Protein 4HHA (pdb70)

Solvent-accessible surface area: 19856 Å² total; per-residue (Å²): 140,4,68,0,76,6,56,49,70,58,35,43,22,32,78,54,62,158,0,78,0,23,0,147,11,74,97,68,4,33,29,62,0,0,0,0,15,5,77,92,50,89,45,8,140,17,2,0,32,41,6,65,64,109,10,118,75,25,52,78,48,5,46,13,61,37,72,15,55,83,0,34,0,27,0,32,38,4,74,95,103,1,30,8,25,0,13,0,0,0,1,28,71,13,52,39,3,11,4,0,65,7,0,61,4,8,73,94,73,102,93,19,46,9,47,14,8,0,0,33,6,10,102,68,3,34,166,61,36,43,0,2,0,0,0,0,0,9,48,0,12,34,108,125,22,118,27,43,8,60,0,54,138,52,120,109,102,62,76,18,24,21,128,34,40,126,191,46,15,4,4,2,4,7,4,24,6,57,35,52,77,66,59,9,65,152,55,118,48,0,5,0,28,0,56,7,123,26,38,133,72,70,49,73,41,32,17,65,76,76,137,163,193,34,100,10,70,9,59,39,29,30,71,19,103,65,54,142,55,30,112,0,32,0,50,7,47,49,34,76,3,50,83,1,8,0,0,0,0,21,23,25,71,91,135,69,1,85,8,0,0,0,3,0,64,59,23,180,65,77,52,48,15,130,128,0,134,83,21,5,71,2,33,31,47,48,107,139,49,17,0,38,0,39,0,60,55,2,112,67,128,1,41,1,31,0,0,0,0,12,6,4,38,23,154,88,74,35,2,1,1,0,0,0,11,103,20,2,105,9,16,71,0,12,7,24,90,28,90,81,79,20,13,44,13,23,18,4,18,1,26,98,76,0,43,58,83,51,55,0,0,0,0,0,5,0,14,41,1,4,10,65,92,20,86,27,44,3,32,100,51,92,57,130,32,52,25,58,3,63,31,25,81,27,132,80,20,29,5,9,16,5,0,0,0,39,5,79,38,100,19,38,73,128,84,70,9,53,0,29,1,32,0,155,54,32,135,26,157,47,98,56,81,4,102,61,96,133,131,47,76,14,57,26,29,31,132,94

B-factor: mean 17.38, std 6.06, range [7.09, 44.14]

CATH classification: 2.60.40.10 (+1 more: 2.60.40.10)

Radius of gyration: 24.74 Å; Cα contacts (8 Å, |Δi|>4): 1191; chains: 3; bounding box: 48×56×71 Å

Structure (mmCIF, N/CA/C/O backbone):
data_4HHA
#
_entry.id   4HHA
#
_cell.length_a   43.250
_cell.length_b   65.510
_cell.length_c   67.110
_cell.angle_alpha   90.00
_cell.angle_beta   96.58
_cell.angle_gamma   90.00
#
_symmetry.space_group_name_H-M   'P 1 21 1'
#
loop_
_entity.id
_entity.type
_entity.pdbx_description
1 polymer 'Fab KE5'
2 polymer 'Antibody KE5'
3 polymer 'Glycoprotein B'
4 non-polymer 'CHLORIDE ION'
5 water water
#
loop_
_atom_site.group_PDB
_atom_site.id
_atom_site.type_symbol
_atom_site.label_atom_id
_atom_site.label_alt_id
_atom_site.label_comp_id
_atom_site.label_asym_id
_atom_site.label_entity_id
_atom_site.label_seq_id
_atom_site.pdbx_PDB_ins_code
_atom_site.Cartn_x
_atom_site.Cartn_y
_atom_site.Cartn_z
_atom_site.occupancy
_atom_site.B_iso_or_equiv
_atom_site.auth_seq_id
_atom_site.auth_comp_id
_atom_site.auth_asym_id
_atom_site.auth_atom_id
_atom_site.pdbx_PDB_model_num
ATOM 1 N N . GLU A 1 1 ? -8.946 5.568 -8.716 1.00 15.89 1 GLU A N 1
ATOM 2 C CA . GLU A 1 1 ? -8.953 4.379 -7.816 1.00 16.41 1 GLU A CA 1
ATOM 3 C C . GLU A 1 1 ? -7.621 3.645 -7.879 1.00 16.11 1 GLU A C 1
ATOM 4 O O . GLU A 1 1 ? -6.769 3.946 -8.718 1.00 17.47 1 GLU A O 1
ATOM 10 N N . VAL A 1 2 ? -7.438 2.696 -6.968 1.00 13.97 2 VAL A N 1
ATOM 11 C CA . VAL A 1 2 ? -6.222 1.903 -6.944 1.00 12.60 2 VAL A CA 1
ATOM 12 C C . VAL A 1 2 ? -6.527 0.683 -7.796 1.00 12.60 2 VAL A C 1
ATOM 13 O O . VAL A 1 2 ? -7.349 -0.157 -7.423 1.00 13.52 2 VAL A O 1
ATOM 17 N N . VAL A 1 3 ? -5.887 0.598 -8.954 1.00 12.43 3 VAL A N 1
ATOM 18 C CA . VAL A 1 3 ? -6.113 -0.523 -9.845 1.00 11.92 3 VAL A CA 1
ATOM 19 C C . VAL A 1 3 ? -5.221 -1.703 -9.486 1.00 11.50 3 VAL A C 1
ATOM 20 O O . VAL A 1 3 ? -4.012 -1.555 -9.288 1.00 12.90 3 VAL A O 1
ATOM 24 N N . LEU A 1 4 ? -5.830 -2.878 -9.392 1.00 11.08 4 LEU A N 1
ATOM 25 C CA . LEU A 1 4 ? -5.093 -4.087 -9.058 1.00 11.07 4 LEU A CA 1
ATOM 26 C C . LEU A 1 4 ? -4.974 -4.946 -10.306 1.00 10.70 4 LEU A C 1
ATOM 27 O O . LEU A 1 4 ? -5.962 -5.201 -10.996 1.00 11.72 4 LEU A O 1
ATOM 32 N N . THR A 1 5 ? -3.759 -5.386 -10.595 1.00 10.49 5 THR A N 1
ATOM 33 C CA . THR A 1 5 ? -3.519 -6.208 -11.769 1.00 11.16 5 THR A CA 1
ATOM 34 C C . THR A 1 5 ? -2.809 -7.481 -11.356 1.00 10.36 5 THR A C 1
ATOM 35 O O . THR A 1 5 ? -1.744 -7.436 -10.740 1.00 12.00 5 THR A O 1
ATOM 39 N N . GLN A 1 6 ? -3.408 -8.618 -11.687 1.00 10.63 6 GLN A N 1
ATOM 40 C CA . GLN A 1 6 ? -2.827 -9.909 -11.338 1.00 10.41 6 GLN A CA 1
ATOM 41 C C . GLN A 1 6 ? -2.090 -10.525 -12.516 1.00 11.80 6 GLN A C 1
ATOM 42 O O . GLN A 1 6 ? -2.291 -10.142 -13.670 1.00 12.78 6 GLN A O 1
ATOM 48 N N . SER A 1 7 ? -1.232 -11.486 -12.196 1.00 12.71 7 SER A N 1
ATOM 49 C CA . SER A 1 7 ? -0.425 -12.208 -13.183 1.00 13.61 7 SER A CA 1
ATOM 50 C C . SER A 1 7 ? -0.071 -13.554 -12.556 1.00 13.05 7 SER A C 1
ATOM 51 O O . SER A 1 7 ? 0.333 -13.619 -11.397 1.00 13.66 7 SER A O 1
ATOM 54 N N . PRO A 1 8 ? -0.179 -14.645 -13.328 1.00 13.13 8 PRO A N 1
ATOM 55 C CA . PRO A 1 8 ? -0.681 -14.646 -14.703 1.00 13.23 8 PRO A CA 1
ATOM 56 C C . PRO A 1 8 ? -2.202 -14.714 -14.716 1.00 14.24 8 PRO A C 1
ATOM 57 O O . PRO A 1 8 ? -2.829 -14.755 -13.653 1.00 14.46 8 PRO A O 1
ATOM 61 N N . ALA A 1 9 ? -2.801 -14.733 -15.906 1.00 14.08 9 ALA A N 1
ATOM 62 C CA . ALA A 1 9 ? -4.262 -14.814 -16.036 1.00 14.61 9 ALA A CA 1
ATOM 63 C C . ALA A 1 9 ? -4.706 -16.247 -15.761 1.00 15.27 9 ALA A C 1
ATOM 64 O O . ALA A 1 9 ? -5.732 -16.491 -15.120 1.00 14.45 9 ALA A O 1
ATOM 66 N N . THR A 1 10 ? -3.916 -17.192 -16.257 1.00 14.74 10 THR A N 1
ATOM 67 C CA . THR A 1 10 ? -4.197 -18.611 -16.067 1.00 15.26 10 THR A CA 1
ATOM 68 C C . THR A 1 10 ? -2.925 -19.361 -15.713 1.00 15.13 10 THR A C 1
ATOM 69 O O . THR A 1 10 ? -1.864 -19.131 -16.295 1.00 15.60 10 THR A O 1
ATOM 73 N N . LEU A 1 11 ? -3.042 -20.261 -14.750 1.00 15.28 11 LEU A N 1
ATOM 74 C CA . LEU A 1 11 ? -1.914 -21.061 -14.311 1.00 16.30 11 LEU A CA 1
ATOM 75 C C . LEU A 1 11 ? -2.341 -22.525 -14.450 1.00 16.04 11 LEU A C 1
ATOM 76 O O . LEU A 1 11 ? -3.342 -22.948 -13.878 1.00 15.54 11 LEU A O 1
ATOM 81 N N . SER A 1 12 ? -1.596 -23.277 -15.251 1.00 15.08 12 SER A N 1
ATOM 82 C CA . SER A 1 12 ? -1.874 -24.686 -15.470 1.00 15.70 12 SER A CA 1
ATOM 83 C C . SER A 1 12 ? -0.960 -25.455 -14.526 1.00 15.55 12 SER A C 1
ATOM 84 O O . SER A 1 12 ? 0.261 -25.387 -14.642 1.00 14.48 12 SER A O 1
ATOM 87 N N . LEU A 1 13 ? -1.564 -26.152 -13.572 1.00 15.11 13 LEU A N 1
ATOM 88 C CA . LEU A 1 13 ? -0.828 -26.946 -12.605 1.00 15.58 13 LEU A CA 1
ATOM 89 C C . LEU A 1 13 ? -1.589 -28.211 -12.317 1.00 15.17 13 LEU A C 1
ATOM 90 O O . LEU A 1 13 ? -2.761 -28.323 -12.654 1.00 14.48 13 LEU A O 1
ATOM 95 N N . SER A 1 14 ? -0.921 -29.135 -11.643 1.00 15.97 14 SER A N 1
ATOM 96 C CA . SER A 1 14 ? -1.550 -30.381 -11.261 1.00 16.55 14 SER A CA 1
ATOM 97 C C . SER A 1 14 ? -1.365 -30.498 -9.764 1.00 16.01 14 SER A C 1
ATOM 98 O O . SER A 1 14 ? -0.510 -29.826 -9.180 1.00 14.76 14 SER A O 1
ATOM 101 N N . PRO A 1 15 ? -2.177 -31.338 -9.116 1.00 15.87 15 PRO A N 1
ATOM 102 C CA . PRO A 1 15 ? -2.140 -31.570 -7.672 1.00 15.52 15 PRO A CA 1
ATOM 103 C C . PRO A 1 15 ? -0.712 -31.795 -7.180 1.00 15.03 15 PRO A C 1
ATOM 104 O O . PRO A 1 15 ? 0.084 -32.446 -7.855 1.00 16.25 15 PRO A O 1
ATOM 108 N N . GLY A 1 16 ? -0.382 -31.241 -6.018 1.00 13.91 16 GLY A N 1
ATOM 109 C CA . GLY A 1 16 ? 0.952 -31.413 -5.473 1.00 13.99 16 GLY A CA 1
ATOM 110 C C . GLY A 1 16 ? 1.921 -30.314 -5.846 1.00 14.74 16 GLY A C 1
ATOM 111 O O . GLY A 1 16 ? 2.928 -30.113 -5.163 1.00 14.49 16 GLY A O 1
ATOM 112 N N . GLU A 1 17 ? 1.627 -29.585 -6.915 1.00 14.83 17 GLU A N 1
ATOM 113 C CA . GLU A 1 17 ? 2.525 -28.520 -7.333 1.00 15.30 17 GLU A CA 1
ATOM 114 C C . GLU A 1 17 ? 2.314 -27.229 -6.556 1.00 15.42 17 GLU A C 1
ATOM 115 O O . GLU A 1 17 ? 1.420 -27.129 -5.713 1.00 15.90 17 GLU A O 1
ATOM 121 N N . ARG A 1 18 ? 3.164 -26.249 -6.833 1.00 14.69 18 ARG A N 1
ATOM 122 C CA . ARG A 1 18 ? 3.101 -24.969 -6.148 1.00 16.52 18 ARG A CA 1
ATOM 123 C C . ARG A 1 18 ? 2.623 -23.864 -7.072 1.00 15.72 18 ARG A C 1
ATOM 124 O O . ARG A 1 18 ? 3.133 -23.705 -8.184 1.00 16.16 18 ARG A O 1
ATOM 132 N N . ALA A 1 19 ? 1.641 -23.103 -6.604 1.00 13.95 19 ALA A N 1
ATOM 133 C CA . ALA A 1 19 ? 1.097 -21.995 -7.375 1.00 11.94 19 ALA A CA 1
ATOM 134 C C . ALA A 1 19 ? 1.656 -20.691 -6.832 1.00 11.67 19 ALA A C 1
ATOM 135 O O . ALA A 1 19 ? 1.740 -20.485 -5.619 1.00 11.75 19 ALA A O 1
ATOM 137 N N . THR A 1 20 ? 2.058 -19.821 -7.747 1.00 11.60 20 THR A N 1
ATOM 138 C CA . THR A 1 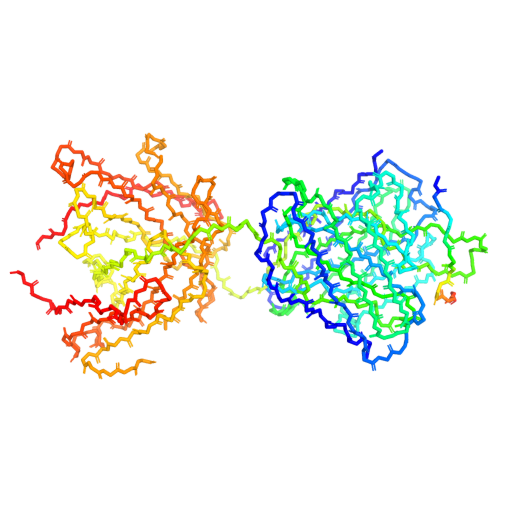20 ? 2.591 -18.519 -7.383 1.00 12.49 20 THR A CA 1
ATOM 139 C C . THR A 1 20 ? 1.823 -17.495 -8.203 1.00 11.86 20 THR A C 1
ATOM 140 O O . THR A 1 20 ? 1.917 -17.470 -9.430 1.00 13.04 20 THR A O 1
ATOM 144 N N . ILE A 1 21 ? 1.047 -16.667 -7.514 1.00 11.72 21 ILE A N 1
ATOM 145 C CA . ILE A 1 21 ? 0.240 -15.636 -8.158 1.00 12.20 21 ILE A CA 1
ATOM 146 C C . ILE A 1 21 ? 0.630 -14.255 -7.654 1.00 12.32 21 ILE A C 1
ATOM 147 O O . ILE A 1 21 ? 0.808 -14.053 -6.452 1.00 12.79 21 ILE A O 1
ATOM 152 N N . SER A 1 22 ? 0.757 -13.298 -8.568 1.00 11.55 22 SER A N 1
ATOM 153 C CA . SER A 1 22 ? 1.118 -11.939 -8.168 1.00 12.94 22 SER A CA 1
ATOM 154 C C . SER A 1 22 ? -0.034 -10.965 -8.348 1.00 12.00 22 SER A C 1
ATOM 155 O O . SER A 1 22 ? -0.911 -11.150 -9.194 1.00 10.56 22 SER A O 1
ATOM 158 N N . CYS A 1 23 ? -0.003 -9.918 -7.537 1.00 11.58 23 CYS A N 1
ATOM 159 C CA . CYS A 1 23 ? -1.006 -8.868 -7.564 1.00 11.84 23 CYS A CA 1
ATOM 160 C C . CYS A 1 23 ? -0.265 -7.559 -7.363 1.00 11.09 23 CYS A C 1
ATOM 161 O O . CYS A 1 23 ? 0.397 -7.363 -6.343 1.00 11.99 23 CYS A O 1
ATOM 164 N N . ARG A 1 24 ? -0.362 -6.673 -8.346 1.00 11.33 24 ARG A N 1
ATOM 165 C CA . ARG A 1 24 ? 0.303 -5.381 -8.266 1.00 12.59 24 ARG A CA 1
ATOM 166 C C . ARG A 1 24 ? -0.730 -4.273 -8.203 1.00 11.98 24 ARG A C 1
ATOM 167 O O . ARG A 1 24 ? -1.788 -4.359 -8.827 1.00 12.33 24 ARG A O 1
ATOM 175 N N . ALA A 1 25 ? -0.413 -3.228 -7.448 1.00 11.46 25 ALA A N 1
ATOM 176 C CA . ALA A 1 25 ? -1.318 -2.094 -7.297 1.00 11.17 25 ALA A CA 1
ATOM 177 C C . ALA A 1 25 ? -0.730 -0.825 -7.914 1.00 12.25 25 ALA A C 1
ATOM 178 O O . ALA A 1 25 ? 0.479 -0.602 -7.854 1.00 12.77 25 ALA A O 1
ATOM 180 N N . SER A 1 26 ? -1.595 -0.002 -8.504 1.00 11.93 26 SER A N 1
ATOM 181 C CA . SER A 1 26 ? -1.183 1.254 -9.138 1.00 11.48 26 SER A CA 1
ATOM 182 C C . SER A 1 26 ? -0.517 2.212 -8.150 1.00 11.81 26 SER A C 1
ATOM 183 O O . SER A 1 26 ? 0.276 3.068 -8.538 1.00 12.28 26 SER A O 1
ATOM 186 N N . GLN A 1 27 ? -0.869 2.086 -6.875 1.00 11.65 27 GLN A N 1
ATOM 187 C CA . GLN A 1 27 ? -0.263 2.902 -5.821 1.00 12.03 27 GLN A CA 1
ATOM 188 C C . GLN A 1 27 ? -0.415 2.170 -4.503 1.00 12.70 27 GLN A C 1
ATOM 189 O O . GLN A 1 27 ? -1.187 1.214 -4.405 1.00 11.93 27 GLN A O 1
ATOM 195 N N . SER A 1 28 ? 0.317 2.611 -3.489 1.00 11.02 28 SER A N 1
ATOM 196 C CA . SER A 1 28 ? 0.305 1.941 -2.191 1.00 13.27 28 SER A CA 1
ATOM 197 C C . SER A 1 28 ? -1.006 1.754 -1.431 1.00 12.80 28 SER A C 1
ATOM 198 O O . SER A 1 28 ? -1.860 2.641 -1.378 1.00 11.98 28 SER A O 1
ATOM 201 N N . VAL A 1 29 ? -1.134 0.568 -0.844 1.00 12.93 29 VAL A N 1
ATOM 202 C CA . VAL A 1 29 ? -2.277 0.193 -0.021 1.00 13.70 29 VAL A CA 1
ATOM 203 C C . VAL A 1 29 ? -1.645 -0.381 1.240 1.00 13.27 29 VAL A C 1
ATOM 204 O O . VAL A 1 29 ? -2.300 -1.059 2.031 1.00 13.87 29 VAL A O 1
ATOM 208 N N . GLY A 1 30 ? -0.356 -0.099 1.413 1.00 12.69 30 GLY A N 1
ATOM 209 C CA . GLY A 1 30 ? 0.363 -0.605 2.566 1.00 12.27 30 GLY A CA 1
ATOM 210 C C . GLY A 1 30 ? 0.298 -2.117 2.531 1.00 12.73 30 GLY A C 1
ATOM 211 O O . GLY A 1 30 ? 0.584 -2.738 1.506 1.00 12.25 30 GLY A O 1
ATOM 212 N N . GLY A 1 31 ? -0.097 -2.714 3.648 1.00 11.64 31 GLY A N 1
ATOM 213 C CA . GLY A 1 31 ? -0.201 -4.159 3.699 1.00 11.91 31 GLY A CA 1
ATOM 214 C C . GLY A 1 31 ? -1.647 -4.605 3.687 1.00 12.53 31 GLY A C 1
ATOM 215 O O . GLY A 1 31 ? -1.938 -5.781 3.892 1.00 13.03 31 GLY A O 1
ATOM 216 N N . TYR A 1 32 ? -2.550 -3.664 3.437 1.00 10.76 32 TYR A N 1
ATOM 217 C CA . TYR A 1 32 ? -3.978 -3.951 3.406 1.00 11.20 32 TYR A CA 1
ATOM 218 C C . TYR A 1 32 ? -4.416 -4.615 2.116 1.00 12.30 32 TYR A C 1
ATOM 219 O O . TYR A 1 32 ? -5.186 -4.053 1.335 1.00 11.50 32 TYR A O 1
ATOM 228 N N . LEU A 1 33 ? -3.926 -5.830 1.913 1.00 10.46 33 LEU A N 1
ATOM 229 C CA . LEU A 1 33 ? -4.235 -6.601 0.718 1.00 10.90 33 LEU A CA 1
ATOM 230 C C . LEU A 1 33 ? -4.846 -7.946 1.124 1.00 10.42 33 LEU A C 1
ATOM 231 O O . LEU A 1 33 ? -4.299 -8.665 1.963 1.00 10.33 33 LEU A O 1
ATOM 236 N N . THR A 1 34 ? -5.996 -8.263 0.533 1.00 9.59 34 THR A N 1
ATOM 237 C CA . THR A 1 34 ? -6.715 -9.504 0.827 1.00 10.48 34 THR A CA 1
ATOM 238 C C . THR A 1 34 ? -6.743 -10.451 -0.370 1.00 9.09 34 THR A C 1
ATOM 239 O O . THR A 1 34 ? -6.775 -10.014 -1.521 1.00 9.50 34 THR A O 1
ATOM 243 N N . TRP A 1 35 ? -6.729 -11.750 -0.089 1.00 9.86 35 TRP A N 1
ATOM 244 C CA . TRP A 1 35 ? -6.788 -12.760 -1.140 1.00 9.40 35 TRP A CA 1
ATOM 245 C C . TRP A 1 35 ? -8.059 -13.589 -1.002 1.00 11.14 35 TRP A C 1
ATOM 246 O O . TRP A 1 35 ? -8.389 -14.062 0.086 1.00 9.45 35 TRP A O 1
ATOM 257 N N . TYR A 1 36 ? -8.768 -13.758 -2.113 1.00 10.85 36 TYR A N 1
ATOM 258 C CA . TYR A 1 36 ? -10.010 -14.524 -2.125 1.00 11.31 36 TYR A CA 1
ATOM 259 C C . TYR A 1 36 ? -9.946 -15.676 -3.100 1.00 11.13 36 TYR A C 1
ATOM 260 O O . TYR A 1 36 ? -9.172 -15.660 -4.054 1.00 11.36 36 TYR A O 1
ATOM 269 N N . GLN A 1 37 ? -10.785 -16.671 -2.855 1.00 11.42 37 GLN A N 1
ATOM 270 C CA . GLN A 1 37 ? -10.866 -17.842 -3.709 1.00 10.74 37 GLN A CA 1
ATOM 271 C C . GLN A 1 37 ? -12.312 -17.895 -4.162 1.00 12.50 37 GLN A C 1
ATOM 272 O O . GLN A 1 37 ? -13.219 -17.695 -3.358 1.00 13.36 37 GLN A O 1
ATOM 278 N N . GLN A 1 38 ? -12.535 -18.144 -5.444 1.00 12.14 38 GLN A N 1
ATOM 279 C CA . GLN A 1 38 ? -13.899 -18.224 -5.943 1.00 15.02 38 GLN A CA 1
ATOM 280 C C . GLN A 1 38 ? -14.051 -19.137 -7.147 1.00 16.64 38 GLN A C 1
ATOM 281 O O . GLN A 1 38 ? -13.150 -19.271 -7.973 1.00 16.86 38 GLN A O 1
ATOM 287 N N . LYS A 1 39 ? -15.208 -19.775 -7.217 1.00 20.09 39 LYS A N 1
ATOM 288 C CA . LYS A 1 39 ? -15.541 -20.626 -8.330 1.00 22.15 39 LYS A CA 1
ATOM 289 C C . LYS A 1 39 ? -16.623 -19.820 -9.028 1.00 24.03 39 LYS A C 1
ATOM 290 O O . LYS A 1 39 ? -17.391 -19.123 -8.373 1.00 23.95 39 LYS A O 1
ATOM 296 N N . PRO A 1 40 ? -16.685 -19.892 -10.364 1.00 25.64 40 PRO A N 1
ATOM 297 C CA . PRO A 1 40 ? -17.670 -19.164 -11.171 1.00 26.15 40 PRO A CA 1
ATOM 298 C C . PRO A 1 40 ? -19.097 -19.298 -10.648 1.00 26.17 40 PRO A C 1
ATOM 299 O O . PRO A 1 40 ? -19.591 -20.409 -10.457 1.00 26.48 40 PRO A O 1
ATOM 303 N N . GLY A 1 41 ? -19.747 -18.159 -10.404 1.00 26.02 41 GLY A N 1
ATOM 304 C CA . GLY A 1 41 ? -21.121 -18.154 -9.918 1.00 25.42 41 GLY A CA 1
ATOM 305 C C . GLY A 1 41 ? -21.279 -18.526 -8.457 1.00 25.57 41 GLY A C 1
ATOM 306 O O . GLY A 1 41 ? -22.394 -18.714 -7.972 1.00 25.90 41 GLY A O 1
ATOM 307 N N . GLN A 1 42 ? -20.163 -18.614 -7.745 1.00 23.05 42 GLN A N 1
ATOM 308 C CA . GLN A 1 42 ? -20.204 -18.978 -6.339 1.00 21.93 42 GLN A CA 1
ATOM 309 C C . GLN A 1 42 ? -19.658 -17.919 -5.394 1.00 20.31 42 GLN A C 1
ATOM 310 O O . GLN A 1 42 ? -18.957 -16.993 -5.810 1.00 19.99 42 GLN A O 1
ATOM 316 N N . ALA A 1 43 ? -19.979 -18.082 -4.115 1.00 18.95 43 ALA A N 1
ATOM 317 C CA . ALA A 1 43 ? -19.553 -17.155 -3.075 1.00 18.53 43 ALA A CA 1
ATOM 318 C C . ALA A 1 43 ? -18.042 -17.199 -2.840 1.00 17.27 43 ALA A C 1
ATOM 319 O O . ALA A 1 43 ? -17.462 -18.266 -2.625 1.00 17.79 43 ALA A O 1
ATOM 321 N N . PRO A 1 44 ? -17.377 -16.035 -2.901 1.00 16.44 44 PRO A N 1
ATOM 322 C CA . PRO A 1 44 ? -15.930 -15.962 -2.684 1.00 14.82 44 PRO A CA 1
ATOM 323 C C . PRO A 1 44 ? -15.584 -16.366 -1.254 1.00 15.08 44 PRO A C 1
ATOM 324 O O . PRO A 1 44 ? -16.396 -16.212 -0.339 1.00 14.95 44 PRO A O 1
ATOM 328 N N . ARG A 1 45 ? -14.379 -16.885 -1.064 1.00 13.88 45 ARG A N 1
ATOM 329 C CA . ARG A 1 45 ? -13.926 -17.296 0.256 1.00 15.45 45 ARG A CA 1
ATOM 330 C C . ARG A 1 45 ? -12.680 -16.535 0.639 1.00 14.44 45 ARG A C 1
ATOM 331 O O . ARG A 1 45 ? -11.741 -16.422 -0.150 1.00 12.88 45 ARG A O 1
ATOM 339 N N . LEU A 1 46 ? -12.680 -16.021 1.862 1.00 11.88 46 LEU A N 1
ATOM 340 C CA . LEU A 1 46 ? -11.547 -15.272 2.389 1.00 11.91 46 LEU A CA 1
ATOM 341 C C . LEU A 1 46 ? -10.418 -16.240 2.720 1.00 11.37 46 LEU A C 1
ATOM 342 O O . LEU A 1 46 ? -10.628 -17.239 3.406 1.00 11.00 46 LEU A O 1
ATOM 347 N N . LEU A 1 47 ? -9.219 -15.931 2.244 1.00 9.71 47 LEU A N 1
ATOM 348 C CA . LEU A 1 47 ? -8.065 -16.794 2.475 1.00 10.56 47 LEU A CA 1
ATOM 349 C C . LEU A 1 47 ? -7.015 -16.139 3.348 1.00 10.77 47 LEU A C 1
ATOM 350 O O . LEU A 1 47 ? -6.581 -16.686 4.362 1.00 10.27 47 LEU A O 1
ATOM 355 N N . ILE A 1 48 ? -6.609 -14.952 2.922 1.00 9.62 48 ILE A N 1
ATOM 356 C CA . ILE A 1 48 ? -5.562 -14.212 3.595 1.00 11.45 48 ILE A CA 1
ATOM 357 C C . ILE A 1 48 ? -5.848 -12.716 3.641 1.00 11.34 48 ILE A C 1
ATOM 358 O O . ILE A 1 48 ? -6.390 -12.146 2.696 1.00 10.83 48 ILE A O 1
ATOM 363 N N . TYR A 1 49 ? -5.485 -12.079 4.747 1.00 10.31 49 TYR A N 1
ATOM 364 C CA . TYR A 1 49 ? -5.688 -10.642 4.862 1.00 10.96 49 TYR A CA 1
ATOM 365 C C . TYR A 1 49 ? -4.406 -10.003 5.364 1.00 10.63 49 TYR A C 1
ATOM 366 O O . TYR A 1 49 ? -3.534 -10.682 5.910 1.00 9.80 49 TYR A O 1
ATOM 375 N N . ASP A 1 50 ? -4.299 -8.693 5.179 1.00 10.39 50 ASP A N 1
ATOM 376 C CA . ASP A 1 50 ? -3.119 -7.954 5.585 1.00 10.02 50 ASP A CA 1
ATOM 377 C C . ASP A 1 50 ? -1.887 -8.599 4.971 1.00 11.00 50 ASP A C 1
ATOM 378 O O . ASP A 1 50 ? -0.852 -8.754 5.617 1.00 10.48 50 ASP A O 1
ATOM 383 N N . ALA A 1 51 ? -2.041 -8.989 3.708 1.00 10.96 51 ALA A N 1
ATOM 384 C CA . ALA A 1 51 ? -0.982 -9.590 2.910 1.00 11.37 51 ALA A CA 1
ATOM 385 C C . ALA A 1 51 ? -0.488 -10.981 3.296 1.00 10.66 51 ALA A C 1
ATOM 386 O O . ALA A 1 51 ? -0.246 -11.812 2.421 1.00 11.94 51 ALA A O 1
ATOM 388 N N . SER A 1 52 ? -0.338 -11.247 4.590 1.00 12.35 52 SER A N 1
ATOM 389 C CA . SER A 1 52 ? 0.183 -12.544 5.014 1.00 12.65 52 SER A CA 1
ATOM 390 C C . SER A 1 52 ? -0.560 -13.298 6.115 1.00 14.03 52 SER A C 1
ATOM 391 O O . SER A 1 52 ? -0.177 -14.417 6.455 1.00 15.49 52 SER A O 1
ATOM 394 N N . ASN A 1 53 ? -1.606 -12.706 6.679 1.00 13.54 53 ASN A N 1
ATOM 395 C CA . ASN A 1 53 ? -2.348 -13.384 7.734 1.00 15.80 53 ASN A CA 1
ATOM 396 C C . ASN A 1 53 ? -3.395 -14.337 7.185 1.00 15.53 53 ASN A C 1
ATOM 397 O O . ASN A 1 53 ? -4.250 -13.941 6.395 1.00 14.74 53 ASN A O 1
ATOM 402 N N . ARG A 1 54 ? -3.328 -15.596 7.600 1.00 16.04 54 ARG A N 1
ATOM 403 C CA . ARG A 1 54 ? -4.306 -16.572 7.147 1.00 16.86 54 ARG A CA 1
ATOM 404 C C . ARG A 1 54 ? -5.582 -16.415 7.961 1.00 16.24 54 ARG A C 1
ATOM 405 O O . ARG A 1 54 ? -5.539 -16.254 9.184 1.00 15.94 54 ARG A O 1
ATOM 413 N N . ALA A 1 55 ? -6.715 -16.463 7.268 1.00 16.14 55 ALA A N 1
ATOM 414 C CA . ALA A 1 55 ? -8.014 -16.317 7.909 1.00 17.14 55 ALA A CA 1
ATOM 415 C C . ALA A 1 55 ? -8.358 -17.580 8.677 1.00 18.21 55 ALA A C 1
ATOM 416 O O . ALA A 1 55 ? -7.750 -18.631 8.466 1.00 17.84 55 ALA A O 1
ATOM 418 N N . THR A 1 56 ? -9.338 -17.470 9.567 1.00 18.86 56 THR A N 1
ATOM 419 C CA . THR A 1 56 ? -9.770 -18.607 10.371 1.00 20.20 56 THR A CA 1
ATOM 420 C C . THR A 1 56 ? -10.085 -19.823 9.499 1.00 18.46 56 THR A C 1
ATOM 421 O O . THR A 1 56 ? -10.805 -19.714 8.504 1.00 20.70 56 THR A O 1
ATOM 425 N N . GLY A 1 57 ? -9.546 -20.978 9.883 1.00 18.78 57 GLY A N 1
ATOM 426 C CA . GLY A 1 57 ? -9.796 -22.206 9.146 1.00 17.48 57 GLY A CA 1
ATOM 427 C C . GLY A 1 57 ? -9.016 -22.393 7.860 1.00 16.80 57 GLY A C 1
ATOM 428 O O . GLY A 1 57 ? -9.126 -23.437 7.217 1.00 16.45 57 GLY A O 1
ATOM 429 N N . ILE A 1 58 ? -8.223 -21.402 7.471 1.00 13.92 58 ILE A N 1
ATOM 430 C CA . ILE A 1 58 ? -7.454 -21.538 6.242 1.00 13.95 58 ILE A CA 1
ATOM 431 C C . ILE A 1 58 ? -6.167 -22.312 6.500 1.00 14.16 58 ILE A C 1
ATOM 432 O O . ILE A 1 58 ? -5.365 -21.941 7.361 1.00 13.68 58 ILE A O 1
ATOM 437 N N . PRO A 1 59 ? -5.955 -23.406 5.750 1.00 14.48 59 PRO A N 1
ATOM 438 C CA . PRO A 1 59 ? -4.779 -24.274 5.867 1.00 14.77 59 PRO A CA 1
ATOM 439 C C . PRO A 1 59 ? -3.424 -23.644 5.516 1.00 13.40 59 PRO A C 1
ATOM 440 O O . PRO A 1 59 ? -3.337 -22.729 4.694 1.00 12.89 59 PRO A O 1
ATOM 444 N N . ALA A 1 60 ? -2.377 -24.153 6.163 1.00 12.99 60 ALA A N 1
ATOM 445 C CA . ALA A 1 60 ? -0.995 -23.695 6.006 1.00 13.58 60 ALA A CA 1
ATOM 446 C C . ALA A 1 60 ? -0.410 -23.650 4.592 1.00 13.05 60 ALA A C 1
ATOM 447 O O . ALA A 1 60 ? 0.524 -22.888 4.339 1.00 14.39 60 ALA A O 1
ATOM 449 N N . ARG A 1 61 ? -0.929 -24.447 3.664 1.00 12.31 61 ARG A N 1
ATOM 450 C CA . ARG A 1 61 ? -0.359 -24.423 2.316 1.00 10.58 61 ARG A CA 1
ATOM 451 C C . ARG A 1 61 ? -0.580 -23.080 1.628 1.00 10.94 61 ARG A C 1
ATOM 452 O O . ARG A 1 61 ? 0.053 -22.772 0.617 1.00 10.80 61 ARG A O 1
ATOM 460 N N . PHE A 1 62 ? -1.478 -22.280 2.193 1.00 10.04 62 PHE A N 1
ATOM 461 C CA . PHE A 1 62 ? -1.778 -20.952 1.663 1.00 10.62 62 PHE A CA 1
ATOM 462 C C . PHE A 1 62 ? -0.942 -19.916 2.406 1.00 11.59 62 PHE A C 1
ATOM 463 O O . PHE A 1 62 ? -1.034 -19.791 3.628 1.00 10.79 62 PHE A O 1
ATOM 471 N N . SER A 1 63 ? -0.126 -19.174 1.669 1.00 10.78 63 SER A N 1
ATOM 472 C CA . SER A 1 63 ? 0.703 -18.146 2.278 1.00 12.10 63 SER A CA 1
ATOM 473 C C . SER A 1 63 ? 0.762 -16.917 1.385 1.00 12.58 63 SER A C 1
ATOM 474 O O . SER A 1 63 ? 0.581 -17.008 0.171 1.00 12.39 63 SER A O 1
ATOM 477 N N . GLY A 1 64 ? 1.012 -15.764 1.996 1.00 12.66 64 GLY A N 1
ATOM 478 C CA . GLY A 1 64 ? 1.080 -14.528 1.237 1.00 12.18 64 GLY A CA 1
ATOM 479 C C . GLY A 1 64 ? 2.262 -13.679 1.646 1.00 13.86 64 GLY A C 1
ATOM 480 O O . GLY A 1 64 ? 2.755 -13.775 2.770 1.00 13.55 64 GLY A O 1
ATOM 481 N N . SER A 1 65 ? 2.714 -12.840 0.724 1.00 14.51 65 SER A N 1
ATOM 482 C CA . SER A 1 65 ? 3.849 -11.970 0.981 1.00 15.01 65 SER A CA 1
ATOM 483 C C . SER A 1 65 ? 3.673 -10.691 0.187 1.00 14.56 65 SER A C 1
ATOM 484 O O . SER A 1 65 ? 2.772 -10.588 -0.643 1.00 13.96 65 SER A O 1
ATOM 487 N N . GLY A 1 66 ? 4.533 -9.713 0.444 1.00 14.13 66 GLY A N 1
ATOM 488 C CA . GLY A 1 66 ? 4.453 -8.466 -0.291 1.00 14.28 66 GLY A CA 1
ATOM 489 C C . GLY A 1 66 ? 3.906 -7.307 0.510 1.00 15.57 66 GLY A C 1
ATOM 490 O O . GLY A 1 66 ? 3.406 -7.477 1.624 1.00 15.17 66 GLY A O 1
ATOM 491 N N . SER A 1 67 ? 4.011 -6.115 -0.065 1.00 15.17 67 SER A N 1
ATOM 492 C CA . SER A 1 67 ? 3.526 -4.918 0.597 1.00 15.79 67 SER A CA 1
ATOM 493 C C . SER A 1 67 ? 3.507 -3.739 -0.356 1.00 15.01 67 SER A C 1
ATOM 494 O O . SER A 1 67 ? 4.220 -3.718 -1.363 1.00 13.01 67 SER A O 1
ATOM 497 N N . GLY A 1 68 ? 2.672 -2.759 -0.029 1.00 14.00 68 GLY A N 1
ATOM 498 C CA . GLY A 1 68 ? 2.567 -1.563 -0.843 1.00 14.64 68 GLY A CA 1
ATOM 499 C C . GLY A 1 68 ? 1.902 -1.714 -2.199 1.00 13.40 68 GLY A C 1
ATOM 500 O O . GLY A 1 68 ? 0.718 -1.422 -2.347 1.00 12.11 68 GLY A O 1
ATOM 501 N N . THR A 1 69 ? 2.666 -2.180 -3.185 1.00 12.93 69 THR A N 1
ATOM 502 C CA . THR A 1 69 ? 2.173 -2.319 -4.556 1.00 12.91 69 THR A CA 1
ATOM 503 C C . THR A 1 69 ? 2.547 -3.635 -5.231 1.00 11.66 69 THR A C 1
ATOM 504 O O . THR A 1 69 ? 2.211 -3.862 -6.393 1.00 12.28 69 THR A O 1
ATOM 508 N N . ASP A 1 70 ? 3.250 -4.495 -4.507 1.00 11.97 70 ASP A N 1
ATOM 509 C CA . ASP A 1 70 ? 3.703 -5.764 -5.063 1.00 12.02 70 ASP A CA 1
ATOM 510 C C . ASP A 1 70 ? 3.431 -6.909 -4.092 1.00 11.74 70 ASP A C 1
ATOM 511 O O . ASP A 1 70 ? 4.091 -7.016 -3.058 1.00 11.88 70 ASP A O 1
ATOM 516 N N . PHE A 1 71 ? 2.472 -7.771 -4.432 1.00 11.07 71 PHE A N 1
ATOM 517 C CA . PHE A 1 71 ? 2.119 -8.901 -3.566 1.00 9.81 71 PHE A CA 1
ATOM 518 C C . PHE A 1 71 ? 2.165 -10.272 -4.243 1.00 9.98 71 PHE A C 1
ATOM 519 O O . PHE A 1 71 ? 2.066 -10.385 -5.466 1.00 11.17 71 PHE A O 1
ATOM 527 N N . THR A 1 72 ? 2.290 -11.316 -3.427 1.00 8.96 72 THR A N 1
ATOM 528 C CA . THR A 1 72 ? 2.350 -12.679 -3.937 1.00 10.48 72 THR A CA 1
ATOM 529 C C . THR A 1 72 ? 1.572 -13.694 -3.105 1.00 11.16 72 THR A C 1
ATOM 530 O O . THR A 1 72 ? 1.716 -13.757 -1.881 1.00 11.86 72 THR A O 1
ATOM 534 N N . LEU A 1 73 ? 0.739 -14.484 -3.772 1.00 9.32 73 LEU A N 1
ATOM 535 C CA . LEU A 1 73 ? -0.010 -15.539 -3.097 1.00 9.77 73 LEU A CA 1
ATOM 536 C C . LEU A 1 73 ? 0.652 -16.838 -3.518 1.00 9.12 73 LEU A C 1
ATOM 537 O O . LEU A 1 73 ? 0.888 -17.069 -4.706 1.00 10.12 73 LEU A O 1
ATOM 542 N N . THR A 1 74 ? 0.954 -17.684 -2.544 1.00 9.85 74 THR A N 1
ATOM 543 C CA . THR A 1 74 ? 1.597 -18.963 -2.819 1.00 11.25 74 THR A CA 1
ATOM 544 C C . THR A 1 74 ? 0.766 -20.100 -2.258 1.00 11.46 74 THR A C 1
ATOM 545 O O . THR A 1 74 ? 0.337 -20.059 -1.105 1.00 11.48 74 THR A O 1
ATOM 549 N N . ILE A 1 75 ? 0.526 -21.111 -3.077 1.00 10.99 75 ILE A N 1
ATOM 550 C CA . ILE A 1 75 ? -0.229 -22.268 -2.624 1.00 10.61 75 ILE A CA 1
ATOM 551 C C . ILE A 1 75 ? 0.640 -23.470 -2.943 1.00 11.01 75 ILE A C 1
ATOM 552 O O . ILE A 1 75 ? 0.849 -23.803 -4.110 1.00 12.91 75 ILE A O 1
ATOM 557 N N . SER A 1 76 ? 1.163 -24.106 -1.903 1.00 11.28 76 SER A N 1
ATOM 558 C CA . SER A 1 76 ? 2.018 -25.272 -2.078 1.00 11.70 76 SER A CA 1
ATOM 559 C C . SER A 1 76 ? 1.198 -26.541 -1.912 1.00 13.03 76 SER A C 1
ATOM 560 O O . SER A 1 76 ? 0.095 -26.514 -1.361 1.00 13.38 76 SER A O 1
ATOM 563 N N . GLY A 1 77 ? 1.744 -27.655 -2.393 1.00 12.85 77 GLY A N 1
ATOM 564 C CA . GLY A 1 77 ? 1.052 -28.932 -2.290 1.00 13.65 77 GLY A CA 1
ATOM 565 C C . GLY A 1 77 ? -0.403 -28.829 -2.703 1.00 13.74 77 GLY A C 1
ATOM 566 O O . GLY A 1 77 ? -1.290 -29.277 -1.980 1.00 13.26 77 GLY A O 1
ATOM 567 N N . LEU A 1 78 ? -0.640 -28.247 -3.874 1.00 12.20 78 LEU A N 1
ATOM 568 C CA . LEU A 1 78 ? -1.989 -28.063 -4.401 1.00 12.97 78 LEU A CA 1
ATOM 569 C C . LEU A 1 78 ? -2.888 -29.281 -4.258 1.00 12.22 78 LEU A C 1
ATOM 570 O O . LEU A 1 78 ? -2.490 -30.404 -4.555 1.00 13.31 78 LEU A O 1
ATOM 575 N N . GLU A 1 79 ? -4.110 -29.038 -3.808 1.00 12.51 79 GLU A N 1
ATOM 576 C CA . GLU A 1 79 ? -5.090 -30.093 -3.642 1.00 11.60 79 GLU A CA 1
ATOM 577 C C . GLU A 1 79 ? -6.252 -29.754 -4.576 1.00 12.40 79 GLU A C 1
ATOM 578 O O . GLU A 1 79 ? -6.426 -28.596 -4.942 1.00 12.14 79 GLU A O 1
ATOM 584 N N . PRO A 1 80 ? -7.047 -30.759 -4.982 1.00 11.10 80 PRO A N 1
ATOM 585 C CA . PRO A 1 80 ? -8.197 -30.626 -5.883 1.00 11.40 80 PRO A CA 1
ATOM 586 C C . PRO A 1 80 ? -9.082 -29.411 -5.637 1.00 10.33 80 PRO A C 1
ATOM 587 O O . PRO A 1 80 ? -9.435 -28.684 -6.570 1.00 10.00 80 PRO A O 1
ATOM 591 N N . GLU A 1 81 ? -9.433 -29.188 -4.377 1.00 10.51 81 GLU A N 1
ATOM 592 C CA . GLU A 1 81 ? -10.285 -28.064 -4.010 1.00 11.07 81 GLU A CA 1
ATOM 593 C C . GLU A 1 81 ? -9.674 -26.706 -4.320 1.00 11.49 81 GLU A C 1
ATOM 594 O O . GLU A 1 81 ? -10.382 -25.702 -4.388 1.00 11.52 81 GLU A O 1
ATOM 600 N N . ASP A 1 82 ? -8.363 -26.674 -4.520 1.00 11.27 82 ASP A N 1
ATOM 601 C CA . ASP A 1 82 ? -7.678 -25.421 -4.807 1.00 11.24 82 ASP A CA 1
ATOM 602 C C . ASP A 1 82 ? -7.834 -24.919 -6.232 1.00 10.09 82 ASP A C 1
ATOM 603 O O . ASP A 1 82 ? -7.604 -23.742 -6.507 1.00 10.96 82 ASP A O 1
ATOM 608 N N . PHE A 1 83 ? -8.213 -25.796 -7.149 1.00 12.08 83 PHE A N 1
ATOM 609 C CA . PHE A 1 83 ? -8.391 -25.342 -8.514 1.00 11.74 83 PHE A CA 1
ATOM 610 C C . PHE A 1 83 ? -9.646 -24.493 -8.566 1.00 12.21 83 PHE A C 1
ATOM 611 O O . PHE A 1 83 ? -10.769 -24.991 -8.480 1.00 12.77 83 PHE A O 1
ATOM 619 N N . ALA A 1 84 ? -9.417 -23.186 -8.651 1.00 11.79 84 ALA A N 1
ATOM 620 C CA . ALA A 1 84 ? -10.480 -22.188 -8.695 1.00 11.61 84 ALA A CA 1
ATOM 621 C C . ALA A 1 84 ? -9.893 -20.869 -9.183 1.00 13.40 84 ALA A C 1
ATOM 622 O O . ALA A 1 84 ? -8.790 -20.836 -9.730 1.00 13.05 84 ALA A O 1
ATOM 624 N N . ILE A 1 85 ? -10.637 -19.786 -8.988 1.00 13.37 85 ILE A N 1
ATOM 625 C CA . ILE A 1 85 ? -10.165 -18.470 -9.394 1.00 12.83 85 ILE A CA 1
ATOM 626 C C . ILE A 1 85 ? -9.732 -17.729 -8.144 1.00 10.95 85 ILE A C 1
ATOM 627 O O . ILE A 1 85 ? -10.378 -17.830 -7.100 1.00 12.03 85 ILE A O 1
ATOM 632 N N . TYR A 1 86 ? -8.640 -16.982 -8.247 1.00 10.11 86 TYR A N 1
ATOM 633 C CA . TYR A 1 86 ? -8.140 -16.223 -7.108 1.00 9.69 86 TYR A CA 1
ATOM 634 C C . TYR A 1 86 ? -8.111 -14.726 -7.383 1.00 10.43 86 TYR A C 1
ATOM 635 O O . TYR A 1 86 ? -7.609 -14.284 -8.415 1.00 10.86 86 TYR A O 1
ATOM 644 N N . TYR A 1 87 ? -8.654 -13.955 -6.446 1.00 9.24 87 TYR A N 1
ATOM 645 C CA . TYR A 1 87 ? -8.715 -12.501 -6.566 1.00 10.46 87 TYR A CA 1
ATOM 646 C C . TYR A 1 87 ? -8.034 -11.808 -5.413 1.00 10.57 87 TYR A C 1
ATOM 647 O O . TYR A 1 87 ? -8.112 -12.260 -4.271 1.00 11.97 87 TYR A O 1
ATOM 656 N N . CYS A 1 88 ? -7.371 -10.702 -5.707 1.00 10.46 88 CYS A N 1
ATOM 657 C CA . CYS A 1 88 ? -6.769 -9.931 -4.643 1.00 10.68 88 CYS A CA 1
ATOM 658 C C . CYS A 1 88 ? -7.695 -8.745 -4.467 1.00 9.56 88 CYS A C 1
ATOM 659 O O . CYS A 1 88 ? -8.390 -8.345 -5.401 1.00 11.15 88 CYS A O 1
ATOM 662 N N . GLN A 1 89 ? -7.720 -8.198 -3.262 1.00 9.41 89 GLN A N 1
ATOM 663 C CA . GLN A 1 89 ? -8.588 -7.072 -2.948 1.00 10.67 89 GLN A CA 1
ATOM 664 C C . GLN A 1 89 ? -7.812 -6.141 -2.042 1.00 10.74 89 GLN A C 1
ATOM 665 O O . GLN A 1 89 ? -6.989 -6.593 -1.247 1.00 11.30 89 GLN A O 1
ATOM 671 N N . GLN A 1 90 ? -8.048 -4.841 -2.169 1.00 9.69 90 GLN A N 1
ATOM 672 C CA . GLN A 1 90 ? -7.348 -3.897 -1.314 1.00 10.21 90 GLN A CA 1
ATOM 673 C C . GLN A 1 90 ? -8.334 -3.080 -0.505 1.00 10.27 90 GLN A C 1
ATOM 674 O O . GLN A 1 90 ? -9.417 -2.731 -0.972 1.00 9.37 90 GLN A O 1
ATOM 680 N N . ARG A 1 91 ? -7.945 -2.802 0.730 1.00 12.02 91 ARG A N 1
ATOM 681 C CA . ARG A 1 91 ? -8.765 -2.043 1.661 1.00 11.99 91 ARG A CA 1
ATOM 682 C C . ARG A 1 91 ? -7.868 -1.017 2.327 1.00 12.53 91 ARG A C 1
ATOM 683 O O . ARG A 1 91 ? -8.110 -0.602 3.460 1.00 12.99 91 ARG A O 1
ATOM 691 N N . GLY A 1 92 ? -6.827 -0.613 1.603 1.00 13.06 92 GLY A N 1
ATOM 692 C CA . GLY A 1 92 ? -5.876 0.353 2.127 1.00 13.83 92 GLY A CA 1
ATOM 693 C C . GLY A 1 92 ? -6.167 1.783 1.728 1.00 14.09 92 GLY A C 1
ATOM 694 O O . GLY A 1 92 ? -5.860 2.718 2.465 1.00 16.11 92 GLY A O 1
ATOM 695 N N . ASN A 1 93 ? -6.745 1.947 0.545 1.00 11.54 93 ASN A N 1
ATOM 696 C CA . ASN A 1 93 ? -7.105 3.265 0.043 1.00 12.62 93 ASN A CA 1
ATOM 697 C C . ASN A 1 93 ? -8.456 3.137 -0.626 1.00 12.04 93 ASN A C 1
ATOM 698 O O . ASN A 1 93 ? -8.550 2.818 -1.813 1.00 13.47 93 ASN A O 1
ATOM 703 N N . TRP A 1 94 ? -9.500 3.384 0.150 1.00 11.65 94 TRP A N 1
ATOM 704 C CA . TRP A 1 94 ? -10.860 3.294 -0.350 1.00 11.83 94 TRP A CA 1
ATOM 705 C C . TRP A 1 94 ? -11.738 4.292 0.404 1.00 12.16 94 TRP A C 1
ATOM 706 O O . TRP A 1 94 ? -11.327 4.828 1.428 1.00 13.38 94 TRP A O 1
ATOM 717 N N . PRO A 1 95 ? -12.952 4.568 -0.102 1.00 13.06 95 PRO A N 1
ATOM 718 C CA . PRO A 1 95 ? -13.545 4.012 -1.325 1.00 12.63 95 PRO A CA 1
ATOM 719 C C . PRO A 1 95 ? -12.909 4.556 -2.615 1.00 12.13 95 PRO A C 1
ATOM 720 O O . PRO A 1 95 ? -12.336 5.644 -2.619 1.00 11.90 95 PRO A O 1
ATOM 724 N N . PRO A 1 96 A -13.017 3.808 -3.729 1.00 11.14 95 PRO A N 1
ATOM 725 C CA . PRO A 1 96 A -13.681 2.507 -3.784 1.00 10.25 95 PRO A CA 1
ATOM 726 C C . PRO A 1 96 A -12.775 1.328 -3.443 1.00 8.57 95 PRO A C 1
ATOM 727 O O . PRO A 1 96 A -11.553 1.393 -3.609 1.00 10.03 95 PRO A O 1
ATOM 731 N N . ILE A 1 97 ? -13.375 0.252 -2.951 1.00 9.89 96 ILE A N 1
ATOM 732 C CA . ILE A 1 97 ? -12.617 -0.953 -2.652 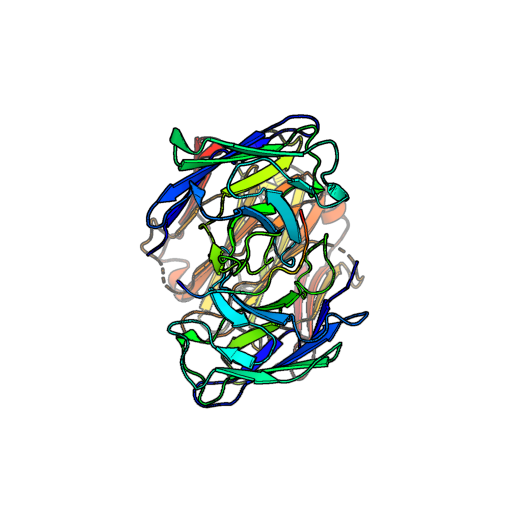1.00 9.39 96 ILE A CA 1
ATOM 733 C C . ILE A 1 97 ? -12.406 -1.510 -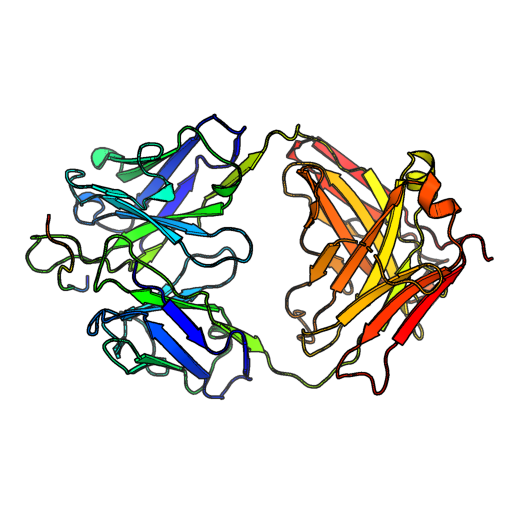4.047 1.00 10.75 96 ILE A C 1
ATOM 734 O O . ILE A 1 97 ? -13.301 -1.414 -4.886 1.00 10.85 96 ILE A O 1
ATOM 739 N N . THR A 1 98 ? -11.235 -2.072 -4.313 1.00 8.80 97 THR A N 1
ATOM 740 C CA . THR A 1 98 ? -10.976 -2.609 -5.640 1.00 9.18 97 THR A CA 1
ATOM 741 C C . THR A 1 98 ? -10.441 -4.032 -5.613 1.00 8.95 97 THR A C 1
ATOM 742 O O . THR A 1 98 ? -9.839 -4.469 -4.628 1.00 9.27 97 THR A O 1
ATOM 746 N N . PHE A 1 99 ? -10.686 -4.751 -6.704 1.00 7.80 98 PHE A N 1
ATOM 747 C CA . PHE A 1 99 ? -10.241 -6.134 -6.835 1.00 8.23 98 PHE A CA 1
ATOM 748 C C . PHE A 1 99 ? -9.390 -6.333 -8.087 1.00 10.03 98 PHE A C 1
ATOM 749 O O . PHE A 1 99 ? -9.433 -5.528 -9.020 1.00 11.18 98 PHE A O 1
ATOM 757 N N . GLY A 1 100 ? -8.627 -7.423 -8.102 1.00 10.44 99 GLY A N 1
ATOM 758 C CA . GLY A 1 100 ? -7.805 -7.748 -9.256 1.00 11.38 99 GLY A CA 1
ATOM 759 C C . GLY A 1 100 ? -8.722 -8.393 -10.280 1.00 12.81 99 GLY A C 1
ATOM 760 O O . GLY A 1 100 ? -9.886 -8.636 -9.972 1.00 12.34 99 GLY A O 1
ATOM 761 N N . GLN A 1 101 ? -8.226 -8.679 -11.482 1.00 12.56 100 GLN A N 1
ATOM 762 C CA . GLN A 1 101 ? -9.069 -9.296 -12.510 1.00 13.07 100 GLN A CA 1
ATOM 763 C C . GLN A 1 101 ? -9.159 -10.813 -12.355 1.00 13.96 100 GLN A C 1
ATOM 764 O O . GLN A 1 101 ? -9.826 -11.483 -13.142 1.00 13.60 100 GLN A O 1
ATOM 770 N N . GLY A 1 102 ? -8.474 -11.348 -11.348 1.00 11.52 101 GLY A N 1
ATOM 771 C CA . GLY A 1 102 ? -8.512 -12.781 -11.103 1.00 12.03 101 GLY A CA 1
ATOM 772 C C . GLY A 1 102 ? -7.503 -13.622 -11.863 1.00 11.69 101 GLY A C 1
ATOM 773 O O . GLY A 1 102 ? -7.096 -13.291 -12.976 1.00 10.85 101 GLY A O 1
ATOM 774 N N . THR A 1 103 ? -7.090 -14.718 -11.240 1.00 12.01 102 THR A N 1
ATOM 775 C CA . THR A 1 103 ? -6.151 -15.648 -11.847 1.00 11.07 102 THR A CA 1
ATOM 776 C C . THR A 1 103 ? -6.767 -17.021 -11.723 1.00 12.65 102 THR A C 1
ATOM 777 O O . THR A 1 103 ? -7.124 -17.448 -10.624 1.00 10.83 102 THR A O 1
ATOM 781 N N . ARG A 1 104 ? -6.903 -17.708 -12.848 1.00 13.09 103 ARG A N 1
ATOM 782 C CA . ARG A 1 104 ? -7.479 -19.035 -12.826 1.00 15.24 103 ARG A CA 1
ATOM 783 C C . ARG A 1 104 ? -6.417 -20.104 -12.744 1.00 15.26 103 ARG A C 1
ATOM 784 O O . ARG A 1 104 ? -5.392 -20.052 -13.429 1.00 15.82 103 ARG A O 1
ATOM 792 N N . LEU A 1 105 ? -6.693 -21.077 -11.889 1.00 14.96 104 LEU A N 1
ATOM 793 C CA . LEU A 1 105 ? -5.821 -22.211 -11.678 1.00 15.46 104 LEU A CA 1
ATOM 794 C C . LEU A 1 105 ? -6.539 -23.386 -12.338 1.00 14.61 104 LEU A C 1
ATOM 795 O O . LEU A 1 105 ? -7.520 -23.909 -11.797 1.00 15.30 104 LEU A O 1
ATOM 800 N N . GLU A 1 106 ? -6.075 -23.772 -13.526 1.00 15.46 105 GLU A N 1
ATOM 801 C CA . GLU A 1 106 ? -6.685 -24.891 -14.246 1.00 15.58 105 GLU A CA 1
ATOM 802 C C . GLU A 1 106 ? -5.907 -26.180 -14.086 1.00 15.01 105 GLU A C 1
ATOM 803 O O . GLU A 1 106 ? -4.729 -26.174 -13.731 1.00 13.46 105 GLU A O 1
ATOM 809 N N . ILE A 1 107 ? -6.583 -27.288 -14.363 1.00 13.46 106 ILE A N 1
ATOM 810 C CA . ILE A 1 107 ? -5.979 -28.607 -14.267 1.00 14.86 106 ILE A CA 1
ATOM 811 C C . ILE A 1 107 ? -5.088 -28.840 -15.476 1.00 14.43 106 ILE A C 1
ATOM 812 O O . ILE A 1 107 ? -5.524 -28.735 -16.624 1.00 14.96 106 ILE A O 1
ATOM 817 N N . LYS A 1 108 ? -3.833 -29.160 -15.200 1.00 15.15 107 LYS A N 1
ATOM 818 C CA . LYS A 1 108 ? -2.844 -29.395 -16.232 1.00 16.19 107 LYS A CA 1
ATOM 819 C C . LYS A 1 108 ? -3.003 -30.772 -16.860 1.00 16.04 107 LYS A C 1
ATOM 820 O O . LYS A 1 108 ? -3.390 -31.737 -16.203 1.00 15.84 107 LYS A O 1
ATOM 826 N N . ARG A 1 109 ? -2.718 -30.841 -18.152 1.00 15.46 108 ARG A N 1
ATOM 827 C CA . ARG A 1 109 ? -2.793 -32.087 -18.888 1.00 14.81 108 ARG A CA 1
ATOM 828 C C . ARG A 1 109 ? -1.975 -31.921 -20.150 1.00 15.15 108 ARG A C 1
ATOM 829 O O . ARG A 1 109 ? -1.451 -30.838 -20.417 1.00 14.70 108 ARG A O 1
ATOM 837 N N . THR A 1 110 ? -1.865 -32.994 -20.921 1.00 15.93 109 THR A N 1
ATOM 838 C CA . THR A 1 110 ? -1.091 -32.973 -22.150 1.00 17.97 109 THR A CA 1
ATOM 839 C C . THR A 1 110 ? -1.820 -32.317 -23.309 1.00 18.56 109 THR A C 1
ATOM 840 O O . THR A 1 110 ? -3.040 -32.135 -23.278 1.00 16.41 109 THR A O 1
ATOM 844 N N . VAL A 1 111 ? -1.050 -31.969 -24.334 1.00 18.86 110 VAL A N 1
ATOM 845 C CA . VAL A 1 111 ? -1.587 -31.336 -25.528 1.00 19.52 110 VAL A CA 1
ATOM 846 C C . VAL A 1 111 ? -2.599 -32.270 -26.166 1.00 19.30 110 VAL A C 1
ATOM 847 O O . VAL A 1 111 ? -2.402 -33.485 -26.217 1.00 20.21 110 VAL A O 1
ATOM 851 N N . ALA A 1 112 ? -3.681 -31.693 -26.658 1.00 17.75 111 ALA A N 1
ATOM 852 C CA . ALA A 1 112 ? -4.714 -32.464 -27.319 1.00 1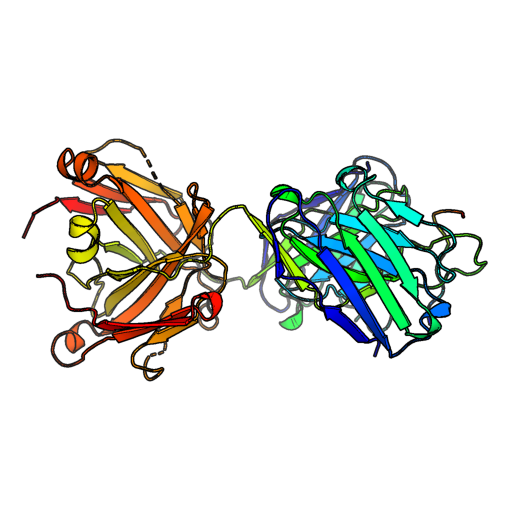7.92 111 ALA A CA 1
ATOM 853 C C . ALA A 1 112 ? -5.235 -31.604 -28.459 1.00 16.29 111 ALA A C 1
ATOM 854 O O . ALA A 1 112 ? -5.710 -30.488 -28.243 1.00 14.79 111 ALA A O 1
ATOM 856 N N . ALA A 1 113 ? -5.110 -32.118 -29.676 1.00 16.58 112 ALA A N 1
ATOM 857 C CA . ALA A 1 113 ? -5.567 -31.391 -30.844 1.00 16.23 112 ALA A CA 1
ATOM 858 C C . ALA A 1 113 ? -7.082 -31.480 -30.907 1.00 16.25 112 ALA A C 1
ATOM 859 O O . ALA A 1 113 ? -7.680 -32.478 -30.490 1.00 16.01 112 ALA A O 1
ATOM 861 N N . PRO A 1 114 ? -7.731 -30.422 -31.401 1.00 15.87 113 PRO A N 1
ATOM 862 C CA . PRO A 1 114 ? -9.186 -30.409 -31.505 1.00 15.99 113 PRO A CA 1
ATOM 863 C C . PRO A 1 114 ? -9.679 -31.191 -32.719 1.00 16.95 113 PRO A C 1
ATOM 864 O O . PRO A 1 114 ? -8.981 -31.306 -33.728 1.00 17.09 113 PRO A O 1
ATOM 868 N N . SER A 1 115 ? -10.870 -31.759 -32.594 1.00 17.13 114 SER A N 1
ATOM 869 C CA . SER A 1 115 ? -11.492 -32.478 -33.685 1.00 17.70 114 SER A CA 1
ATOM 870 C C . SER A 1 115 ? -12.382 -31.356 -34.194 1.00 17.34 114 SER A C 1
ATOM 871 O O . SER A 1 115 ? -13.230 -30.843 -33.459 1.00 16.86 114 SER A O 1
ATOM 874 N N . VAL A 1 116 ? -12.161 -30.940 -35.433 1.00 17.19 115 VAL A N 1
ATOM 875 C CA . VAL A 1 116 ? -12.919 -29.834 -35.994 1.00 16.21 115 VAL A CA 1
ATOM 876 C C . VAL A 1 116 ? -14.038 -30.322 -36.893 1.00 17.55 115 VAL A C 1
ATOM 877 O O . VAL A 1 116 ? -13.824 -31.173 -37.755 1.00 17.51 115 VAL A O 1
ATOM 881 N N . PHE A 1 117 ? -15.236 -29.789 -36.668 1.00 15.80 116 PHE A N 1
ATOM 882 C CA . PHE A 1 117 ? -16.412 -30.155 -37.455 1.00 15.72 116 PHE A CA 1
ATOM 883 C C . PHE A 1 117 ? -17.161 -28.908 -37.906 1.00 14.55 116 PHE A C 1
ATOM 884 O O . PHE A 1 117 ? -17.086 -27.859 -37.264 1.00 15.69 116 PHE A O 1
ATOM 892 N N . ILE A 1 118 ? -17.894 -29.023 -39.006 1.00 13.97 117 ILE A N 1
ATOM 893 C CA . ILE A 1 118 ? -18.646 -27.882 -39.504 1.00 13.22 117 ILE A CA 1
ATOM 894 C C . ILE A 1 118 ? -20.076 -28.280 -39.878 1.00 13.78 117 ILE A C 1
ATOM 895 O O . ILE A 1 118 ? -20.315 -29.374 -40.383 1.00 12.36 117 ILE A O 1
ATOM 900 N N . PHE A 1 119 ? -21.016 -27.380 -39.600 1.00 13.41 118 PHE A N 1
ATOM 901 C CA . PHE A 1 119 ? -22.434 -27.612 -39.864 1.00 12.82 118 PHE A CA 1
ATOM 902 C C . PHE A 1 119 ? -23.082 -26.530 -40.714 1.00 13.93 118 PHE A C 1
ATOM 903 O O . PHE A 1 119 ? -23.064 -25.351 -40.355 1.00 13.48 118 PHE A O 1
ATOM 911 N N . PRO A 1 120 ? -23.662 -26.909 -41.861 1.00 14.00 119 PRO A N 1
ATOM 912 C CA . PRO A 1 120 ? -24.302 -25.881 -42.682 1.00 13.87 119 PRO A CA 1
ATOM 913 C C . PRO A 1 120 ? -25.609 -25.496 -41.996 1.00 14.76 119 PRO A C 1
ATOM 914 O O . PRO A 1 120 ? -26.057 -26.184 -41.067 1.00 14.82 119 PRO A O 1
ATOM 918 N N . PRO A 1 121 ? -26.244 -24.405 -42.440 1.00 14.82 120 PRO A N 1
ATOM 919 C CA . PRO A 1 121 ? -27.510 -23.973 -41.839 1.00 14.66 120 PRO A CA 1
ATOM 920 C C . PRO A 1 121 ? -28.581 -25.016 -42.127 1.00 17.01 120 PRO A C 1
ATOM 921 O O . PRO A 1 121 ? -28.503 -25.733 -43.126 1.00 16.76 120 PRO A O 1
ATOM 925 N N . SER A 1 122 ? -29.577 -25.099 -41.254 1.00 16.18 121 SER A N 1
ATOM 926 C CA . SER A 1 122 ? -30.662 -26.049 -41.444 1.00 17.33 121 SER A CA 1
ATOM 927 C C . SER A 1 122 ? -31.633 -25.473 -42.456 1.00 18.36 121 SER A C 1
ATOM 928 O O . SER A 1 122 ? -31.630 -24.268 -42.718 1.00 17.64 121 SER A O 1
ATOM 931 N N . ASP A 1 123 ? -32.471 -26.340 -43.012 1.00 20.44 122 ASP A N 1
ATOM 932 C CA . ASP A 1 123 ? -33.467 -25.927 -43.995 1.00 22.23 122 ASP A CA 1
ATOM 933 C C . ASP A 1 123 ? -34.521 -25.073 -43.312 1.00 21.28 122 ASP A C 1
ATOM 934 O O . ASP A 1 123 ? -35.046 -24.126 -43.903 1.00 21.23 122 ASP A O 1
ATOM 939 N N . GLU A 1 124 ? -34.822 -25.414 -42.061 1.00 21.63 123 GLU A N 1
ATOM 940 C CA . GLU A 1 124 ? -35.805 -24.673 -41.276 1.00 21.29 123 GLU A CA 1
ATOM 941 C C . GLU A 1 124 ? -35.358 -23.233 -41.097 1.00 20.87 123 GLU A C 1
ATOM 942 O O . GLU A 1 124 ? -36.151 -22.308 -41.269 1.00 20.93 123 GLU A O 1
ATOM 948 N N . GLN A 1 125 ? -34.087 -23.037 -40.761 1.00 18.98 124 GLN A N 1
ATOM 949 C CA . GLN A 1 125 ? -33.579 -21.683 -40.574 1.00 18.56 124 GLN A CA 1
ATOM 950 C C . GLN A 1 125 ? -33.590 -20.869 -41.857 1.00 17.85 124 GLN A C 1
ATOM 951 O O . GLN A 1 125 ? -34.011 -19.717 -41.855 1.00 18.40 124 GLN A O 1
ATOM 957 N N . LEU A 1 126 ? -33.118 -21.463 -42.950 1.00 19.20 125 LEU A N 1
ATOM 958 C CA . LEU A 1 126 ? -33.082 -20.762 -44.235 1.00 21.71 125 LEU A CA 1
ATOM 959 C C . LEU A 1 126 ? -34.477 -20.289 -44.637 1.00 23.42 125 LEU A C 1
ATOM 960 O O . LEU A 1 126 ? -34.631 -19.210 -45.213 1.00 23.96 125 LEU A O 1
ATOM 965 N N . LYS A 1 127 ? -35.494 -21.090 -44.325 1.00 25.26 126 LYS A N 1
ATOM 966 C CA . LYS A 1 127 ? -36.878 -20.719 -44.627 1.00 27.28 126 LYS A CA 1
ATOM 967 C C . LYS A 1 127 ? -37.174 -19.372 -43.999 1.00 27.90 126 LYS A C 1
ATOM 968 O O . LYS A 1 127 ? -37.851 -18.534 -44.592 1.00 29.18 126 LYS A O 1
ATOM 974 N N . SER A 1 128 ? -36.672 -19.176 -42.784 1.00 27.67 127 SER A N 1
ATOM 975 C CA . SER A 1 128 ? -36.929 -17.945 -42.049 1.00 27.01 127 SER A CA 1
ATOM 976 C C . SER A 1 128 ? -36.147 -16.705 -42.487 1.00 26.37 127 SER A C 1
ATOM 977 O O . SER A 1 128 ? -36.401 -15.615 -41.978 1.00 27.42 127 SER A O 1
ATOM 980 N N . GLY A 1 129 ? -35.204 -16.865 -43.414 1.00 25.51 128 GLY A N 1
ATOM 981 C CA . GLY A 1 129 ? -34.433 -15.726 -43.896 1.00 23.88 128 GLY A CA 1
ATOM 982 C C . GLY A 1 129 ? -33.036 -15.536 -43.329 1.00 23.88 128 GLY A C 1
ATOM 983 O O . GLY A 1 129 ? -32.356 -14.562 -43.658 1.00 22.41 128 GLY A O 1
ATOM 984 N N . THR A 1 130 ? -32.599 -16.463 -42.481 1.00 22.98 129 THR A N 1
ATOM 985 C CA . THR A 1 130 ? -31.270 -16.370 -41.876 1.00 21.24 129 THR A CA 1
ATOM 986 C C . THR A 1 130 ? -30.479 -17.662 -42.071 1.00 20.05 129 THR A C 1
ATOM 987 O O . THR A 1 130 ? -31.054 -18.722 -42.318 1.00 20.32 129 THR A O 1
ATOM 991 N N . ALA A 1 131 ? -29.157 -17.567 -41.972 1.00 18.47 130 ALA A N 1
ATOM 992 C CA . ALA A 1 131 ? -28.293 -18.729 -42.145 1.00 17.49 130 ALA A CA 1
ATOM 993 C C . ALA A 1 131 ? -27.150 -18.709 -41.132 1.00 15.98 130 ALA A C 1
ATOM 994 O O . ALA A 1 131 ? -26.314 -17.807 -41.138 1.00 15.70 130 ALA A O 1
ATOM 996 N N . SER A 1 132 ? -27.134 -19.704 -40.254 1.00 15.07 131 SER A N 1
ATOM 997 C CA . SER A 1 132 ? -26.095 -19.805 -39.245 1.00 13.83 131 SER A CA 1
ATOM 998 C C . SER A 1 132 ? -25.234 -21.016 -39.551 1.00 13.79 131 SER A C 1
ATOM 999 O O . SER A 1 132 ? -25.742 -22.122 -39.749 1.00 13.89 131 SER A O 1
ATOM 1002 N N . VAL A 1 133 ? -23.928 -20.797 -39.617 1.00 13.08 132 VAL A N 1
ATOM 1003 C CA . VAL A 1 133 ? -22.990 -21.869 -39.896 1.00 13.41 132 VAL A CA 1
ATOM 1004 C C . VAL A 1 133 ? -22.236 -22.100 -38.601 1.00 13.99 132 VAL A C 1
ATOM 1005 O O . VAL A 1 133 ? -21.773 -21.149 -37.970 1.00 13.82 132 VAL A O 1
ATOM 1009 N N . VAL A 1 134 ? -22.120 -23.356 -38.195 1.00 13.18 133 VAL A N 1
ATOM 1010 C CA . VAL A 1 134 ? -21.436 -23.656 -36.952 1.00 13.28 133 VAL A CA 1
ATOM 1011 C C . VAL A 1 134 ? -20.162 -24.467 -37.085 1.00 13.88 133 VAL A C 1
ATOM 1012 O O . VAL A 1 134 ? -20.112 -25.491 -37.771 1.00 12.98 133 VAL A O 1
ATOM 1016 N N . CYS A 1 135 ? -19.126 -23.976 -36.418 1.00 13.16 134 CYS A N 1
ATOM 1017 C CA . CYS A 1 135 ? -17.836 -24.638 -36.399 1.00 14.78 134 CYS A CA 1
ATOM 1018 C C . CYS A 1 135 ? -17.623 -25.145 -34.990 1.00 14.93 134 CYS A C 1
ATOM 1019 O O . CYS A 1 135 ? -17.708 -24.381 -34.026 1.00 15.08 134 CYS A O 1
ATOM 1022 N N . LEU A 1 136 ? -17.323 -26.428 -34.874 1.00 15.37 135 LEU A N 1
ATOM 1023 C CA . LEU A 1 136 ? -17.116 -27.032 -33.571 1.00 15.72 135 LEU A CA 1
ATOM 1024 C C . LEU A 1 136 ? -15.702 -27.585 -33.389 1.00 15.77 135 LEU A C 1
ATOM 1025 O O . LEU A 1 136 ? -15.165 -28.268 -34.261 1.00 16.37 135 LEU A O 1
ATOM 1030 N N . LEU A 1 137 ? -15.098 -27.253 -32.252 1.00 14.77 136 LEU A N 1
ATOM 1031 C CA . LEU A 1 137 ? -13.764 -27.731 -31.909 1.00 14.20 136 LEU A CA 1
ATOM 1032 C C . LEU A 1 137 ? -13.954 -28.582 -30.668 1.00 13.91 136 LEU A C 1
ATOM 1033 O O . LEU A 1 137 ? -14.237 -28.064 -29.587 1.00 14.94 136 LEU A O 1
ATOM 1038 N N . ASN A 1 138 ? -13.806 -29.891 -30.830 1.00 14.18 137 ASN A N 1
ATOM 1039 C CA . ASN A 1 138 ? -14.003 -30.814 -29.721 1.00 14.57 137 ASN A CA 1
ATOM 1040 C C . ASN A 1 138 ? -12.750 -31.319 -29.008 1.00 14.53 137 ASN A C 1
ATOM 1041 O O . ASN A 1 138 ? -11.765 -31.719 -29.630 1.00 13.50 137 ASN A O 1
ATOM 1046 N N . ASN A 1 139 ? -12.825 -31.276 -27.681 1.00 13.51 138 ASN A N 1
ATOM 1047 C CA . ASN A 1 139 ? -11.786 -31.754 -26.777 1.00 14.22 138 ASN A CA 1
ATOM 1048 C C . ASN A 1 139 ? -10.334 -31.470 -27.125 1.00 14.42 138 ASN A C 1
ATOM 1049 O O . ASN A 1 139 ? -9.587 -32.362 -27.540 1.00 14.72 138 ASN A O 1
ATOM 1054 N N . PHE A 1 140 ? -9.925 -30.226 -26.914 1.00 13.18 139 PHE A N 1
ATOM 1055 C CA . PHE A 1 140 ? -8.558 -29.817 -27.191 1.00 13.18 139 PHE A CA 1
ATOM 1056 C C . PHE A 1 140 ? -7.948 -29.177 -25.963 1.00 14.18 139 PHE A C 1
ATOM 1057 O O . PHE A 1 140 ? -8.651 -28.785 -25.032 1.00 13.50 139 PHE A O 1
ATOM 1065 N N . TYR A 1 141 ? -6.625 -29.082 -25.981 1.00 14.77 140 TYR A N 1
ATOM 1066 C CA . TYR A 1 141 ? -5.863 -28.489 -24.892 1.00 15.41 140 TYR A CA 1
ATOM 1067 C C . TYR A 1 141 ? -4.479 -28.145 -25.431 1.00 16.51 140 TYR A C 1
ATOM 1068 O O . TYR A 1 141 ? -3.883 -28.931 -26.166 1.00 16.14 140 TYR A O 1
ATOM 1077 N N . PRO A 1 142 ? -3.947 -26.965 -25.073 1.00 17.12 141 PRO A N 1
ATOM 1078 C CA . PRO A 1 142 ? -4.552 -25.952 -24.198 1.00 17.52 141 PRO A CA 1
ATOM 1079 C C . PRO A 1 142 ? -5.785 -25.191 -24.743 1.00 17.49 141 PRO A C 1
ATOM 1080 O O . PRO A 1 142 ? -6.218 -25.413 -25.875 1.00 15.79 141 PRO A O 1
ATOM 1084 N N . ARG A 1 143 ? -6.346 -24.298 -23.924 1.00 18.45 142 ARG A N 1
ATOM 1085 C CA . ARG A 1 143 ? -7.542 -23.515 -24.274 1.00 19.54 142 ARG A CA 1
ATOM 1086 C C . ARG A 1 143 ? -7.395 -22.518 -25.420 1.00 20.07 142 ARG A C 1
ATOM 1087 O O . ARG A 1 143 ? -8.338 -22.325 -26.190 1.00 18.30 142 ARG A O 1
ATOM 1095 N N . GLU A 1 144 ? -6.239 -21.875 -25.549 1.00 20.51 143 GLU A N 1
ATOM 1096 C CA . GLU A 1 144 ? -6.082 -20.916 -26.637 1.00 21.86 143 GLU A CA 1
ATOM 1097 C C . GLU A 1 144 ? -6.255 -21.611 -27.973 1.00 21.78 143 GLU A C 1
ATOM 1098 O O . GLU A 1 144 ? -5.686 -22.674 -28.223 1.00 21.48 143 GLU A O 1
ATOM 1104 N N . ALA A 1 145 ? -7.052 -20.990 -28.827 1.00 20.83 144 ALA A N 1
ATOM 1105 C CA . ALA A 1 145 ? -7.313 -21.516 -30.147 1.00 21.95 144 ALA A CA 1
ATOM 1106 C C . ALA A 1 145 ? -7.756 -20.367 -31.021 1.00 22.53 144 ALA A C 1
ATOM 1107 O O . ALA A 1 145 ? -8.547 -19.509 -30.611 1.00 23.29 144 ALA A O 1
ATOM 1109 N N . LYS A 1 146 ? -7.202 -20.344 -32.221 1.00 22.64 145 LYS A N 1
ATOM 1110 C CA . LYS A 1 146 ? -7.530 -19.328 -33.195 1.00 23.65 145 LYS A CA 1
ATOM 1111 C C . LYS A 1 146 ? -8.520 -19.970 -34.134 1.00 23.24 145 LYS A C 1
ATOM 1112 O O . LYS A 1 146 ? -8.197 -20.921 -34.851 1.00 23.49 145 LYS A O 1
ATOM 1118 N N . VAL A 1 147 ? -9.735 -19.445 -34.115 1.00 23.12 146 VAL A N 1
ATOM 1119 C CA . VAL A 1 147 ? -10.808 -19.946 -34.952 1.00 23.41 146 VAL A CA 1
ATOM 1120 C C . VAL A 1 147 ? -11.226 -18.800 -35.869 1.00 24.13 146 VAL A C 1
ATOM 1121 O O . VAL A 1 147 ? -11.789 -17.804 -35.411 1.00 25.07 146 VAL A O 1
ATOM 1125 N N . GLN A 1 148 ? -10.933 -18.939 -37.159 1.00 23.91 147 GLN A N 1
ATOM 1126 C CA . GLN A 1 148 ? -11.269 -17.902 -38.132 1.00 24.07 147 GLN A CA 1
ATOM 1127 C C . GLN A 1 148 ? -12.175 -18.373 -39.257 1.00 22.77 147 GLN A C 1
ATOM 1128 O O . GLN A 1 148 ? -11.910 -19.389 -39.908 1.00 23.33 147 GLN A O 1
ATOM 1134 N N . TRP A 1 149 ? -13.234 -17.616 -39.502 1.00 21.11 148 TRP A N 1
ATOM 1135 C CA . TRP A 1 149 ? -14.136 -17.957 -40.581 1.00 20.44 148 TRP A CA 1
ATOM 1136 C C . TRP A 1 149 ? -13.569 -17.448 -41.878 1.00 20.88 148 TRP A C 1
ATOM 1137 O O . TRP A 1 149 ? -13.090 -16.315 -41.969 1.00 21.11 148 TRP A O 1
ATOM 1148 N N . LYS A 1 150 ? -13.617 -18.312 -42.880 1.00 20.52 149 LYS A N 1
ATOM 1149 C CA . LYS A 1 150 ? -13.131 -17.978 -44.199 1.00 21.76 149 LYS A CA 1
ATOM 1150 C C . LYS A 1 150 ? -14.265 -18.261 -45.170 1.00 21.56 149 LYS A C 1
ATOM 1151 O O . LYS A 1 150 ? -14.717 -19.401 -45.298 1.00 21.08 149 LYS A O 1
ATOM 1157 N N . VAL A 1 151 ? -14.750 -17.220 -45.832 1.00 19.72 150 VAL A N 1
ATOM 1158 C CA . VAL A 1 151 ? -15.827 -17.400 -46.795 1.00 18.98 150 VAL A CA 1
ATOM 1159 C C . VAL A 1 151 ? -15.294 -17.056 -48.174 1.00 19.00 150 VAL A C 1
ATOM 1160 O O . VAL A 1 151 ? -14.839 -15.937 -48.422 1.00 17.96 150 VAL A O 1
ATOM 1164 N N . ASP A 1 152 ? -15.351 -18.032 -49.069 1.00 16.98 151 ASP A N 1
ATOM 1165 C CA . ASP A 1 152 ? -14.837 -17.851 -50.413 1.00 19.08 151 ASP A CA 1
ATOM 1166 C C . ASP A 1 152 ? -13.424 -17.314 -50.350 1.00 20.64 151 ASP A C 1
ATOM 1167 O O . ASP A 1 152 ? -13.060 -16.436 -51.127 1.00 21.23 151 ASP A O 1
ATOM 1172 N N . ASN A 1 153 ? -12.645 -17.824 -49.399 1.00 22.11 152 ASN A N 1
ATOM 1173 C CA . ASN A 1 153 ? -11.251 -17.422 -49.255 1.00 25.97 152 ASN A CA 1
ATOM 1174 C C . ASN A 1 153 ? -11.040 -16.041 -48.635 1.00 26.72 152 ASN A C 1
ATOM 1175 O O . ASN A 1 153 ? -9.939 -15.491 -48.706 1.00 27.46 152 ASN A O 1
ATOM 1180 N N . ALA A 1 154 ? -12.077 -15.472 -48.034 1.00 26.16 153 ALA A N 1
ATOM 1181 C CA . ALA A 1 154 ? -11.940 -14.156 -47.426 1.00 27.14 153 ALA A CA 1
ATOM 1182 C C . ALA A 1 154 ? -12.281 -14.190 -45.944 1.00 27.69 153 ALA A C 1
ATOM 1183 O O . ALA A 1 154 ? -13.261 -14.805 -45.525 1.00 28.40 153 ALA A O 1
ATOM 1185 N N . LEU A 1 155 ? -11.448 -13.524 -45.158 1.00 28.45 154 LEU A N 1
ATOM 1186 C CA . LEU A 1 155 ? -11.604 -13.450 -43.713 1.00 28.36 154 LEU A CA 1
ATOM 1187 C C . LEU A 1 155 ? -12.786 -12.538 -43.376 1.00 27.89 154 LEU A C 1
ATOM 1188 O O . LEU A 1 155 ? -12.894 -11.430 -43.899 1.00 27.81 154 LEU A O 1
ATOM 1193 N N . GLN A 1 156 ? -13.658 -13.007 -42.490 1.00 27.43 155 GLN A N 1
ATOM 1194 C CA . GLN A 1 156 ? -14.852 -12.270 -42.088 1.00 27.42 155 GLN A CA 1
ATOM 1195 C C . GLN A 1 156 ? -14.617 -11.241 -40.989 1.00 28.09 155 GLN A C 1
ATOM 1196 O O . GLN A 1 156 ? -13.687 -11.365 -40.192 1.00 28.88 155 GLN A O 1
ATOM 1202 N N . SER A 1 160 ? -19.475 -13.061 -36.347 1.00 17.15 159 SER A N 1
ATOM 1203 C CA . SER A 1 160 ? -19.557 -14.352 -35.676 1.00 17.24 159 SER A CA 1
ATOM 1204 C C . SER A 1 160 ? -19.413 -14.195 -34.170 1.00 17.03 159 SER A C 1
ATOM 1205 O O . SER A 1 160 ? -19.065 -13.123 -33.675 1.00 15.96 159 SER A O 1
ATOM 1208 N N . GLN A 1 161 ? -19.674 -15.275 -33.444 1.00 16.69 160 GLN A N 1
ATOM 1209 C CA . GLN A 1 161 ? -19.581 -15.263 -31.990 1.00 16.53 160 GLN A CA 1
ATOM 1210 C C . GLN A 1 161 ? -19.292 -16.682 -31.529 1.00 16.24 160 GLN A C 1
ATOM 1211 O O . GLN A 1 161 ? -19.765 -17.646 -32.131 1.00 15.90 160 GLN A O 1
ATOM 1217 N N . GLU A 1 162 ? -18.517 -16.814 -30.462 1.00 14.52 161 GLU A N 1
ATOM 1218 C CA . GLU A 1 162 ? -18.164 -18.136 -29.974 1.00 13.95 161 GLU A CA 1
ATOM 1219 C C . GLU A 1 162 ? -18.209 -18.205 -28.462 1.00 12.73 161 GLU A C 1
ATOM 1220 O O . GLU A 1 162 ? -18.314 -17.188 -27.779 1.00 11.82 161 GLU A O 1
ATOM 1226 N N . SER A 1 163 ? -18.147 -19.424 -27.947 1.00 13.56 162 SER A N 1
ATOM 1227 C CA . SER A 1 163 ? -18.137 -19.641 -26.512 1.00 14.07 162 SER A CA 1
ATOM 1228 C C . SER A 1 163 ? -17.407 -20.946 -26.293 1.00 13.81 162 SER A C 1
ATOM 1229 O O . SER A 1 163 ? -17.394 -21.822 -27.162 1.00 12.55 162 SER A O 1
ATOM 1232 N N . VAL A 1 164 ? -16.792 -21.060 -25.126 1.00 13.45 163 VAL A N 1
ATOM 1233 C CA . VAL A 1 164 ? -16.002 -22.222 -24.773 1.00 13.52 163 VAL A CA 1
ATOM 1234 C C . VAL A 1 164 ? -16.526 -22.869 -23.501 1.00 13.49 163 VAL A C 1
ATOM 1235 O O . VAL A 1 164 ? -16.993 -22.175 -22.595 1.00 11.99 163 VAL A O 1
ATOM 1239 N N . THR A 1 165 ? -16.461 -24.195 -23.448 1.00 13.94 164 THR A N 1
ATOM 1240 C CA . THR A 1 165 ? -16.918 -24.935 -22.281 1.00 15.27 164 THR A CA 1
ATOM 1241 C C . THR A 1 165 ? -15.842 -24.902 -21.214 1.00 16.17 164 THR A C 1
ATOM 1242 O O . THR A 1 165 ? -14.711 -24.472 -21.462 1.00 16.16 164 THR A O 1
ATOM 1246 N N . GLU A 1 166 ? -16.214 -25.358 -20.026 1.00 17.90 165 GLU A N 1
ATOM 1247 C CA . GLU A 1 166 ? -15.303 -25.433 -18.896 1.00 18.79 165 GLU A CA 1
ATOM 1248 C C . GLU A 1 166 ? -14.463 -26.652 -19.190 1.00 17.39 165 GLU A C 1
ATOM 1249 O O . GLU A 1 166 ? -14.751 -27.402 -20.126 1.00 16.52 165 GLU A O 1
ATOM 1255 N N . GLN A 1 167 ? -13.431 -26.864 -18.390 1.00 16.62 166 GLN A N 1
ATOM 1256 C CA . GLN A 1 167 ? -12.597 -28.034 -18.577 1.00 14.78 166 GLN A CA 1
ATOM 1257 C C . GLN A 1 167 ? -13.470 -29.263 -18.385 1.00 15.15 166 GLN A C 1
ATOM 1258 O O . GLN A 1 167 ? -14.214 -29.363 -17.409 1.00 14.42 166 GLN A O 1
ATOM 1264 N N . ASP A 1 168 ? -13.385 -30.191 -19.328 1.00 12.87 167 ASP A N 1
ATOM 1265 C CA . ASP A 1 168 ? -14.177 -31.411 -19.269 1.00 13.96 167 ASP A CA 1
ATOM 1266 C C . ASP A 1 168 ? -13.969 -32.171 -17.969 1.00 14.01 167 ASP A C 1
ATOM 1267 O O . ASP A 1 168 ? -12.836 -32.358 -17.513 1.00 13.68 167 ASP A O 1
ATOM 1272 N N . SER A 1 169 ? -15.077 -32.619 -17.389 1.00 13.72 168 SER A N 1
ATOM 1273 C CA . SER A 1 169 ? -15.070 -33.364 -16.133 1.00 15.37 168 SER A CA 1
ATOM 1274 C C . SER A 1 169 ? -14.174 -34.590 -16.231 1.00 15.42 168 SER A C 1
ATOM 1275 O O . SER A 1 169 ? -13.489 -34.941 -15.271 1.00 15.35 168 SER A O 1
ATOM 1278 N N . LYS A 1 170 ? -14.158 -35.230 -17.395 1.00 16.43 169 LYS A N 1
ATOM 1279 C CA . LYS A 1 170 ? -13.336 -36.419 -17.561 1.00 17.38 169 LYS A CA 1
ATOM 1280 C C . LYS A 1 170 ? -11.900 -36.222 -18.053 1.00 18.07 169 LYS A C 1
ATOM 1281 O O . LYS A 1 170 ? -10.964 -36.674 -17.396 1.00 19.65 169 LYS A O 1
ATOM 1287 N N . ASP A 1 171 ? -11.711 -35.558 -19.191 1.00 17.09 170 ASP A N 1
ATOM 1288 C CA . ASP A 1 171 ? -10.355 -35.381 -19.717 1.00 16.25 170 ASP A CA 1
ATOM 1289 C C . ASP A 1 171 ? -9.720 -34.000 -19.566 1.00 14.97 170 ASP A C 1
ATOM 1290 O O . ASP A 1 171 ? -8.628 -33.762 -20.080 1.00 15.31 170 ASP A O 1
ATOM 1295 N N . SER A 1 172 ? -10.397 -33.091 -18.873 1.00 13.26 171 SER A N 1
ATOM 1296 C CA . SER A 1 172 ? -9.870 -31.743 -18.652 1.00 13.55 171 SER A CA 1
ATOM 1297 C C . SER A 1 172 ? -9.594 -30.939 -19.918 1.00 13.75 171 SER A C 1
ATOM 1298 O O . SER A 1 172 ? -8.818 -29.982 -19.880 1.00 13.25 171 SER A O 1
ATOM 1301 N N . THR A 1 173 ? -10.217 -31.323 -21.031 1.00 14.05 172 THR A N 1
ATOM 1302 C CA . THR A 1 173 ? -10.041 -30.598 -22.288 1.00 12.57 172 THR A CA 1
ATOM 1303 C C . THR A 1 173 ? -11.121 -29.536 -22.403 1.00 13.20 172 THR A C 1
ATOM 1304 O O . THR A 1 173 ? -11.990 -29.416 -21.538 1.00 13.57 172 THR A O 1
ATOM 1308 N N . TYR A 1 174 ? -11.059 -28.781 -23.494 1.00 11.41 173 TYR A N 1
ATOM 1309 C CA . TYR A 1 174 ? -12.016 -27.721 -23.781 1.00 12.55 173 TYR A CA 1
ATOM 1310 C C . TYR A 1 174 ? -12.659 -28.012 -25.125 1.00 12.14 173 TYR A C 1
ATOM 1311 O O . TYR A 1 174 ? -12.113 -28.743 -25.950 1.00 13.10 173 TYR A O 1
ATOM 1320 N N . SER A 1 175 ? -13.824 -27.425 -25.335 1.00 12.39 174 SER A N 1
ATOM 1321 C CA . SER A 1 175 ? -14.539 -27.572 -26.584 1.00 12.07 174 SER A CA 1
ATOM 1322 C C . SER A 1 175 ? -15.005 -26.170 -26.891 1.00 11.62 174 SER A C 1
ATOM 1323 O O . SER A 1 175 ? -15.272 -25.391 -25.977 1.00 12.47 174 SER A O 1
ATOM 1326 N N . LEU A 1 176 ? -15.094 -25.841 -28.170 1.00 10.39 175 LEU A N 1
ATOM 1327 C CA . LEU A 1 176 ? -15.494 -24.504 -28.559 1.00 12.37 175 LEU A CA 1
ATOM 1328 C C . LEU A 1 176 ? -16.499 -24.520 -29.698 1.00 13.09 175 LEU A C 1
ATOM 1329 O O . LEU A 1 176 ? -16.417 -25.348 -30.605 1.00 13.77 175 LEU A O 1
ATOM 1334 N N . SER A 1 177 ? -17.456 -23.603 -29.634 1.00 11.73 176 SER A N 1
ATOM 1335 C CA . SER A 1 177 ? -18.478 -23.489 -30.666 1.00 13.60 176 SER A CA 1
ATOM 1336 C C . SER A 1 177 ? -18.472 -22.075 -31.235 1.00 13.61 176 SER A C 1
ATOM 1337 O O . SER A 1 177 ? -18.535 -21.092 -30.496 1.00 13.59 176 SER A O 1
ATOM 1340 N N . SER A 1 178 ? -18.387 -21.974 -32.554 1.00 13.86 177 SER A N 1
ATOM 1341 C CA . SER A 1 178 ? -18.382 -20.672 -33.201 1.00 14.66 177 SER A CA 1
ATOM 1342 C C . SER A 1 178 ? -19.502 -20.631 -34.218 1.00 14.70 177 SER A C 1
ATOM 1343 O O . SER A 1 178 ? -19.647 -21.543 -35.034 1.00 14.41 177 SER A O 1
ATOM 1346 N N . THR A 1 179 ? -20.296 -19.571 -34.166 1.00 14.12 178 THR A N 1
ATOM 1347 C CA . THR A 1 179 ? -21.410 -19.427 -35.089 1.00 14.03 178 THR A CA 1
ATOM 1348 C C . THR A 1 179 ? -21.270 -18.208 -35.980 1.00 14.87 178 THR A C 1
ATOM 1349 O O . THR A 1 179 ? -21.119 -17.083 -35.500 1.00 15.27 178 THR A O 1
ATOM 1353 N N . LEU A 1 180 ? -21.315 -18.449 -37.284 1.00 14.03 179 LEU A N 1
ATOM 1354 C CA . LEU A 1 180 ? -21.244 -17.384 -38.277 1.00 14.79 179 LEU A CA 1
ATOM 1355 C C . LEU A 1 180 ? -22.675 -17.221 -38.766 1.00 14.37 179 LEU A C 1
ATOM 1356 O O . LEU A 1 180 ? -23.268 -18.165 -39.295 1.00 15.55 179 LEU A O 1
ATOM 1361 N N . THR A 1 181 ? -23.235 -16.031 -38.581 1.00 14.72 180 THR A N 1
ATOM 1362 C CA . THR A 1 181 ? -24.609 -15.773 -39.005 1.00 16.58 180 THR A CA 1
ATOM 1363 C C . THR A 1 181 ? -24.719 -14.726 -40.110 1.00 17.88 180 THR A C 1
ATOM 1364 O O . THR A 1 181 ? -24.182 -13.619 -40.006 1.00 17.89 180 THR A O 1
ATOM 1368 N N . LEU A 1 182 ? -25.426 -15.095 -41.172 1.00 18.46 181 LEU A N 1
ATOM 1369 C CA . LEU A 1 182 ? -25.643 -14.216 -42.315 1.00 18.41 181 LEU A CA 1
ATOM 1370 C C . LEU A 1 182 ? -27.112 -14.206 -42.694 1.00 18.04 181 LEU A C 1
ATOM 1371 O O . LEU A 1 182 ? -27.890 -15.054 -42.256 1.00 18.92 181 LEU A O 1
ATOM 1376 N N . SER A 1 183 ? -27.486 -13.232 -43.510 1.00 15.59 182 SER A N 1
ATOM 1377 C CA . SER A 1 183 ? -28.848 -13.147 -43.993 1.00 16.18 182 SER A CA 1
ATOM 1378 C C . SER A 1 183 ? -28.817 -14.230 -45.049 1.00 15.44 182 SER A C 1
ATOM 1379 O O . SER A 1 183 ? -27.739 -14.590 -45.534 1.00 15.68 182 SER A O 1
ATOM 1382 N N . LYS A 1 184 ? -29.972 -14.762 -45.412 1.00 15.60 183 LYS A N 1
ATOM 1383 C CA . LYS A 1 184 ? -29.985 -15.798 -46.424 1.00 18.27 183 LYS A CA 1
ATOM 1384 C C . LYS A 1 184 ? -29.485 -15.263 -47.753 1.00 18.19 183 LYS A C 1
ATOM 1385 O O . LYS A 1 184 ? -28.817 -15.976 -48.503 1.00 18.37 183 LYS A O 1
ATOM 1391 N N . ALA A 1 185 ? -29.817 -14.007 -48.036 1.00 18.85 184 ALA A N 1
ATOM 1392 C CA . ALA A 1 185 ? -29.411 -13.357 -49.273 1.00 18.73 184 ALA A CA 1
ATOM 1393 C C . ALA A 1 185 ? -27.894 -13.366 -49.411 1.00 18.41 184 ALA A C 1
ATOM 1394 O O . ALA A 1 185 ? -27.369 -13.686 -50.476 1.00 17.52 184 ALA A O 1
ATOM 1396 N N . ASP A 1 186 ? -27.191 -13.040 -48.329 1.00 17.50 185 ASP A N 1
ATOM 1397 C CA . ASP A 1 186 ? -25.729 -13.028 -48.338 1.00 16.14 185 ASP A CA 1
ATOM 1398 C C . ASP A 1 186 ? -25.170 -14.435 -48.398 1.00 16.09 185 ASP A C 1
ATOM 1399 O O . ASP A 1 186 ? -24.171 -14.692 -49.068 1.00 16.68 185 ASP A O 1
ATOM 1404 N N . TYR A 1 187 ? -25.823 -15.347 -47.690 1.00 14.97 186 TYR A N 1
ATOM 1405 C CA . TYR A 1 187 ? -25.397 -16.742 -47.671 1.00 15.94 186 TYR A CA 1
ATOM 1406 C C . TYR A 1 187 ? -25.330 -17.314 -49.087 1.00 16.64 186 TYR A C 1
ATOM 1407 O O . TYR A 1 187 ? -24.386 -18.022 -49.440 1.00 16.88 186 TYR A O 1
ATOM 1416 N N . GLU A 1 188 ? -26.338 -16.996 -49.893 1.00 17.68 187 GLU A N 1
ATOM 1417 C CA . GLU A 1 188 ? -26.426 -17.474 -51.275 1.00 19.10 187 GLU A CA 1
ATOM 1418 C C . GLU A 1 188 ? -25.466 -16.788 -52.261 1.00 19.33 187 GLU A C 1
ATOM 1419 O O . GLU A 1 188 ? -25.349 -17.211 -53.415 1.00 19.82 187 GLU A O 1
ATOM 1425 N N . LYS A 1 189 ? -24.794 -15.725 -51.830 1.00 18.60 188 LYS A N 1
ATOM 1426 C CA . LYS A 1 189 ? -23.852 -15.027 -52.711 1.00 18.30 188 LYS A CA 1
ATOM 1427 C C . LYS A 1 189 ? -22.508 -15.725 -52.708 1.00 18.26 188 LYS A C 1
ATOM 1428 O O . LYS A 1 189 ? -21.738 -15.622 -53.663 1.00 17.99 188 LYS A O 1
ATOM 1434 N N . HIS A 1 190 ? -22.235 -16.427 -51.614 1.00 17.63 189 HIS A N 1
ATOM 1435 C CA . HIS A 1 190 ? -20.978 -17.140 -51.462 1.00 17.23 189 HIS A CA 1
ATOM 1436 C C . HIS A 1 190 ? -21.101 -18.631 -51.738 1.00 17.92 189 HIS A C 1
ATOM 1437 O O . HIS A 1 190 ? -22.197 -19.196 -51.794 1.00 16.60 189 HIS A O 1
ATOM 1444 N N . LYS A 1 191 ? -19.956 -19.271 -51.906 1.00 17.75 190 LYS A N 1
ATOM 1445 C CA . LYS A 1 191 ? -19.949 -20.676 -52.228 1.00 18.17 190 LYS A CA 1
ATOM 1446 C C . LYS A 1 191 ? -19.147 -21.541 -51.256 1.00 16.89 190 LYS A C 1
ATOM 1447 O O . LYS A 1 191 ? -19.597 -22.625 -50.876 1.00 17.91 190 LYS A O 1
ATOM 1453 N N . VAL A 1 192 ? -17.988 -21.062 -50.817 1.00 15.75 191 VAL A N 1
ATOM 1454 C CA . VAL A 1 192 ? -17.176 -21.829 -49.878 1.00 15.04 191 VAL A CA 1
ATOM 1455 C C . VAL A 1 192 ? -17.244 -21.310 -48.444 1.00 15.08 191 VAL A C 1
ATOM 1456 O O . VAL A 1 192 ? -16.983 -20.134 -48.187 1.00 15.58 191 VAL A O 1
ATOM 1460 N N . TYR A 1 193 ? -17.615 -22.186 -47.517 1.00 13.87 192 TYR A N 1
ATOM 1461 C CA . TYR A 1 193 ? -17.676 -21.817 -46.107 1.00 14.70 192 TYR A CA 1
ATOM 1462 C C . TYR A 1 193 ? -16.667 -22.650 -45.358 1.00 15.01 192 TYR A C 1
ATOM 1463 O O . TYR A 1 193 ? -16.771 -23.876 -45.290 1.00 15.82 192 TYR A O 1
ATOM 1472 N N . ALA A 1 194 ? -15.672 -21.973 -44.803 1.00 16.80 193 ALA A N 1
ATOM 1473 C CA . ALA A 1 194 ? -14.628 -22.672 -44.088 1.00 17.87 193 ALA A CA 1
ATOM 1474 C C . ALA A 1 194 ? -14.309 -22.121 -42.712 1.00 17.71 193 ALA A C 1
ATOM 1475 O O . ALA A 1 194 ? -14.475 -20.932 -42.426 1.00 17.89 193 ALA A O 1
ATOM 1477 N N . CYS A 1 195 ? -13.853 -23.024 -41.859 1.00 17.52 194 CYS A N 1
ATOM 1478 C CA . CYS A 1 195 ? -13.467 -22.693 -40.503 1.00 17.42 194 CYS A CA 1
ATOM 1479 C C . CYS A 1 195 ? -12.014 -23.085 -40.396 1.00 18.13 194 CYS A C 1
ATOM 1480 O O . CYS A 1 195 ? -11.679 -24.270 -40.477 1.00 18.11 194 CYS A O 1
ATOM 1483 N N . GLU A 1 196 ? -11.144 -22.098 -40.236 1.00 18.06 195 GLU A N 1
ATOM 1484 C CA . GLU A 1 196 ? -9.728 -22.403 -40.122 1.00 18.30 195 GLU A CA 1
ATOM 1485 C C . GLU A 1 196 ? -9.265 -22.357 -38.676 1.00 17.75 195 GLU A C 1
ATOM 1486 O O . GLU A 1 196 ? -9.387 -21.336 -37.990 1.00 18.73 195 GLU A O 1
ATOM 1492 N N . VAL A 1 197 ? -8.725 -23.484 -38.230 1.00 17.05 196 VAL A N 1
ATOM 1493 C CA . VAL A 1 197 ? -8.253 -23.624 -36.866 1.00 17.45 196 VAL A CA 1
ATOM 1494 C C . VAL A 1 197 ? -6.741 -23.730 -36.692 1.00 18.49 196 VAL A C 1
ATOM 1495 O O . VAL A 1 197 ? -6.074 -24.583 -37.286 1.00 18.85 196 VAL A O 1
ATOM 1499 N N . THR A 1 198 ? -6.208 -22.833 -35.874 1.00 18.17 197 THR A N 1
ATOM 1500 C CA . THR A 1 198 ? -4.789 -22.830 -35.554 1.00 18.79 197 THR A CA 1
ATOM 1501 C C . THR A 1 198 ? -4.746 -23.181 -34.078 1.00 18.73 197 THR A C 1
ATOM 1502 O O . THR A 1 198 ? -5.368 -22.511 -33.254 1.00 18.27 197 THR A O 1
ATOM 1506 N N . HIS A 1 199 ? -4.030 -24.248 -33.754 1.00 18.57 198 HIS A N 1
ATOM 1507 C CA . HIS A 1 199 ? -3.912 -24.702 -32.376 1.00 18.79 198 HIS A CA 1
ATOM 1508 C C . HIS A 1 199 ? -2.573 -25.410 -32.180 1.00 20.08 198 HIS A C 1
ATOM 1509 O O . HIS A 1 199 ? -2.079 -26.081 -33.082 1.00 21.51 198 HIS A O 1
ATOM 1516 N N . GLN A 1 200 ? -1.993 -25.254 -30.996 1.00 21.03 199 GLN A N 1
ATOM 1517 C CA . GLN A 1 200 ? -0.714 -25.869 -30.671 1.00 21.16 199 GLN A CA 1
ATOM 1518 C C . GLN A 1 200 ? -0.674 -27.380 -30.869 1.00 21.35 199 GLN A C 1
ATOM 1519 O O . GLN A 1 200 ? 0.400 -27.959 -31.019 1.00 20.58 199 GLN A O 1
ATOM 1525 N N . GLY A 1 201 ? -1.835 -28.024 -30.875 1.00 20.96 200 GLY A N 1
ATOM 1526 C CA . GLY A 1 201 ? -1.865 -29.471 -31.033 1.00 21.84 200 GLY A CA 1
ATOM 1527 C C . GLY A 1 201 ? -1.776 -29.898 -32.485 1.00 22.96 200 GLY A C 1
ATOM 1528 O O . GLY A 1 201 ? -1.690 -31.084 -32.816 1.00 22.31 200 GLY A O 1
ATOM 1529 N N . LEU A 1 202 ? -1.785 -28.925 -33.376 1.00 25.29 201 LEU A N 1
ATOM 1530 C CA . LEU A 1 202 ? -1.716 -29.255 -34.781 1.00 26.71 201 LEU A CA 1
ATOM 1531 C C . LEU A 1 202 ? -0.469 -28.674 -35.388 1.00 28.13 201 LEU A C 1
ATOM 1532 O O . LEU A 1 202 ? -0.169 -27.500 -35.182 1.00 28.49 201 LEU A O 1
ATOM 1537 N N . SER A 1 203 ? 0.239 -29.518 -36.136 1.00 29.53 202 SER A N 1
ATOM 1538 C CA . SER A 1 203 ? 1.473 -29.123 -36.783 1.00 30.41 202 SER A CA 1
ATOM 1539 C C . SER A 1 203 ? 1.220 -28.021 -37.808 1.00 29.67 202 SER A C 1
ATOM 1540 O O . SER A 1 203 ? 2.096 -27.201 -38.088 1.00 30.61 202 SER A O 1
ATOM 1543 N N . SER A 1 204 ? -0.006 -27.970 -38.311 1.00 28.84 203 SER A N 1
ATOM 1544 C CA . SER A 1 204 ? -0.389 -26.968 -39.283 1.00 28.20 203 SER A CA 1
ATOM 1545 C C . SER A 1 204 ? -1.883 -26.742 -39.151 1.00 27.45 203 SER A C 1
ATOM 1546 O O . SER A 1 204 ? -2.626 -27.639 -38.745 1.00 27.53 203 SER A O 1
ATOM 1549 N N . PRO A 1 205 ? -2.337 -25.534 -39.496 1.00 26.12 204 PRO A N 1
ATOM 1550 C CA . PRO A 1 205 ? -3.743 -25.136 -39.428 1.00 26.18 204 PRO A CA 1
ATOM 1551 C C . PRO A 1 205 ? -4.672 -26.102 -40.142 1.00 26.21 204 PRO A C 1
ATOM 1552 O O . PRO A 1 205 ? -4.332 -26.670 -41.184 1.00 26.61 204 PRO A O 1
ATOM 1556 N N . VAL A 1 206 ? -5.844 -26.288 -39.552 1.00 24.64 205 VAL A N 1
ATOM 1557 C CA . VAL A 1 206 ? -6.859 -27.168 -40.094 1.00 24.81 205 VAL A CA 1
ATOM 1558 C C . VAL A 1 206 ? -8.018 -26.345 -40.636 1.00 23.69 205 VAL A C 1
ATOM 1559 O O . VAL A 1 206 ? -8.601 -25.522 -39.926 1.00 23.05 205 VAL A O 1
ATOM 1563 N N . THR A 1 207 ? -8.342 -26.556 -41.902 1.00 23.00 206 THR A N 1
ATOM 1564 C CA . THR A 1 207 ? -9.452 -25.846 -42.500 1.00 22.70 206 THR A CA 1
ATOM 1565 C C . THR A 1 207 ? -10.547 -26.847 -42.803 1.00 22.55 206 THR A C 1
ATOM 1566 O O . THR A 1 207 ? -10.358 -27.776 -43.593 1.00 23.67 206 THR A O 1
ATOM 1570 N N . LYS A 1 208 ? -11.680 -26.690 -42.135 1.00 21.56 207 LYS A N 1
ATOM 1571 C CA . LYS A 1 208 ? -12.805 -27.566 -42.393 1.00 19.99 207 LYS A CA 1
ATOM 1572 C C . LYS A 1 208 ? -13.712 -26.729 -43.267 1.00 19.24 207 LYS A C 1
ATOM 1573 O O . LYS A 1 208 ? -14.058 -25.596 -42.916 1.00 17.83 207 LYS A O 1
ATOM 1579 N N . SER A 1 209 ? -14.101 -27.295 -44.403 1.00 18.71 208 SER A N 1
ATOM 1580 C CA . SER A 1 209 ? -14.906 -26.565 -45.367 1.00 18.62 208 SER A CA 1
ATOM 1581 C C . SER A 1 209 ? -16.009 -27.348 -46.092 1.00 17.98 208 SER A C 1
ATOM 1582 O O . SER A 1 209 ? -16.007 -28.579 -46.149 1.00 19.94 208 SER A O 1
ATOM 1585 N N . PHE A 1 210 ? -16.975 -26.601 -46.609 1.00 17.19 209 PHE A N 1
ATOM 1586 C CA . PHE A 1 210 ? -18.071 -27.176 -47.368 1.00 16.48 209 PHE A CA 1
ATOM 1587 C C . PHE A 1 210 ? -18.490 -26.133 -48.374 1.00 15.73 209 PHE A C 1
ATOM 1588 O O . PHE A 1 210 ? -18.306 -24.933 -48.165 1.00 15.23 209 PHE A O 1
ATOM 1596 N N . ASN A 1 211 ? -19.020 -26.605 -49.488 1.00 15.90 210 ASN A N 1
ATOM 1597 C CA . ASN A 1 211 ? -19.479 -25.732 -50.545 1.00 15.31 210 ASN A CA 1
ATOM 1598 C C . ASN A 1 211 ? -20.993 -25.764 -50.491 1.00 15.53 210 ASN A C 1
ATOM 1599 O O . ASN A 1 211 ? -21.598 -26.833 -50.503 1.00 15.43 210 ASN A O 1
ATOM 1604 N N . ARG A 1 212 ? -21.602 -24.591 -50.410 1.00 15.90 211 ARG A N 1
ATOM 1605 C CA . ARG A 1 212 ? -23.052 -24.487 -50.354 1.00 16.68 211 ARG A CA 1
ATOM 1606 C C . ARG A 1 212 ? -23.696 -25.220 -51.522 1.00 18.11 211 ARG A C 1
ATOM 1607 O O . ARG A 1 212 ? -23.392 -24.936 -52.681 1.00 18.24 211 ARG A O 1
ATOM 1615 N N . GLY A 1 213 ? -24.582 -26.161 -51.209 1.00 19.10 212 GLY A N 1
ATOM 1616 C CA . GLY A 1 213 ? -25.276 -26.906 -52.245 1.00 21.84 212 GLY A CA 1
ATOM 1617 C C . GLY A 1 213 ? -24.621 -28.186 -52.717 1.00 23.26 212 GLY A C 1
ATOM 1618 O O . GLY A 1 213 ? -25.247 -28.969 -53.432 1.00 24.11 212 GLY A O 1
ATOM 1619 N N . GLU A 1 214 ? -23.370 -28.414 -52.335 1.00 23.63 213 GLU A N 1
ATOM 1620 C CA . GLU A 1 214 ? -22.691 -29.634 -52.754 1.00 24.27 213 GLU A CA 1
ATOM 1621 C C . GLU A 1 214 ? -23.363 -30.844 -52.128 1.00 24.47 213 GLU A C 1
ATOM 1622 O O . GLU A 1 214 ? -23.791 -30.803 -50.974 1.00 23.09 213 GLU A O 1
ATOM 1628 N N . CYS A 1 215 ? -23.449 -31.920 -52.902 1.00 24.43 214 CYS A N 1
ATOM 1629 C CA . CYS A 1 215 ? -24.048 -33.167 -52.440 1.00 24.11 214 CYS A CA 1
ATOM 1630 C C . CYS A 1 215 ? -23.062 -34.302 -52.690 1.00 24.66 214 CYS A C 1
ATOM 1631 O O . CYS A 1 215 ? -23.059 -34.820 -53.825 1.00 23.64 214 CYS A O 1
ATOM 1635 N N . GLN B 2 1 ? -21.741 -20.799 11.032 1.00 23.27 1 GLN B N 1
ATOM 1636 C CA . GLN B 2 1 ? -21.915 -20.525 9.588 1.00 19.96 1 GLN B CA 1
ATOM 1637 C C . GLN B 2 1 ? -22.918 -19.426 9.221 1.00 19.00 1 GLN B C 1
ATOM 1638 O O . GLN B 2 1 ? -24.149 -19.572 9.318 1.00 16.15 1 GLN B O 1
ATOM 1644 N N . VAL B 2 2 ? -22.321 -18.311 8.818 1.00 16.56 2 VAL B N 1
ATOM 1645 C CA . VAL B 2 2 ? -22.994 -17.110 8.367 1.00 16.38 2 VAL B CA 1
ATOM 1646 C C . VAL B 2 2 ? -23.847 -17.541 7.188 1.00 14.43 2 VAL B C 1
ATOM 1647 O O . VAL B 2 2 ? -23.445 -18.397 6.400 1.00 14.58 2 VAL B O 1
ATOM 1651 N N . GLN B 2 3 ? -25.030 -16.964 7.072 1.00 15.34 3 GLN B N 1
ATOM 1652 C CA . GLN B 2 3 ? -25.910 -17.306 5.975 1.00 15.31 3 GLN B CA 1
ATOM 1653 C C . GLN B 2 3 ? -26.436 -16.001 5.418 1.00 14.78 3 GLN B C 1
ATOM 1654 O O . GLN B 2 3 ? -26.984 -15.174 6.148 1.00 14.06 3 GLN B O 1
ATOM 1660 N N . LEU B 2 4 ? -26.228 -15.807 4.123 1.00 13.82 4 LEU B N 1
ATOM 1661 C CA . LEU B 2 4 ? -26.678 -14.607 3.441 1.00 14.41 4 LEU B CA 1
ATOM 1662 C C . LEU B 2 4 ? -27.478 -15.038 2.220 1.00 14.36 4 LEU B C 1
ATOM 1663 O O . LEU B 2 4 ? -26.927 -15.564 1.249 1.00 14.77 4 LEU B O 1
ATOM 1668 N N . VAL B 2 5 ? -28.786 -14.829 2.282 1.00 14.59 5 VAL B N 1
ATOM 1669 C CA . VAL B 2 5 ? -29.659 -15.212 1.185 1.00 15.89 5 VAL B CA 1
ATOM 1670 C C . VAL B 2 5 ? -30.218 -14.013 0.436 1.00 15.79 5 VAL B C 1
ATOM 1671 O O . VAL B 2 5 ? -30.947 -13.187 0.994 1.00 14.97 5 VAL B O 1
ATOM 1675 N N . GLU B 2 6 ? -29.876 -13.938 -0.843 1.00 16.62 6 GLU B N 1
ATOM 1676 C CA . GLU B 2 6 ? -30.304 -12.830 -1.682 1.00 17.42 6 GLU B CA 1
ATOM 1677 C C . GLU B 2 6 ? -31.514 -13.136 -2.550 1.00 15.99 6 GLU B C 1
ATOM 1678 O O . GLU B 2 6 ? -31.781 -14.288 -2.901 1.00 15.84 6 GLU B O 1
ATOM 1684 N N . SER B 2 7 ? -32.230 -12.075 -2.899 1.00 13.74 7 SER B N 1
ATOM 1685 C CA . SER B 2 7 ? -33.425 -12.173 -3.718 1.00 14.02 7 SER B CA 1
ATOM 1686 C C . SER B 2 7 ? -33.747 -10.797 -4.288 1.00 13.24 7 SER B C 1
ATOM 1687 O O . SER B 2 7 ? -33.112 -9.807 -3.929 1.00 13.41 7 SER B O 1
ATOM 1690 N N . GLY B 2 8 ? -34.738 -10.738 -5.173 1.00 12.73 8 GLY B N 1
ATOM 1691 C CA . GLY B 2 8 ? -35.122 -9.466 -5.762 1.00 11.96 8 GLY B CA 1
ATOM 1692 C C . GLY B 2 8 ? -34.523 -9.216 -7.132 1.00 12.74 8 GLY B C 1
ATOM 1693 O O . GLY B 2 8 ? -34.890 -8.255 -7.803 1.00 13.34 8 GLY B O 1
ATOM 1694 N N . GLY B 2 9 ? -33.607 -10.077 -7.561 1.00 13.71 9 GLY B N 1
ATOM 1695 C CA . GLY B 2 9 ? -33.005 -9.889 -8.867 1.00 12.98 9 GLY B CA 1
ATOM 1696 C C . GLY B 2 9 ? -33.982 -10.262 -9.961 1.00 14.15 9 GLY B C 1
ATOM 1697 O O . GLY B 2 9 ? -35.122 -10.637 -9.684 1.00 15.18 9 GLY B O 1
ATOM 1698 N N . GLY B 2 10 ? -33.539 -10.162 -11.209 1.00 13.68 10 GLY B N 1
ATOM 1699 C CA . GLY B 2 10 ? -34.404 -10.504 -12.321 1.00 14.41 10 GLY B CA 1
ATOM 1700 C C . GLY B 2 10 ? -34.078 -9.716 -13.569 1.00 14.28 10 GLY B C 1
ATOM 1701 O O . GLY B 2 10 ? -32.973 -9.189 -13.721 1.00 14.70 10 GLY B O 1
ATOM 1702 N N . VAL B 2 11 ? -35.057 -9.640 -14.465 1.00 14.66 11 VAL B N 1
ATOM 1703 C CA . VAL B 2 11 ? -34.899 -8.920 -15.720 1.00 16.50 11 VAL B CA 1
ATOM 1704 C C . VAL B 2 11 ? -35.679 -7.619 -15.652 1.00 18.63 11 VAL B C 1
ATOM 1705 O O . VAL B 2 11 ? -36.847 -7.594 -15.256 1.00 19.21 11 VAL B O 1
ATOM 1709 N N . VAL B 2 12 ? -35.021 -6.535 -16.035 1.00 18.57 12 VAL B N 1
ATOM 1710 C CA . VAL B 2 12 ? -35.657 -5.232 -16.007 1.00 19.10 12 VAL B CA 1
ATOM 1711 C C . VAL B 2 12 ? -35.278 -4.410 -17.227 1.00 19.76 12 VAL B C 1
ATOM 1712 O O . VAL B 2 12 ? -34.264 -4.663 -17.877 1.00 20.12 12 VAL B O 1
ATOM 1716 N N . GLN B 2 13 ? -36.118 -3.432 -17.538 1.00 19.83 13 GLN B N 1
ATOM 1717 C CA . GLN B 2 13 ? -35.891 -2.559 -18.675 1.00 19.96 13 GLN B CA 1
ATOM 1718 C C . GLN B 2 13 ? -34.988 -1.398 -18.316 1.00 18.68 13 GLN B C 1
ATOM 1719 O O . GLN B 2 13 ? -34.914 -0.980 -17.160 1.00 16.74 13 GLN B O 1
ATOM 1725 N N . PRO B 2 14 ? -34.278 -0.857 -19.310 1.00 18.23 14 PRO B N 1
ATOM 1726 C CA . PRO B 2 14 ? -33.395 0.278 -19.040 1.00 17.55 14 PRO B CA 1
ATOM 1727 C C . PRO B 2 14 ? -34.246 1.425 -18.485 1.00 18.08 14 PRO B C 1
ATOM 1728 O O . PRO B 2 14 ? -35.353 1.664 -18.967 1.00 17.24 14 PRO B O 1
ATOM 1732 N N . GLY B 2 15 ? -33.746 2.110 -17.461 1.00 16.91 15 GLY B N 1
ATOM 1733 C CA . GLY B 2 15 ? -34.491 3.213 -16.879 1.00 17.26 15 GLY B CA 1
ATOM 1734 C C . GLY B 2 15 ? -35.378 2.812 -15.719 1.00 17.41 15 GLY B C 1
ATOM 1735 O O . GLY B 2 15 ? -35.865 3.656 -14.967 1.00 18.08 15 GLY B O 1
ATOM 1736 N N . ARG B 2 16 ? -35.556 1.512 -15.548 1.00 16.40 16 ARG B N 1
ATOM 1737 C CA . ARG B 2 16 ? -36.407 0.992 -14.492 1.00 17.12 16 ARG B CA 1
ATOM 1738 C C . ARG B 2 16 ? -35.635 0.655 -13.231 1.00 15.38 16 ARG B C 1
ATOM 1739 O O . ARG B 2 16 ? -34.436 0.900 -13.152 1.00 15.93 16 ARG B O 1
ATOM 1747 N N . SER B 2 17 ? -36.315 0.086 -12.243 1.00 15.75 17 SER B N 1
ATOM 1748 C CA . SER B 2 17 ? -35.644 -0.229 -10.994 1.00 15.89 17 SER B CA 1
ATOM 1749 C C . SER B 2 17 ? -35.906 -1.611 -10.422 1.00 15.46 17 SER B C 1
ATOM 1750 O O . SER B 2 17 ? -36.819 -2.329 -10.830 1.00 14.63 17 SER B O 1
ATOM 1753 N N . LEU B 2 18 ? -35.078 -1.935 -9.439 1.00 12.85 18 LEU B N 1
ATOM 1754 C CA . LEU B 2 18 ? -35.118 -3.188 -8.715 1.00 13.35 18 LEU B CA 1
ATOM 1755 C C . LEU B 2 18 ? -34.671 -2.857 -7.302 1.00 10.89 18 LEU B C 1
ATOM 1756 O O . LEU B 2 18 ? -33.989 -1.860 -7.089 1.00 11.30 18 LEU B O 1
ATOM 1761 N N . ARG B 2 19 ? -35.029 -3.708 -6.352 1.00 11.23 19 ARG B N 1
ATOM 1762 C CA . ARG B 2 19 ? -34.611 -3.535 -4.970 1.00 10.14 19 ARG B CA 1
ATOM 1763 C C . ARG B 2 19 ? -34.243 -4.922 -4.496 1.00 11.10 19 ARG B C 1
ATOM 1764 O O . ARG B 2 19 ? -35.105 -5.787 -4.330 1.00 11.65 19 ARG B O 1
ATOM 1772 N N . LEU B 2 20 ? -32.949 -5.135 -4.302 1.00 9.51 20 LEU B N 1
ATOM 1773 C CA . LEU B 2 20 ? -32.461 -6.427 -3.859 1.00 10.91 20 LEU B CA 1
ATOM 1774 C C . LEU B 2 20 ? -32.560 -6.536 -2.348 1.00 10.06 20 LEU B C 1
ATOM 1775 O O . LEU B 2 20 ? -32.463 -5.540 -1.625 1.00 10.13 20 LEU B O 1
ATOM 1780 N N . SER B 2 21 ? -32.756 -7.761 -1.880 1.00 10.34 21 SER B N 1
ATOM 1781 C CA . SER B 2 21 ? -32.844 -8.041 -0.457 1.00 12.24 21 SER B CA 1
ATOM 1782 C C . SER B 2 21 ? -31.784 -9.086 -0.157 1.00 11.78 21 SER B C 1
ATOM 1783 O O . SER B 2 21 ? -31.440 -9.903 -1.010 1.00 11.77 21 SER B O 1
ATOM 1786 N N . CYS B 2 22 ? -31.266 -9.040 1.061 1.00 11.41 22 CYS B N 1
ATOM 1787 C CA . CYS B 2 22 ? -30.238 -9.963 1.513 1.00 10.81 22 CYS B CA 1
ATOM 1788 C C . CYS B 2 22 ? -30.548 -10.323 2.957 1.00 11.57 22 CYS B C 1
ATOM 1789 O O . CYS B 2 22 ? -30.321 -9.524 3.868 1.00 11.72 22 CYS B O 1
ATOM 1792 N N . ALA B 2 23 ? -31.082 -11.524 3.156 1.00 10.54 23 ALA B N 1
ATOM 1793 C CA . ALA B 2 23 ? -31.440 -11.995 4.489 1.00 12.10 23 ALA B CA 1
ATOM 1794 C C . ALA B 2 23 ? -30.228 -12.601 5.194 1.00 12.84 23 ALA B C 1
ATOM 1795 O O . ALA B 2 23 ? -29.599 -13.535 4.686 1.00 13.11 23 ALA B O 1
ATOM 1797 N N . ALA B 2 24 ? -29.903 -12.065 6.367 1.00 11.90 24 ALA B N 1
ATOM 1798 C CA . ALA B 2 24 ? -28.753 -12.540 7.129 1.00 12.16 24 ALA B CA 1
ATOM 1799 C C . ALA B 2 24 ? -29.127 -13.300 8.399 1.00 12.77 24 ALA B C 1
ATOM 1800 O O . ALA B 2 24 ? -30.123 -13.001 9.063 1.00 13.77 24 ALA B O 1
ATOM 1802 N N . SER B 2 25 ? -28.306 -14.295 8.715 1.00 12.09 25 SER B N 1
ATOM 1803 C CA . SER B 2 25 ? -28.476 -15.138 9.893 1.00 12.24 25 SER B CA 1
ATOM 1804 C C . SER B 2 25 ? -27.133 -15.824 10.115 1.00 13.03 25 SER B C 1
ATOM 1805 O O . SER B 2 25 ? -26.304 -15.878 9.207 1.00 12.91 25 SER B O 1
ATOM 1808 N N . GLY B 2 26 ? -26.907 -16.332 11.320 1.00 13.84 26 GLY B N 1
ATOM 1809 C CA . GLY B 2 26 ? -25.651 -17.009 11.592 1.00 12.99 26 GLY B CA 1
ATOM 1810 C C . GLY B 2 26 ? -24.583 -16.093 12.161 1.00 12.97 26 GLY B C 1
ATOM 1811 O O . GLY B 2 26 ? -23.418 -16.474 12.268 1.00 13.20 26 GLY B O 1
ATOM 1812 N N . PHE B 2 27 ? -24.980 -14.871 12.499 1.00 12.18 27 PHE B N 1
ATOM 1813 C CA . PHE B 2 27 ? -24.079 -13.889 13.095 1.00 11.91 27 PHE B CA 1
ATOM 1814 C C . PHE B 2 27 ? -24.914 -12.730 13.591 1.00 11.37 27 PHE B C 1
ATOM 1815 O O . PHE B 2 27 ? -26.108 -12.655 13.297 1.00 14.09 27 PHE B O 1
ATOM 1823 N N . THR B 2 28 ? -24.305 -11.841 14.366 1.00 12.05 28 THR B N 1
ATOM 1824 C CA . THR B 2 28 ? -25.034 -10.688 14.872 1.00 13.08 28 THR B CA 1
ATOM 1825 C C . THR B 2 28 ? -25.005 -9.616 13.793 1.00 13.12 28 THR B C 1
ATOM 1826 O O . THR B 2 28 ? -24.036 -8.872 13.657 1.00 13.23 28 THR B O 1
ATOM 1830 N N . PHE B 2 29 ? -26.081 -9.568 13.020 1.00 13.47 29 PHE B N 1
ATOM 1831 C CA . PHE B 2 29 ? -26.246 -8.623 11.922 1.00 12.51 29 PHE B CA 1
ATOM 1832 C C . PHE B 2 29 ? -25.994 -7.163 12.299 1.00 12.53 29 PHE B C 1
ATOM 1833 O O . PHE B 2 29 ? -25.217 -6.478 11.638 1.00 13.18 29 PHE B O 1
ATOM 1841 N N . SER B 2 30 ? -26.654 -6.698 13.358 1.00 12.85 30 SER B N 1
ATOM 1842 C CA . SER B 2 30 ? -26.535 -5.313 13.835 1.00 13.52 30 SER B CA 1
ATOM 1843 C C . SER B 2 30 ? -25.143 -4.845 14.275 1.00 13.20 30 SER B C 1
ATOM 1844 O O . SER B 2 30 ? -24.952 -3.667 14.588 1.00 13.96 30 SER B O 1
ATOM 1847 N N . ASN B 2 31 ? -24.175 -5.757 14.309 1.00 14.71 31 ASN B N 1
ATOM 1848 C CA . ASN B 2 31 ? -22.804 -5.427 14.729 1.00 15.10 31 ASN B CA 1
ATOM 1849 C C . ASN B 2 31 ? -21.858 -5.257 13.549 1.00 14.15 31 ASN B C 1
ATOM 1850 O O . ASN B 2 31 ? -20.774 -4.682 13.686 1.00 14.35 31 ASN B O 1
ATOM 1855 N N . HIS B 2 32 ? -22.273 -5.759 12.393 1.00 12.89 32 HIS B N 1
ATOM 1856 C CA . HIS B 2 32 ? -21.426 -5.715 11.215 1.00 12.42 32 HIS B CA 1
ATOM 1857 C C . HIS B 2 32 ? -21.791 -4.782 10.083 1.00 12.40 32 HIS B C 1
ATOM 1858 O O . HIS B 2 32 ? -22.963 -4.582 9.756 1.00 11.23 32 HIS B O 1
ATOM 1865 N N . GLY B 2 33 ? -20.750 -4.215 9.484 1.00 11.40 33 GLY B N 1
ATOM 1866 C CA . GLY B 2 33 ? -20.938 -3.342 8.346 1.00 10.78 33 GLY B CA 1
ATOM 1867 C C . GLY B 2 33 ? -21.263 -4.306 7.224 1.00 9.76 33 GLY B C 1
ATOM 1868 O O . GLY B 2 33 ? -20.857 -5.468 7.273 1.00 10.48 33 GLY B O 1
ATOM 1869 N N . MET B 2 34 ? -21.995 -3.846 6.216 1.00 8.76 34 MET B N 1
ATOM 1870 C CA . MET B 2 34 ? -22.368 -4.705 5.093 1.00 8.95 34 MET B CA 1
ATOM 1871 C C . MET B 2 34 ? -21.990 -4.081 3.752 1.00 9.34 34 MET B C 1
ATOM 1872 O O . MET B 2 34 ? -21.953 -2.858 3.616 1.00 8.20 34 MET B O 1
ATOM 1877 N N . HIS B 2 35 ? -21.728 -4.937 2.766 1.00 9.09 35 HIS B N 1
ATOM 1878 C CA . HIS B 2 35 ? -21.339 -4.506 1.419 1.00 9.24 35 HIS B CA 1
ATOM 1879 C C . HIS B 2 35 ? -22.157 -5.182 0.322 1.00 9.52 35 HIS B C 1
ATOM 1880 O O . HIS B 2 35 ? -22.804 -6.209 0.529 1.00 9.62 35 HIS B O 1
ATOM 1887 N N . TRP B 2 36 ? -22.093 -4.587 -0.861 1.00 9.86 36 TRP B N 1
ATOM 1888 C CA . TRP B 2 36 ? -22.723 -5.129 -2.052 1.00 9.92 36 TRP B CA 1
ATOM 1889 C C . TRP B 2 36 ? -21.574 -5.079 -3.029 1.00 10.14 36 TRP B C 1
ATOM 1890 O O . TRP B 2 36 ? -20.865 -4.077 -3.110 1.00 10.20 36 TRP B O 1
ATOM 1901 N N . VAL B 2 37 ? -21.381 -6.170 -3.752 1.00 10.48 37 VAL B N 1
ATOM 1902 C CA . VAL B 2 37 ? -20.315 -6.263 -4.732 1.00 9.99 37 VAL B CA 1
ATOM 1903 C C . VAL B 2 37 ? -20.930 -6.944 -5.937 1.00 10.23 37 VAL B C 1
ATOM 1904 O O . VAL B 2 37 ? -21.724 -7.872 -5.785 1.00 11.76 37 VAL B O 1
ATOM 1908 N N . ARG B 2 38 ? -20.584 -6.487 -7.133 1.00 10.80 38 ARG B N 1
ATOM 1909 C CA . ARG B 2 38 ? -21.150 -7.103 -8.322 1.00 12.06 38 ARG B CA 1
ATOM 1910 C C . ARG B 2 38 ? -20.098 -7.688 -9.245 1.00 13.15 38 ARG B C 1
ATOM 1911 O O . ARG B 2 38 ? -18.923 -7.333 -9.182 1.00 13.43 38 ARG B O 1
ATOM 1919 N N . GLN B 2 39 ? -20.541 -8.586 -10.112 1.00 13.22 39 GLN B N 1
ATOM 1920 C CA . GLN B 2 39 ? -19.642 -9.243 -11.037 1.00 14.72 39 GLN B CA 1
ATOM 1921 C C . GLN B 2 39 ? -20.340 -9.492 -12.361 1.00 14.65 39 GLN B C 1
ATOM 1922 O O . GLN B 2 39 ? -21.272 -10.295 -12.440 1.00 14.53 39 GLN B O 1
ATOM 1928 N N . ALA B 2 40 ? -19.903 -8.781 -13.392 1.00 16.13 40 ALA B N 1
ATOM 1929 C CA . ALA B 2 40 ? -20.478 -8.942 -14.717 1.00 18.68 40 ALA B CA 1
ATOM 1930 C C . ALA B 2 40 ? -19.937 -10.243 -15.307 1.00 20.54 40 ALA B C 1
ATOM 1931 O O . ALA B 2 40 ? -18.827 -10.666 -14.973 1.00 21.50 40 ALA B O 1
ATOM 1933 N N . PRO B 2 41 ? -20.715 -10.896 -16.190 1.00 22.18 41 PRO B N 1
ATOM 1934 C CA . PRO B 2 41 ? -20.339 -12.156 -16.843 1.00 23.01 41 PRO B CA 1
ATOM 1935 C C . PRO B 2 41 ? -18.910 -12.114 -17.383 1.00 22.73 41 PRO B C 1
ATOM 1936 O O . PRO B 2 41 ? -18.585 -11.243 -18.187 1.00 25.29 41 PRO B O 1
ATOM 1940 N N . GLY B 2 42 ? -18.058 -13.038 -16.938 1.00 23.37 42 GLY B N 1
ATOM 1941 C CA . GLY B 2 42 ? -16.676 -13.076 -17.408 1.00 24.47 42 GLY B CA 1
ATOM 1942 C C . GLY B 2 42 ? -15.795 -11.924 -16.966 1.00 24.99 42 GLY B C 1
ATOM 1943 O O . GLY B 2 42 ? -14.675 -11.775 -17.451 1.00 26.12 42 GLY B O 1
ATOM 1944 N N . LYS B 2 43 ? -16.282 -11.118 -16.030 1.00 24.16 43 LYS B N 1
ATOM 1945 C CA . LYS B 2 43 ? -15.510 -9.974 -15.560 1.00 22.78 43 LYS B CA 1
ATOM 1946 C C . LYS B 2 43 ? -15.127 -10.105 -14.089 1.00 21.01 43 LYS B C 1
ATOM 1947 O O . LYS B 2 43 ? -15.541 -11.050 -13.409 1.00 21.24 43 LYS B O 1
ATOM 1953 N N . ARG B 2 44 ? -14.341 -9.147 -13.607 1.00 18.81 44 ARG B N 1
ATOM 1954 C CA . ARG B 2 44 ? -13.869 -9.139 -12.221 1.00 18.79 44 ARG B CA 1
ATOM 1955 C C . ARG B 2 44 ? -14.881 -8.573 -11.225 1.00 17.50 44 ARG B C 1
ATOM 1956 O O . ARG B 2 44 ? -15.886 -7.971 -11.608 1.00 18.49 44 ARG B O 1
ATOM 1964 N N . LEU B 2 45 ? -14.590 -8.764 -9.941 1.00 16.20 45 LEU B N 1
ATOM 1965 C CA . LEU B 2 45 ? -15.443 -8.278 -8.860 1.00 13.80 45 LEU B CA 1
ATOM 1966 C C . LEU B 2 45 ? -15.342 -6.762 -8.765 1.00 13.03 45 LEU B C 1
ATOM 1967 O O . LEU B 2 45 ? -14.246 -6.199 -8.769 1.00 11.22 45 LEU B O 1
ATOM 1972 N N . GLU B 2 46 ? -16.499 -6.109 -8.697 1.00 12.36 46 GLU B N 1
ATOM 1973 C CA . GLU B 2 46 ? -16.582 -4.654 -8.608 1.00 12.15 46 GLU B CA 1
ATOM 1974 C C . GLU B 2 46 ? -17.377 -4.284 -7.369 1.00 11.18 46 GLU B C 1
ATOM 1975 O O . GLU B 2 46 ? -18.523 -4.702 -7.204 1.00 14.14 46 GLU B O 1
ATOM 1981 N N . TRP B 2 47 ? -16.759 -3.504 -6.494 1.00 12.25 47 TRP B N 1
ATOM 1982 C CA . TRP B 2 47 ? -17.407 -3.070 -5.265 1.00 11.38 47 TRP B CA 1
ATOM 1983 C C . TRP B 2 47 ? -18.513 -2.080 -5.623 1.00 12.14 47 TRP B C 1
ATOM 1984 O O . TRP B 2 47 ? -18.336 -1.228 -6.496 1.00 11.96 47 TRP B O 1
ATOM 1995 N N . VAL B 2 48 ? -19.646 -2.191 -4.939 1.00 10.19 48 VAL B N 1
ATOM 1996 C CA . VAL B 2 48 ? -20.793 -1.333 -5.206 1.00 9.83 48 VAL B CA 1
ATOM 1997 C C . VAL B 2 48 ? -21.071 -0.311 -4.111 1.00 9.10 48 VAL B C 1
ATOM 1998 O O . VAL B 2 48 ? -21.172 0.884 -4.380 1.00 11.28 48 VAL B O 1
ATOM 2002 N N . ALA B 2 49 ? -21.210 -0.787 -2.878 1.00 9.03 49 ALA B N 1
ATOM 2003 C CA . ALA B 2 49 ? -21.479 0.107 -1.759 1.00 7.77 49 ALA B CA 1
ATOM 2004 C C . ALA B 2 49 ? -21.250 -0.542 -0.401 1.00 7.84 49 ALA B C 1
ATOM 2005 O O . ALA B 2 49 ? -21.094 -1.759 -0.291 1.00 8.58 49 ALA B O 1
ATOM 2007 N N . VAL B 2 50 ? -21.227 0.292 0.631 1.00 8.14 50 VAL B N 1
ATOM 2008 C CA . VAL B 2 50 ? -21.032 -0.177 1.994 1.00 9.33 50 VAL B CA 1
ATOM 2009 C C . VAL B 2 50 ? -21.912 0.646 2.916 1.00 9.19 50 VAL B C 1
ATOM 2010 O O . VAL B 2 50 ? -22.218 1.802 2.632 1.00 8.39 50 VAL B O 1
ATOM 2014 N N . ILE B 2 51 ? -22.324 0.036 4.017 1.00 10.07 51 ILE B N 1
ATOM 2015 C CA . ILE B 2 51 ? -23.150 0.723 4.989 1.00 10.36 51 ILE B CA 1
ATOM 2016 C C . ILE B 2 51 ? -22.739 0.239 6.370 1.00 10.51 51 ILE B C 1
ATOM 2017 O O . ILE B 2 51 ? -22.452 -0.941 6.559 1.00 10.45 51 ILE B O 1
ATOM 2022 N N . SER B 2 52 ? -22.696 1.157 7.328 1.00 11.56 52 SER B N 1
ATOM 2023 C CA . SER B 2 52 ? -22.296 0.829 8.693 1.00 11.94 52 SER B CA 1
ATOM 2024 C C . SER B 2 52 ? -23.275 -0.098 9.396 1.00 12.18 52 SER B C 1
ATOM 2025 O O . SER B 2 52 ? -24.396 -0.309 8.936 1.00 9.50 52 SER B O 1
ATOM 2028 N N . TYR B 2 53 A -22.838 -0.635 10.529 1.00 12.98 52 TYR B N 1
ATOM 2029 C CA . TYR B 2 53 A -23.655 -1.541 11.322 1.00 12.12 52 TYR B CA 1
ATOM 2030 C C . TYR B 2 53 A -25.000 -0.927 11.696 1.00 13.87 52 TYR B C 1
ATOM 2031 O O . TYR B 2 53 A -26.029 -1.606 11.678 1.00 12.10 52 TYR B O 1
ATOM 2040 N N . ASP B 2 54 ? -24.988 0.359 12.031 1.00 13.80 53 ASP B N 1
ATOM 2041 C CA . ASP B 2 54 ? -26.205 1.057 12.416 1.00 16.02 53 ASP B CA 1
ATOM 2042 C C . ASP B 2 54 ? -26.869 1.806 11.259 1.00 16.38 53 ASP B C 1
ATOM 2043 O O . ASP B 2 54 ? -27.792 2.592 11.476 1.00 17.40 53 ASP B O 1
ATOM 2048 N N . GLY B 2 55 ? -26.404 1.559 10.034 1.00 16.70 54 GLY B N 1
ATOM 2049 C CA . GLY B 2 55 ? -26.962 2.216 8.856 1.00 18.12 54 GLY B CA 1
ATOM 2050 C C . GLY B 2 55 ? -26.786 3.725 8.804 1.00 19.54 54 GLY B C 1
ATOM 2051 O O . GLY B 2 55 ? -27.468 4.397 8.028 1.00 19.17 54 GLY B O 1
ATOM 2052 N N . ARG B 2 56 ? -25.852 4.256 9.588 1.00 22.06 55 ARG B N 1
ATOM 2053 C CA . ARG B 2 56 ? -25.636 5.699 9.644 1.00 23.73 55 ARG B CA 1
ATOM 2054 C C . ARG B 2 56 ? -24.560 6.293 8.750 1.00 24.66 55 ARG B C 1
ATOM 2055 O O . ARG B 2 56 ? -24.399 7.505 8.713 1.00 24.94 55 ARG B O 1
ATOM 2063 N N . HIS B 2 57 ? -23.815 5.453 8.045 1.00 23.73 56 HIS B N 1
ATOM 2064 C CA . HIS B 2 57 ? -22.786 5.951 7.139 1.00 22.01 56 HIS B CA 1
ATOM 2065 C C . HIS B 2 57 ? -22.795 5.074 5.891 1.00 22.31 56 HIS B C 1
ATOM 2066 O O . HIS B 2 57 ? -22.881 3.849 5.988 1.00 22.53 56 HIS B O 1
ATOM 2073 N N . GLU B 2 58 ? -22.735 5.701 4.719 1.00 18.94 57 GLU B N 1
ATOM 2074 C CA . GLU B 2 58 ? -22.742 4.955 3.463 1.00 17.30 57 GLU B CA 1
ATOM 2075 C C . GLU B 2 58 ? -21.743 5.486 2.440 1.00 15.33 57 GLU B C 1
ATOM 2076 O O . GLU B 2 58 ? -21.400 6.665 2.439 1.00 14.82 57 GLU B O 1
ATOM 2082 N N . HIS B 2 59 ? -21.284 4.599 1.565 1.00 13.65 58 HIS B N 1
ATOM 2083 C CA . HIS B 2 59 ? -20.349 4.972 0.511 1.00 12.30 58 HIS B CA 1
ATOM 2084 C C . HIS B 2 59 ? -20.698 4.191 -0.747 1.00 11.68 58 HIS B C 1
ATOM 2085 O O . HIS B 2 59 ? -21.114 3.033 -0.677 1.00 11.30 58 HIS B O 1
ATOM 2092 N N . TYR B 2 60 ? -20.532 4.831 -1.898 1.00 11.76 59 TYR B N 1
ATOM 2093 C CA . TYR B 2 60 ? -20.852 4.200 -3.168 1.00 12.08 59 TYR B CA 1
ATOM 2094 C C . TYR B 2 60 ? -19.750 4.287 -4.193 1.00 12.14 59 TYR B C 1
ATOM 2095 O O . TYR B 2 60 ? -18.873 5.147 -4.115 1.00 13.11 59 TYR B O 1
ATOM 2104 N N . ALA B 2 61 ? -19.813 3.385 -5.162 1.00 11.55 60 ALA B N 1
ATOM 2105 C CA . ALA B 2 61 ? -18.861 3.381 -6.255 1.00 11.66 60 ALA B CA 1
ATOM 2106 C C . ALA B 2 61 ? -19.409 4.467 -7.176 1.00 11.51 60 ALA B C 1
ATOM 2107 O O . ALA B 2 61 ? -20.624 4.572 -7.356 1.00 10.68 60 ALA B O 1
ATOM 2109 N N . ASP B 2 62 ? -18.530 5.286 -7.741 1.00 11.73 61 ASP B N 1
ATOM 2110 C CA . ASP B 2 62 ? -18.963 6.372 -8.623 1.00 11.58 61 ASP B CA 1
ATOM 2111 C C . ASP B 2 62 ? -20.015 5.981 -9.652 1.00 11.25 61 ASP B C 1
ATOM 2112 O O . ASP B 2 62 ? -20.974 6.719 -9.878 1.00 12.76 61 ASP B O 1
ATOM 2117 N N . LEU B 2 63 ? -19.833 4.821 -10.271 1.00 12.06 62 LEU B N 1
ATOM 2118 C CA . LEU B 2 63 ? -20.757 4.337 -11.296 1.00 12.17 62 LEU B CA 1
ATOM 2119 C C . LEU B 2 63 ? -22.230 4.188 -10.905 1.00 12.53 62 LEU B C 1
ATOM 2120 O O . LEU B 2 63 ? -23.109 4.277 -11.762 1.00 12.52 62 LEU B O 1
ATOM 2125 N N . VAL B 2 64 ? -22.515 3.970 -9.629 1.00 13.12 63 VAL B N 1
ATOM 2126 C CA . VAL B 2 64 ? -23.902 3.795 -9.204 1.00 13.36 63 VAL B CA 1
ATOM 2127 C C . VAL B 2 64 ? -24.426 4.974 -8.396 1.00 14.30 63 VAL B C 1
ATOM 2128 O O . VAL B 2 64 ? -25.589 5.008 -7.992 1.00 12.80 63 VAL B O 1
ATOM 2132 N N . LYS B 2 65 ? -23.552 5.947 -8.181 1.00 15.04 64 LYS B N 1
ATOM 2133 C CA . LYS B 2 65 ? -23.872 7.144 -7.416 1.00 16.86 64 LYS B CA 1
ATOM 2134 C C . LYS B 2 65 ? -25.126 7.889 -7.858 1.00 15.62 64 LYS B C 1
ATOM 2135 O O . LYS B 2 65 ? -25.304 8.203 -9.037 1.00 17.27 64 LYS B O 1
ATOM 2141 N N . GLY B 2 66 ? -25.995 8.179 -6.894 1.00 15.12 65 GLY B N 1
ATOM 2142 C CA . GLY B 2 66 ? -27.231 8.884 -7.200 1.00 16.38 65 GLY B CA 1
ATOM 2143 C C . GLY B 2 66 ? -28.306 7.976 -7.767 1.00 14.85 65 GLY B C 1
ATOM 2144 O O . GLY B 2 66 ? -29.460 8.378 -7.891 1.00 17.23 65 GLY B O 1
ATOM 2145 N N . ARG B 2 67 ? -27.933 6.744 -8.100 1.00 13.25 66 ARG B N 1
ATOM 2146 C CA . ARG B 2 67 ? -28.885 5.788 -8.656 1.00 12.18 66 ARG B CA 1
ATOM 2147 C C . ARG B 2 67 ? -29.198 4.654 -7.684 1.00 11.93 66 ARG B C 1
ATOM 2148 O O . ARG B 2 67 ? -30.348 4.238 -7.556 1.00 12.72 66 ARG B O 1
ATOM 2156 N N . PHE B 2 68 ? -28.171 4.159 -7.001 1.00 11.33 67 PHE B N 1
ATOM 2157 C CA . PHE B 2 68 ? -28.334 3.065 -6.045 1.00 12.31 67 PHE B CA 1
ATOM 2158 C C . PHE B 2 68 ? -28.321 3.581 -4.616 1.00 11.23 67 PHE B C 1
ATOM 2159 O O . PHE B 2 68 ? -27.683 4.588 -4.313 1.00 12.46 67 PHE B O 1
ATOM 2167 N N . THR B 2 69 ? -29.035 2.883 -3.743 1.00 10.29 68 THR B N 1
ATOM 2168 C CA . THR B 2 69 ? -29.079 3.242 -2.332 1.00 10.17 68 THR B CA 1
ATOM 2169 C C . THR B 2 69 ? -28.980 1.959 -1.529 1.00 10.51 68 THR B C 1
ATOM 2170 O O . THR B 2 69 ? -29.736 1.014 -1.757 1.00 11.97 68 THR B O 1
ATOM 2174 N N . ILE B 2 70 ? -28.030 1.923 -0.603 1.00 8.85 69 ILE B N 1
ATOM 2175 C CA . ILE B 2 70 ? -27.834 0.759 0.248 1.00 8.51 69 ILE B CA 1
ATOM 2176 C C . ILE B 2 70 ? -28.483 1.103 1.581 1.00 9.69 69 ILE B C 1
ATOM 2177 O O . ILE B 2 70 ? -28.351 2.225 2.069 1.00 10.88 69 ILE B O 1
ATOM 2182 N N . SER B 2 71 ? -29.204 0.149 2.156 1.00 10.48 70 SER B N 1
ATOM 2183 C CA . SER B 2 71 ? -29.866 0.376 3.435 1.00 10.68 70 SER B CA 1
ATOM 2184 C C . SER B 2 71 ? -30.011 -0.937 4.181 1.00 10.78 70 SER B C 1
ATOM 2185 O O . SER B 2 71 ? -29.683 -1.997 3.654 1.00 10.46 70 SER B O 1
ATOM 2188 N N . ARG B 2 72 ? -30.512 -0.862 5.406 1.00 10.93 71 ARG B N 1
ATOM 2189 C CA . ARG B 2 72 ? -30.690 -2.058 6.205 1.00 10.26 71 ARG B CA 1
ATOM 2190 C C . ARG B 2 72 ? -31.790 -1.895 7.235 1.00 10.06 71 ARG B C 1
ATOM 2191 O O . ARG B 2 72 ? -32.027 -0.803 7.749 1.00 10.61 71 ARG B O 1
ATOM 2199 N N . ASP B 2 73 ? -32.476 -2.995 7.508 1.00 10.98 72 ASP B N 1
ATOM 2200 C CA . ASP B 2 73 ? -33.523 -3.023 8.515 1.00 11.84 72 ASP B CA 1
ATOM 2201 C C . ASP B 2 73 ? -33.028 -4.077 9.484 1.00 12.79 72 ASP B C 1
ATOM 2202 O O . ASP B 2 73 ? -33.280 -5.266 9.290 1.00 13.31 72 ASP B O 1
ATOM 2207 N N . ASN B 2 74 ? -32.309 -3.649 10.514 1.00 12.94 73 ASN B N 1
ATOM 2208 C CA . ASN B 2 74 ? -31.765 -4.581 11.490 1.00 13.83 73 ASN B CA 1
ATOM 2209 C C . ASN B 2 74 ? -32.800 -5.430 12.217 1.00 15.03 73 ASN B C 1
ATOM 2210 O O . ASN B 2 74 ? -32.516 -6.569 12.578 1.00 14.95 73 ASN B O 1
ATOM 2215 N N . SER B 2 75 ? -34.001 -4.902 12.423 1.00 14.10 74 SER B N 1
ATOM 2216 C CA . SER B 2 75 ? -35.030 -5.687 13.101 1.00 15.47 74 SER B CA 1
ATOM 2217 C C . SER B 2 75 ? -35.338 -6.925 12.263 1.00 14.96 74 SER B C 1
ATOM 2218 O O . SER B 2 75 ? -35.631 -7.991 12.803 1.00 14.12 74 SER B O 1
ATOM 2221 N N . LYS B 2 76 ? -35.263 -6.774 10.942 1.00 14.90 75 LYS B N 1
ATOM 2222 C CA . LYS B 2 76 ? -35.535 -7.871 10.022 1.00 15.95 75 LYS B CA 1
ATOM 2223 C C . LYS B 2 76 ? -34.275 -8.577 9.521 1.00 14.32 75 LYS B C 1
ATOM 2224 O O . LYS B 2 76 ? -34.360 -9.496 8.706 1.00 15.01 75 LYS B O 1
ATOM 2230 N N . ASN B 2 77 ? -33.111 -8.155 10.007 1.00 13.97 76 ASN B N 1
ATOM 2231 C CA . ASN B 2 77 ? -31.849 -8.768 9.592 1.00 12.18 76 ASN B CA 1
ATOM 2232 C C . ASN B 2 77 ? -31.764 -8.787 8.077 1.00 12.56 76 ASN B C 1
ATOM 2233 O O . ASN B 2 77 ? -31.340 -9.777 7.478 1.00 11.23 76 ASN B O 1
ATOM 2238 N N . THR B 2 78 ? -32.163 -7.682 7.458 1.00 9.32 77 THR B N 1
ATOM 2239 C CA . THR B 2 78 ? -32.143 -7.590 6.006 1.00 10.06 77 THR B CA 1
ATOM 2240 C C . THR B 2 78 ? -31.386 -6.379 5.469 1.00 9.83 77 THR B C 1
ATOM 2241 O O . THR B 2 78 ? -31.524 -5.263 5.969 1.00 10.34 77 THR B O 1
ATOM 2245 N N . LEU B 2 79 ? -30.580 -6.622 4.442 1.00 10.09 78 LEU B N 1
ATOM 2246 C CA . LEU B 2 79 ? -29.801 -5.576 3.785 1.00 9.87 78 LEU B CA 1
ATOM 2247 C C . LEU B 2 79 ? -30.437 -5.386 2.414 1.00 10.50 78 LEU B C 1
ATOM 2248 O O . LEU B 2 79 ? -30.850 -6.359 1.785 1.00 11.35 78 LEU B O 1
ATOM 2253 N N . TYR B 2 80 ? -30.510 -4.145 1.948 1.00 8.86 79 TYR B N 1
ATOM 2254 C CA . TYR B 2 80 ? -31.123 -3.864 0.653 1.00 9.54 79 TYR B CA 1
ATOM 2255 C C . TYR B 2 80 ? -30.217 -3.075 -0.272 1.00 10.09 79 TYR B C 1
ATOM 2256 O O . TYR B 2 80 ? -29.256 -2.443 0.160 1.00 10.17 79 TYR B O 1
ATOM 2265 N N . LEU B 2 81 ? -30.550 -3.126 -1.554 1.00 8.64 80 LEU B N 1
ATOM 2266 C CA . LEU B 2 81 ? -29.844 -2.368 -2.560 1.00 9.66 80 LEU B CA 1
ATOM 2267 C C . LEU B 2 81 ? -30.915 -1.880 -3.515 1.00 10.44 80 LEU B C 1
ATOM 2268 O O . LEU B 2 81 ? -31.461 -2.657 -4.302 1.00 11.65 80 LEU B O 1
ATOM 2273 N N . GLN B 2 82 ? -31.251 -0.601 -3.404 1.00 9.77 81 GLN B N 1
ATOM 2274 C CA . GLN B 2 82 ? -32.246 -0.004 -4.281 1.00 10.59 81 GLN B CA 1
ATOM 2275 C C . GLN B 2 82 ? -31.458 0.328 -5.533 1.00 10.48 81 GLN B C 1
ATOM 2276 O O . GLN B 2 82 ? -30.405 0.960 -5.458 1.00 10.75 81 GLN B O 1
ATOM 2282 N N . MET B 2 83 ? -31.959 -0.104 -6.680 1.00 10.56 82 MET B N 1
ATOM 2283 C CA . MET B 2 83 ? -31.279 0.142 -7.943 1.00 11.40 82 MET B CA 1
ATOM 2284 C C . MET B 2 83 ? -32.203 0.867 -8.904 1.00 12.16 82 MET B C 1
ATOM 2285 O O . MET B 2 83 ? -33.075 0.252 -9.517 1.00 12.83 82 MET B O 1
ATOM 2290 N N . ASN B 2 84 A -32.017 2.175 -9.030 1.00 12.46 82 ASN B N 1
ATOM 2291 C CA . ASN B 2 84 A -32.856 2.957 -9.928 1.00 12.87 82 ASN B CA 1
ATOM 2292 C C . ASN B 2 84 A -32.140 3.286 -11.226 1.00 13.50 82 ASN B C 1
ATOM 2293 O O . ASN B 2 84 A -30.920 3.152 -11.333 1.00 10.98 82 ASN B O 1
ATOM 2298 N N . SER B 2 85 B -32.922 3.724 -12.207 1.00 13.37 82 SER B N 1
ATOM 2299 C CA . SER B 2 85 B -32.405 4.099 -13.514 1.00 14.45 82 SER B CA 1
ATOM 2300 C C . SER B 2 85 B -31.350 3.108 -14.006 1.00 13.03 82 SER B C 1
ATOM 2301 O O . SER B 2 85 B -30.231 3.488 -14.358 1.00 12.12 82 SER B O 1
ATOM 2304 N N . LEU B 2 86 C -31.721 1.833 -14.040 1.00 13.74 82 LEU B N 1
ATOM 2305 C CA . LEU B 2 86 C -30.816 0.781 -14.478 1.00 13.83 82 LEU B CA 1
ATOM 2306 C C . LEU B 2 86 C -30.338 0.934 -15.916 1.00 14.43 82 LEU B C 1
ATOM 2307 O O . LEU B 2 86 C -31.077 1.379 -16.797 1.00 15.02 82 LEU B O 1
ATOM 2312 N N . ARG B 2 87 ? -29.081 0.559 -16.127 1.00 14.22 83 ARG B N 1
ATOM 2313 C CA . ARG B 2 87 ? -28.422 0.634 -17.428 1.00 15.58 83 ARG B CA 1
ATOM 2314 C C . ARG B 2 87 ? -27.945 -0.760 -17.820 1.00 15.03 83 ARG B C 1
ATOM 2315 O O . ARG B 2 87 ? -27.753 -1.619 -16.954 1.00 15.13 83 ARG B O 1
ATOM 2323 N N . ALA B 2 88 ? -27.755 -0.983 -19.117 1.00 15.67 84 ALA B N 1
ATOM 2324 C CA . ALA B 2 88 ? -27.299 -2.277 -19.620 1.00 16.09 84 ALA B CA 1
ATOM 2325 C C . ALA B 2 88 ? -26.028 -2.741 -18.918 1.00 16.50 84 ALA B C 1
ATOM 2326 O O . ALA B 2 88 ? -25.874 -3.925 -18.613 1.00 15.80 84 ALA B O 1
ATOM 2328 N N . GLU B 2 89 ? -25.124 -1.802 -18.650 1.00 17.63 85 GLU B N 1
ATOM 2329 C CA . GLU B 2 89 ? -23.867 -2.127 -17.977 1.00 18.54 85 GLU B CA 1
ATOM 2330 C C . GLU B 2 89 ? -24.018 -2.472 -16.497 1.00 17.23 85 GLU B C 1
ATOM 2331 O O . GLU B 2 89 ? -23.030 -2.761 -15.829 1.00 17.55 85 GLU B O 1
ATOM 2337 N N . ASP B 2 90 ? -25.246 -2.434 -15.986 1.00 15.03 86 ASP B N 1
ATOM 2338 C CA . ASP B 2 90 ? -25.490 -2.776 -14.583 1.00 13.86 86 ASP B CA 1
ATOM 2339 C C . ASP B 2 90 ? -25.761 -4.268 -14.471 1.00 13.02 86 ASP B C 1
ATOM 2340 O O . ASP B 2 90 ? -25.925 -4.802 -13.375 1.00 13.19 86 ASP B O 1
ATOM 2345 N N . ARG B 2 91 ? -25.824 -4.933 -15.617 1.00 12.92 87 ARG B N 1
ATOM 2346 C CA . ARG B 2 91 ? -26.062 -6.367 -15.643 1.00 13.64 87 ARG B CA 1
ATOM 2347 C C . ARG B 2 91 ? -24.908 -7.045 -14.921 1.00 13.45 87 ARG B C 1
ATOM 2348 O O . ARG B 2 91 ? -23.744 -6.785 -15.222 1.00 14.44 87 ARG B O 1
ATOM 2356 N N . ALA B 2 92 ? -25.231 -7.912 -13.968 1.00 13.63 88 ALA B N 1
ATOM 2357 C CA . ALA B 2 92 ? -24.199 -8.616 -13.220 1.00 13.56 88 ALA B CA 1
ATOM 2358 C C . ALA B 2 92 ? -24.798 -9.469 -12.121 1.00 13.40 88 ALA B C 1
ATOM 2359 O O . ALA B 2 92 ? -26.005 -9.442 -11.875 1.00 12.63 88 ALA B O 1
ATOM 2361 N N . LEU B 2 93 ? -23.940 -10.248 -11.477 1.00 12.93 89 LEU B N 1
ATOM 2362 C CA . LEU B 2 93 ? -24.365 -11.085 -10.369 1.00 13.37 89 LEU B CA 1
ATOM 2363 C C . LEU B 2 93 ? -24.066 -10.212 -9.166 1.00 12.29 89 LEU B C 1
ATOM 2364 O O . LEU B 2 93 ? -22.926 -9.787 -8.974 1.00 12.54 89 LEU B O 1
ATOM 2369 N N . TYR B 2 94 ? -25.084 -9.932 -8.363 1.00 11.45 90 TYR B N 1
ATOM 2370 C CA . TYR B 2 94 ? -24.902 -9.086 -7.192 1.00 10.66 90 TYR B CA 1
ATOM 2371 C C . TYR B 2 94 ? -24.794 -9.874 -5.900 1.00 10.46 90 TYR B C 1
ATOM 2372 O O . TYR B 2 94 ? -25.670 -10.670 -5.570 1.00 11.91 90 TYR B O 1
ATOM 2381 N N . PHE B 2 95 ? -23.705 -9.636 -5.175 1.00 9.66 91 PHE B N 1
ATOM 2382 C CA . PHE B 2 95 ? -23.443 -10.306 -3.907 1.00 10.67 91 PHE B CA 1
ATOM 2383 C C . PHE B 2 95 ? -23.573 -9.348 -2.741 1.00 11.05 91 PHE B C 1
ATOM 2384 O O . PHE B 2 95 ? -23.172 -8.187 -2.833 1.00 11.29 91 PHE B O 1
ATOM 2392 N N . CYS B 2 96 ? -24.128 -9.831 -1.641 1.00 11.45 92 CYS B N 1
ATOM 2393 C CA . CYS B 2 96 ? -24.179 -9.006 -0.452 1.00 13.02 92 CYS B CA 1
ATOM 2394 C C . CYS B 2 96 ? -23.120 -9.677 0.389 1.00 11.69 92 CYS B C 1
ATOM 2395 O O . CYS B 2 96 ? -22.848 -10.861 0.208 1.00 12.32 92 CYS B O 1
ATOM 2398 N N . ALA B 2 97 ? -22.494 -8.931 1.282 1.00 12.17 93 ALA B N 1
ATOM 2399 C CA . ALA B 2 97 ? -21.451 -9.524 2.091 1.00 11.68 93 ALA B CA 1
ATOM 2400 C C . ALA B 2 97 ? -21.209 -8.714 3.343 1.00 12.37 93 ALA B C 1
ATOM 2401 O O . ALA B 2 97 ? -21.469 -7.512 3.380 1.00 11.71 93 ALA B O 1
ATOM 2403 N N . ARG B 2 98 ? -20.727 -9.378 4.381 1.00 12.35 94 ARG B N 1
ATOM 2404 C CA . ARG B 2 98 ? -20.459 -8.684 5.622 1.00 10.88 94 ARG B CA 1
ATOM 2405 C C . ARG B 2 98 ? -18.968 -8.444 5.710 1.00 11.11 94 ARG B C 1
ATOM 2406 O O . ARG B 2 98 ? -18.182 -9.084 5.011 1.00 9.79 94 ARG B O 1
ATOM 2414 N N . GLU B 2 99 ? -18.576 -7.498 6.547 1.00 11.07 95 GLU B N 1
ATOM 2415 C CA . GLU B 2 99 ? -17.165 -7.224 6.709 1.00 10.77 95 GLU B CA 1
ATOM 2416 C C . GLU B 2 99 ? -16.846 -7.504 8.168 1.00 10.66 95 GLU B C 1
ATOM 2417 O O . GLU B 2 99 ? -17.744 -7.495 9.009 1.00 11.03 95 GLU B O 1
ATOM 2423 N N . GLY B 2 100 ? -15.581 -7.782 8.467 1.00 11.61 96 GLY B N 1
ATOM 2424 C CA . GLY B 2 100 ? -15.198 -8.076 9.839 1.00 11.18 96 GLY B CA 1
ATOM 2425 C C . GLY B 2 100 ? -15.360 -6.903 10.786 1.00 11.48 96 GLY B C 1
ATOM 2426 O O . GLY B 2 100 ? -15.526 -5.760 10.356 1.00 10.62 96 GLY B O 1
ATOM 2427 N N . LEU B 2 101 ? -15.303 -7.192 12.083 1.00 11.37 97 LEU B N 1
ATOM 2428 C CA . LEU B 2 101 ? -15.430 -6.176 13.123 1.00 12.57 97 LEU B CA 1
ATOM 2429 C C . LEU B 2 101 ? -14.146 -5.370 13.255 1.00 14.51 97 LEU B C 1
ATOM 2430 O O . LEU B 2 101 ? -13.059 -5.854 12.947 1.00 13.60 97 LEU B O 1
ATOM 2435 N N . SER B 2 102 ? -14.279 -4.136 13.717 1.00 16.59 98 SER B N 1
ATOM 2436 C CA . SER B 2 102 ? -13.127 -3.274 13.912 1.00 17.89 98 SER B CA 1
ATOM 2437 C C . SER B 2 102 ? -12.852 -3.328 15.407 1.00 19.03 98 SER B C 1
ATOM 2438 O O . SER B 2 102 ? -13.717 -3.755 16.173 1.00 18.56 98 SER B O 1
ATOM 2441 N N . ARG B 2 103 ? -11.671 -2.898 15.836 1.00 20.55 99 ARG B N 1
ATOM 2442 C CA . ARG B 2 103 ? -11.364 -2.939 17.260 1.00 23.23 99 ARG B CA 1
ATOM 2443 C C . ARG B 2 103 ? -11.903 -1.745 18.060 1.00 23.71 99 ARG B C 1
ATOM 2444 O O . ARG B 2 103 ? -12.314 -1.915 19.210 1.00 22.66 99 ARG B O 1
ATOM 2452 N N . ASP B 2 104 ? -11.938 -0.553 17.462 1.00 24.26 100 ASP B N 1
ATOM 2453 C CA . ASP B 2 104 ? -12.442 0.628 18.175 1.00 25.69 100 ASP B CA 1
ATOM 2454 C C . ASP B 2 104 ? -13.741 1.226 17.617 1.00 25.69 100 ASP B C 1
ATOM 2455 O O . ASP B 2 104 ? -14.237 2.223 18.138 1.00 26.20 100 ASP B O 1
ATOM 2460 N N . ASN B 2 105 A -14.295 0.614 16.574 1.00 25.75 100 ASN B N 1
ATOM 2461 C CA . ASN B 2 105 A -15.539 1.090 15.967 1.00 24.33 100 ASN B CA 1
ATOM 2462 C C . ASN B 2 105 A -15.505 2.572 15.605 1.00 22.88 100 ASN B C 1
ATOM 2463 O O . ASN B 2 105 A -16.476 3.298 15.824 1.00 21.48 100 ASN B O 1
ATOM 2468 N N . SER B 2 106 B -14.381 3.021 15.054 1.00 20.76 100 SER B N 1
ATOM 2469 C CA . SER B 2 106 B -14.234 4.418 14.644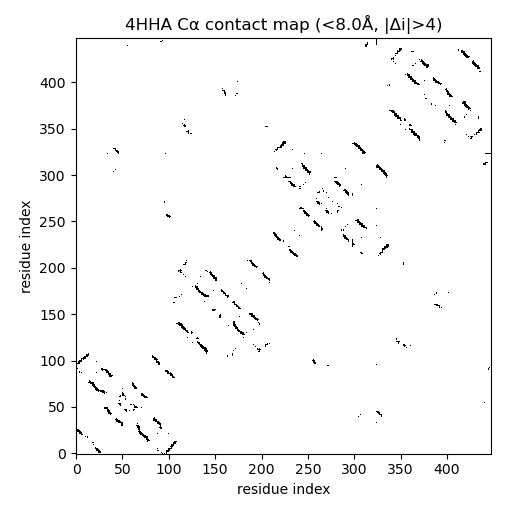 1.00 18.93 100 SER B CA 1
ATOM 2470 C C . SER B 2 106 B -14.489 4.486 13.147 1.00 17.28 100 SER B C 1
ATOM 2471 O O . SER B 2 106 B -14.526 5.565 12.553 1.00 15.34 100 SER B O 1
ATOM 2474 N N . GLY B 2 107 C -14.658 3.312 12.541 1.00 14.95 100 GLY B N 1
ATOM 2475 C CA . GLY B 2 107 C -14.906 3.240 11.108 1.00 14.46 100 GLY B CA 1
ATOM 2476 C C . GLY B 2 107 C -14.992 1.832 10.544 1.00 13.69 100 GLY B C 1
ATOM 2477 O O . GLY B 2 107 C -14.995 0.851 11.289 1.00 13.33 100 GLY B O 1
ATOM 2478 N N . PHE B 2 108 D -15.058 1.740 9.218 1.00 12.00 100 PHE B N 1
ATOM 2479 C CA . PHE B 2 108 D -15.150 0.456 8.515 1.00 11.35 100 PHE B CA 1
ATOM 2480 C C . PHE B 2 108 D -13.797 -0.250 8.450 1.00 11.89 100 PHE B C 1
ATOM 2481 O O . PHE B 2 108 D -12.750 0.390 8.550 1.00 11.59 100 PHE B O 1
ATOM 2489 N N . THR B 2 109 E -13.830 -1.567 8.259 1.00 11.93 100 THR B N 1
ATOM 2490 C CA . THR B 2 109 E -12.612 -2.362 8.145 1.00 10.61 100 THR B CA 1
ATOM 2491 C C . THR B 2 109 E -12.335 -2.642 6.673 1.00 11.63 100 THR B C 1
ATOM 2492 O O . THR B 2 109 E -11.182 -2.704 6.247 1.00 11.72 100 THR B O 1
ATOM 2496 N N . GLY B 2 110 F -13.402 -2.808 5.899 1.00 12.03 100 GLY B N 1
ATOM 2497 C CA . GLY B 2 110 F -13.245 -3.089 4.484 1.00 11.55 100 GLY B CA 1
ATOM 2498 C C . GLY B 2 110 F -12.815 -4.527 4.303 1.00 10.99 100 GLY B C 1
ATOM 2499 O O . GLY B 2 110 F -12.435 -4.948 3.208 1.00 11.18 100 GLY B O 1
ATOM 2500 N N . LEU B 2 111 G -12.872 -5.279 5.398 1.00 11.63 100 LEU B N 1
ATOM 2501 C CA . LEU B 2 111 G -12.506 -6.690 5.401 1.00 11.88 100 LEU B CA 1
ATOM 2502 C C . LEU B 2 111 G -13.764 -7.494 5.107 1.00 12.16 100 LEU B C 1
ATOM 2503 O O . LEU B 2 111 G -14.461 -7.932 6.022 1.00 12.95 100 LEU B O 1
ATOM 2508 N N . ILE B 2 112 H -14.058 -7.671 3.824 1.00 11.30 100 ILE B N 1
ATOM 2509 C CA . ILE B 2 112 H -15.231 -8.427 3.384 1.00 11.11 100 ILE B CA 1
ATOM 2510 C C . ILE B 2 112 H -14.946 -9.915 3.632 1.00 11.97 100 ILE B C 1
ATOM 2511 O O . ILE B 2 112 H -14.244 -10.552 2.849 1.00 13.21 100 ILE B O 1
ATOM 2516 N N . ASP B 2 113 ? -15.492 -10.466 4.718 1.00 13.34 101 ASP B N 1
ATOM 2517 C CA . ASP B 2 113 ? -15.243 -11.871 5.066 1.00 13.55 101 ASP B CA 1
ATOM 2518 C C . ASP B 2 113 ? -16.263 -12.942 4.664 1.00 14.56 101 ASP B C 1
ATOM 2519 O O . ASP B 2 113 ? -15.865 -14.055 4.332 1.00 16.32 101 ASP B O 1
ATOM 2524 N N . TYR B 2 114 ? -17.559 -12.646 4.703 1.00 14.88 102 TYR B N 1
ATOM 2525 C CA . TYR B 2 114 ? -18.540 -13.653 4.296 1.00 13.84 102 TYR B CA 1
ATOM 2526 C C . TYR B 2 114 ? -19.463 -13.111 3.234 1.00 14.89 102 TYR B C 1
ATOM 2527 O O . TYR B 2 114 ? -20.004 -12.012 3.363 1.00 14.34 102 TYR B O 1
ATOM 2536 N N . TRP B 2 115 ? -19.644 -13.901 2.184 1.00 14.04 103 TRP B N 1
ATOM 2537 C CA . TRP B 2 115 ? -20.468 -13.505 1.053 1.00 13.66 103 TRP B CA 1
ATOM 2538 C C . TRP B 2 115 ? -21.700 -14.375 0.838 1.00 14.24 103 TRP B C 1
ATOM 2539 O O . TRP B 2 115 ? -21.725 -15.546 1.216 1.00 14.19 103 TRP B O 1
ATOM 2550 N N . GLY B 2 116 ? -22.713 -13.790 0.201 1.00 14.29 104 GLY B N 1
ATOM 2551 C CA . GLY B 2 116 ? -23.933 -14.519 -0.106 1.00 15.60 104 GLY B CA 1
ATOM 2552 C C . GLY B 2 116 ? -23.727 -15.272 -1.407 1.00 17.11 104 GLY B C 1
ATOM 2553 O O . GLY B 2 116 ? -22.626 -15.243 -1.964 1.00 16.56 104 GLY B O 1
ATOM 2554 N N . GLN B 2 117 ? -24.773 -15.932 -1.902 1.00 18.33 105 GLN B N 1
ATOM 2555 C CA . GLN B 2 117 ? -24.698 -16.709 -3.146 1.00 20.36 105 GLN B CA 1
ATOM 2556 C C . GLN B 2 117 ? -24.934 -15.873 -4.405 1.00 20.13 105 GLN B C 1
ATOM 2557 O O . GLN B 2 117 ? -24.666 -16.326 -5.520 1.00 21.77 105 GLN B O 1
ATOM 2563 N N . GLY B 2 118 ? -25.440 -14.659 -4.206 1.00 18.22 106 GLY B N 1
ATOM 2564 C CA . GLY B 2 118 ? -25.691 -13.757 -5.313 1.00 17.06 106 GLY B CA 1
ATOM 2565 C C . GLY B 2 118 ? -27.044 -13.904 -5.984 1.00 17.33 106 GLY B C 1
ATOM 2566 O O . GLY B 2 118 ? -27.659 -14.974 -5.968 1.00 18.17 106 GLY B O 1
ATOM 2567 N N . THR B 2 119 ? -27.513 -12.802 -6.558 1.00 15.66 107 THR B N 1
ATOM 2568 C CA . THR B 2 119 ? -28.775 -12.769 -7.277 1.00 15.13 107 THR B CA 1
ATOM 2569 C C . THR B 2 119 ? -28.476 -12.045 -8.581 1.00 14.68 107 THR B C 1
ATOM 2570 O O . THR B 2 119 ? -27.799 -11.016 -8.590 1.00 13.78 107 THR B O 1
ATOM 2574 N N . MET B 2 120 ? -28.973 -12.590 -9.683 1.00 14.82 108 MET B N 1
ATOM 2575 C CA . MET B 2 120 ? -28.710 -12.019 -10.996 1.00 14.78 108 MET B CA 1
ATOM 2576 C C . MET B 2 120 ? -29.624 -10.876 -11.428 1.00 14.01 108 MET B C 1
ATOM 2577 O O . MET B 2 120 ? -30.836 -10.892 -11.198 1.00 13.57 108 MET B O 1
ATOM 2582 N N . VAL B 2 121 ? -29.013 -9.880 -12.059 1.00 11.89 109 VAL B N 1
ATOM 2583 C CA . VAL B 2 121 ? -29.732 -8.725 -12.571 1.00 11.51 109 VAL B CA 1
ATOM 2584 C C . VAL B 2 121 ? -29.391 -8.583 -14.046 1.00 12.28 109 VAL B C 1
ATOM 2585 O O . VAL B 2 121 ? -28.219 -8.553 -14.428 1.00 12.21 109 VAL B O 1
ATOM 2589 N N . THR B 2 122 ? -30.425 -8.516 -14.872 1.00 12.04 110 THR B N 1
ATOM 2590 C CA . THR B 2 122 ? -30.248 -8.364 -16.306 1.00 12.26 110 THR B CA 1
ATOM 2591 C C . THR B 2 122 ? -31.058 -7.162 -16.749 1.00 13.54 110 THR B C 1
ATOM 2592 O O . THR B 2 122 ? -32.267 -7.099 -16.527 1.00 13.29 110 THR B O 1
ATOM 2596 N N . VAL B 2 123 ? -30.388 -6.191 -17.354 1.00 12.97 111 VAL B N 1
ATOM 2597 C CA . VAL B 2 123 ? -31.074 -5.003 -17.832 1.00 14.46 111 VAL B CA 1
ATOM 2598 C C . VAL B 2 123 ? -31.092 -5.043 -19.351 1.00 15.69 111 VAL B C 1
ATOM 2599 O O . VAL B 2 123 ? -30.042 -5.046 -19.995 1.00 16.55 111 VAL B O 1
ATOM 2603 N N . SER B 2 124 ? -32.291 -5.084 -19.918 1.00 15.64 112 SER B N 1
ATOM 2604 C CA . SER B 2 124 ? -32.436 -5.145 -21.364 1.00 17.00 112 SER B CA 1
ATOM 2605 C C . SER B 2 124 ? -33.824 -4.720 -21.822 1.00 18.73 112 SER B C 1
ATOM 2606 O O . SER B 2 124 ? -34.804 -4.858 -21.091 1.00 19.05 112 SER B O 1
ATOM 2609 N N . SER B 2 125 ? -33.893 -4.202 -23.042 1.00 20.95 113 SER B N 1
ATOM 2610 C CA . SER B 2 125 ? -35.154 -3.762 -23.622 1.00 23.36 113 SER B CA 1
ATOM 2611 C C . SER B 2 125 ? -35.735 -4.873 -24.491 1.00 23.63 113 SER B C 1
ATOM 2612 O O . SER B 2 125 ? -36.767 -4.696 -25.146 1.00 24.17 113 SER B O 1
ATOM 2615 N N . ALA B 2 126 ? -35.071 -6.024 -24.486 1.00 23.72 114 ALA B N 1
ATOM 2616 C CA . ALA B 2 126 ? -35.529 -7.164 -25.268 1.00 23.35 114 ALA B CA 1
ATOM 2617 C C . ALA B 2 126 ? -36.824 -7.694 -24.666 1.00 23.42 114 ALA B C 1
ATOM 2618 O O . ALA B 2 126 ? -37.052 -7.598 -23.456 1.00 24.24 114 ALA B O 1
ATOM 2620 N N . SER B 2 127 ? -37.685 -8.224 -25.524 1.00 22.46 115 SER B N 1
ATOM 2621 C CA . SER B 2 127 ? -38.951 -8.780 -25.072 1.00 21.73 115 SER B CA 1
ATOM 2622 C C . SER B 2 127 ? -38.748 -10.265 -24.845 1.00 20.82 115 SER B C 1
ATOM 2623 O O . SER B 2 127 ? -37.958 -10.907 -25.543 1.00 19.04 115 SER B O 1
ATOM 2626 N N . THR B 2 128 ? -39.446 -10.807 -23.856 1.00 20.23 116 THR B N 1
ATOM 2627 C CA . THR B 2 128 ? -39.353 -12.230 -23.562 1.00 19.74 116 THR B CA 1
ATOM 2628 C C . THR B 2 128 ? -39.652 -12.963 -24.866 1.00 19.55 116 THR B C 1
ATOM 2629 O O . THR B 2 128 ? -40.663 -12.695 -25.519 1.00 20.48 116 THR B O 1
ATOM 2633 N N . LYS B 2 129 ? -38.771 -13.875 -25.254 1.00 18.74 117 LYS B N 1
ATOM 2634 C CA . LYS B 2 129 ? -38.968 -14.627 -26.487 1.00 17.76 117 LYS B CA 1
ATOM 2635 C C . LYS B 2 129 ? -38.402 -16.036 -26.400 1.00 16.88 117 LYS B C 1
ATOM 2636 O O . LYS B 2 129 ? -37.290 -16.250 -25.910 1.00 16.53 117 LYS B O 1
ATOM 2642 N N . GLY B 2 130 ? -39.197 -16.990 -26.876 1.00 16.54 118 GLY B N 1
ATOM 2643 C CA . GLY B 2 130 ? -38.791 -18.382 -26.881 1.00 15.06 118 GLY B CA 1
ATOM 2644 C C . GLY B 2 130 ? -37.824 -18.603 -28.024 1.00 15.43 118 GLY B C 1
ATOM 2645 O O . GLY B 2 130 ? -37.844 -17.849 -29.000 1.00 14.55 118 GLY B O 1
ATOM 2646 N N . PRO B 2 131 ? -36.974 -19.632 -27.944 1.00 14.15 119 PRO B N 1
ATOM 2647 C CA . PRO B 2 131 ? -35.982 -19.956 -28.966 1.00 15.42 119 PRO B CA 1
ATOM 2648 C C . PRO B 2 131 ? -36.501 -20.743 -30.169 1.00 15.86 119 PRO B C 1
ATOM 2649 O O . PRO B 2 131 ? -37.530 -21.415 -30.095 1.00 14.78 119 PRO B O 1
ATOM 2653 N N . SER B 2 132 ? -35.788 -20.617 -31.283 1.00 16.18 120 SER B N 1
ATOM 2654 C CA . SER B 2 132 ? -36.092 -21.369 -32.487 1.00 16.23 120 SER B CA 1
ATOM 2655 C C . SER B 2 132 ? -35.058 -22.456 -32.285 1.00 15.45 120 SER B C 1
ATOM 2656 O O . SER B 2 132 ? -33.929 -22.167 -31.880 1.00 17.02 120 SER B O 1
ATOM 2659 N N . VAL B 2 133 ? -35.431 -23.705 -32.512 1.00 13.35 121 VAL B N 1
ATOM 2660 C CA . VAL B 2 133 ? -34.484 -24.789 -32.320 1.00 12.38 121 VAL B CA 1
ATOM 2661 C C . VAL B 2 133 ? -34.186 -25.403 -33.668 1.00 13.75 121 VAL B C 1
ATOM 2662 O O . VAL B 2 133 ? -35.044 -26.046 -34.271 1.00 15.44 121 VAL B O 1
ATOM 2666 N N . PHE B 2 134 ? -32.972 -25.173 -34.149 1.00 13.16 122 PHE B N 1
ATOM 2667 C CA . PHE B 2 134 ? -32.565 -25.704 -35.440 1.00 13.25 122 PHE B CA 1
ATOM 2668 C C . PHE B 2 134 ? -31.596 -26.861 -35.271 1.00 13.26 122 PHE B C 1
ATOM 2669 O O . PHE B 2 134 ? -30.754 -26.862 -34.371 1.00 14.72 122 PHE B O 1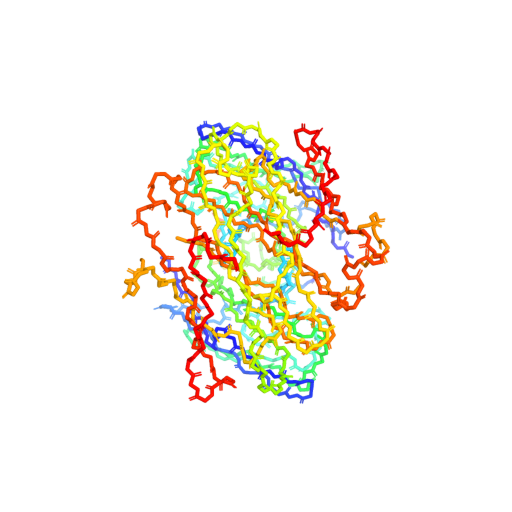
ATOM 2677 N N . PRO B 2 135 ? -31.699 -27.862 -36.148 1.00 12.95 123 PRO B N 1
ATOM 2678 C CA . PRO B 2 135 ? -30.831 -29.032 -36.104 1.00 12.39 123 PRO B CA 1
ATOM 2679 C C . PRO B 2 135 ? -29.446 -28.781 -36.694 1.00 13.37 123 PRO B C 1
ATOM 2680 O O . PRO B 2 135 ? -29.270 -27.975 -37.605 1.00 12.50 123 PRO B O 1
ATOM 2684 N N . LEU B 2 136 ? -28.464 -29.465 -36.128 1.00 12.43 124 LEU B N 1
ATOM 2685 C CA . LEU B 2 136 ? -27.088 -29.397 -36.586 1.00 13.11 124 LEU B CA 1
ATOM 2686 C C . LEU B 2 136 ? -26.914 -30.841 -37.012 1.00 13.27 124 LEU B C 1
ATOM 2687 O O . LEU B 2 136 ? -26.531 -31.702 -36.221 1.00 13.14 124 LEU B O 1
ATOM 2692 N N . ALA B 2 137 ? -27.246 -31.090 -38.274 1.00 14.85 125 ALA B N 1
ATOM 2693 C CA . ALA B 2 137 ? -27.217 -32.422 -38.853 1.00 15.28 125 ALA B CA 1
ATOM 2694 C C . ALA B 2 137 ? -25.865 -33.104 -38.942 1.00 15.54 125 ALA B C 1
ATOM 2695 O O . ALA B 2 137 ? -24.882 -32.520 -39.402 1.00 15.96 125 ALA B O 1
ATOM 2697 N N . PRO B 2 138 ? -25.795 -34.362 -38.486 1.00 15.65 126 PRO B N 1
ATOM 2698 C CA . PRO B 2 138 ? -24.529 -35.088 -38.549 1.00 14.89 126 PRO B CA 1
ATOM 2699 C C . PRO B 2 138 ? -24.262 -35.313 -40.034 1.00 16.42 126 PRO B C 1
ATOM 2700 O O . PRO B 2 138 ? -25.201 -35.450 -40.819 1.00 17.62 126 PRO B O 1
ATOM 2704 N N . SER B 2 139 ? -22.995 -35.325 -40.426 1.00 16.86 127 SER B N 1
ATOM 2705 C CA . SER B 2 139 ? -22.642 -35.518 -41.829 1.00 16.98 127 SER B CA 1
ATOM 2706 C C . SER B 2 139 ? -21.188 -35.922 -41.908 1.00 17.60 127 SER B C 1
ATOM 2707 O O . SER B 2 139 ? -20.519 -36.050 -40.887 1.00 16.70 127 SER B O 1
ATOM 2710 N N . SER B 2 140 ? -20.694 -36.100 -43.125 1.00 17.60 128 SER B N 1
ATOM 2711 C CA . SER B 2 140 ? -19.302 -36.480 -43.320 1.00 18.20 128 SER B CA 1
ATOM 2712 C C . SER B 2 140 ? -18.397 -35.376 -42.777 1.00 17.68 128 SER B C 1
ATOM 2713 O O . SER B 2 140 ? -17.221 -35.604 -42.492 1.00 18.88 128 SER B O 1
ATOM 2716 N N . LYS B 2 141 ? -18.959 -34.182 -42.622 1.00 17.03 129 LYS B N 1
ATOM 2717 C CA . LYS B 2 141 ? -18.199 -33.045 -42.117 1.00 16.24 129 LYS B CA 1
ATOM 2718 C C . LYS B 2 141 ? -18.268 -32.907 -40.600 1.00 15.87 129 LYS B C 1
ATOM 2719 O O . LYS B 2 141 ? -17.739 -31.957 -40.032 1.00 14.71 129 LYS B O 1
ATOM 2725 N N . SER B 2 142 ? -18.926 -33.853 -39.940 1.00 15.63 130 SER B N 1
ATOM 2726 C CA . SER B 2 142 ? -19.032 -33.802 -38.484 1.00 16.57 130 SER B CA 1
ATOM 2727 C C . SER B 2 142 ? -18.686 -35.167 -37.915 1.00 16.97 130 SER B C 1
ATOM 2728 O O . SER B 2 142 ? -19.043 -35.492 -36.782 1.00 17.15 130 SER B O 1
ATOM 2731 N N . THR B 2 143 ? -17.989 -35.970 -38.714 1.00 17.74 131 THR B N 1
ATOM 2732 C CA . THR B 2 143 ? -17.595 -37.297 -38.272 1.00 19.28 131 THR B CA 1
ATOM 2733 C C . THR B 2 143 ? -16.086 -37.492 -38.327 1.00 19.79 131 THR B C 1
ATOM 2734 O O . THR B 2 143 ? -15.411 -37.023 -39.245 1.00 20.39 131 THR B O 1
ATOM 2738 N N . SER B 2 144 ? -15.575 -38.187 -37.318 1.00 19.16 132 SER B N 1
ATOM 2739 C CA . SER B 2 144 ? -14.154 -38.493 -37.192 1.00 20.87 132 SER B CA 1
ATOM 2740 C C . SER B 2 144 ? -14.052 -39.919 -36.673 1.00 20.81 132 SER B C 1
ATOM 2741 O O . SER B 2 144 ? -14.571 -40.235 -35.600 1.00 21.14 132 SER B O 1
ATOM 2744 N N . GLY B 2 145 ? -13.383 -40.782 -37.431 1.00 21.54 133 GLY B N 1
ATOM 2745 C CA . GLY B 2 145 ? -13.265 -42.169 -37.015 1.00 21.51 133 GLY B CA 1
ATOM 2746 C C . GLY B 2 145 ? -14.663 -42.757 -37.036 1.00 21.78 133 GLY B C 1
ATOM 2747 O O . GLY B 2 145 ? -15.362 -42.644 -38.044 1.00 23.62 133 GLY B O 1
ATOM 2748 N N . GLY B 2 146 ? -15.078 -43.374 -35.935 1.00 20.69 134 GLY B N 1
ATOM 2749 C CA . GLY B 2 146 ? -16.414 -43.945 -35.868 1.00 20.52 134 GLY B CA 1
ATOM 2750 C C . GLY B 2 146 ? -17.336 -43.075 -35.032 1.00 19.64 134 GLY B C 1
ATOM 2751 O O . GLY B 2 146 ? -18.348 -43.546 -34.509 1.00 20.52 134 GLY B O 1
ATOM 2752 N N . THR B 2 147 ? -16.994 -41.795 -34.916 1.00 19.01 135 THR B N 1
ATOM 2753 C CA . THR B 2 147 ? -17.789 -40.865 -34.120 1.00 18.69 135 THR B CA 1
ATOM 2754 C C . THR B 2 147 ? -18.350 -39.696 -34.916 1.00 17.49 135 THR B C 1
ATOM 2755 O O . THR B 2 147 ? -17.640 -39.046 -35.687 1.00 18.25 135 THR B O 1
ATOM 2759 N N . ALA B 2 148 ? -19.636 -39.431 -34.718 1.00 16.59 136 ALA B N 1
ATOM 2760 C CA . ALA B 2 148 ? -20.296 -38.332 -35.406 1.00 15.41 136 ALA B CA 1
ATOM 2761 C C . ALA B 2 148 ? -20.854 -37.332 -34.401 1.00 14.91 136 ALA B C 1
ATOM 2762 O O . ALA B 2 148 ? -21.332 -37.704 -33.326 1.00 13.91 136 ALA B O 1
ATOM 2764 N N . ALA B 2 149 ? -20.769 -36.056 -34.749 1.00 14.12 137 ALA B N 1
ATOM 2765 C CA . ALA B 2 149 ? -21.274 -35.008 -33.882 1.00 13.24 137 ALA B CA 1
ATOM 2766 C C . ALA B 2 149 ? -22.544 -34.476 -34.518 1.00 12.72 137 ALA B C 1
ATOM 2767 O O . ALA B 2 149 ? -22.636 -34.345 -35.737 1.00 12.60 137 ALA B O 1
ATOM 2769 N N . LEU B 2 150 ? -23.536 -34.210 -33.686 1.00 12.34 138 LEU B N 1
ATOM 2770 C CA . LEU B 2 150 ? -24.806 -33.681 -34.150 1.00 12.97 138 LEU B CA 1
ATOM 2771 C C . LEU B 2 150 ? -25.252 -32.817 -32.995 1.00 12.52 138 LEU B C 1
ATOM 2772 O O . LEU B 2 150 ? -24.736 -32.959 -31.888 1.00 14.62 138 LEU B O 1
ATOM 2777 N N . GLY B 2 151 ? -26.184 -31.907 -33.236 1.00 12.32 139 GLY B N 1
ATOM 2778 C CA . GLY B 2 151 ? -26.620 -31.052 -32.150 1.00 11.66 139 GLY B CA 1
ATOM 2779 C C . GLY B 2 151 ? -27.842 -30.222 -32.464 1.00 12.66 139 GLY B C 1
ATOM 2780 O O . GLY B 2 151 ? -28.594 -30.510 -33.393 1.00 11.51 139 GLY B O 1
ATOM 2781 N N . CYS B 2 152 ? -28.035 -29.183 -31.664 1.00 12.50 140 CYS B N 1
ATOM 2782 C CA . CYS B 2 152 ? -29.158 -28.281 -31.824 1.00 13.30 140 CYS B CA 1
ATOM 2783 C C . CYS B 2 152 ? -28.713 -26.848 -31.560 1.00 13.85 140 CYS B C 1
ATOM 2784 O O . CYS B 2 152 ? -27.965 -26.563 -30.636 1.00 12.72 140 CYS B O 1
ATOM 2787 N N . LEU B 2 153 ? -29.179 -25.948 -32.405 1.00 13.39 141 LEU B N 1
ATOM 2788 C CA . LEU B 2 153 ? -28.872 -24.539 -32.277 1.00 13.69 141 LEU B CA 1
ATOM 2789 C C . LEU B 2 153 ? -30.120 -23.955 -31.624 1.00 13.72 141 LEU B C 1
ATOM 2790 O O . LEU B 2 153 ? -31.205 -23.936 -32.220 1.00 14.47 141 LEU B O 1
ATOM 2795 N N . VAL B 2 154 ? -29.968 -23.501 -30.388 1.00 13.14 142 VAL B N 1
ATOM 2796 C CA . VAL B 2 154 ? -31.076 -22.904 -29.667 1.00 13.60 142 VAL B CA 1
ATOM 2797 C C . VAL B 2 154 ? -30.851 -21.414 -29.832 1.00 14.50 142 VAL B C 1
ATOM 2798 O O . VAL B 2 154 ? -30.149 -20.786 -29.039 1.00 14.40 142 VAL B O 1
ATOM 2802 N N . LYS B 2 155 ? -31.463 -20.857 -30.874 1.00 15.13 143 LYS B N 1
ATOM 2803 C CA . LYS B 2 155 ? -31.279 -19.450 -31.218 1.00 15.27 143 LYS B CA 1
ATOM 2804 C C . LYS B 2 155 ? -32.404 -18.437 -30.959 1.00 15.19 143 LYS B C 1
ATOM 2805 O O . LYS B 2 155 ? -33.596 -18.760 -30.963 1.00 15.93 143 LYS B O 1
ATOM 2811 N N . ASP B 2 156 ? -31.968 -17.200 -30.728 1.00 14.85 144 ASP B N 1
ATOM 2812 C CA . ASP B 2 156 ? -32.824 -16.047 -30.482 1.00 16.26 144 ASP B CA 1
ATOM 2813 C C . ASP B 2 156 ? -33.851 -16.125 -29.362 1.00 16.59 144 ASP B C 1
ATOM 2814 O O . ASP B 2 156 ? -35.051 -16.016 -29.606 1.00 16.92 144 ASP B O 1
ATOM 2819 N N . TYR B 2 157 ? -33.388 -16.300 -28.132 1.00 15.66 145 TYR B N 1
ATOM 2820 C CA . TYR B 2 157 ? -34.312 -16.344 -27.009 1.00 15.24 145 TYR B CA 1
ATOM 2821 C C . TYR B 2 157 ? -33.887 -15.326 -25.970 1.00 15.48 145 TYR B C 1
ATOM 2822 O O . TYR B 2 157 ? -32.743 -14.879 -25.953 1.00 14.90 145 TYR B O 1
ATOM 2831 N N . PHE B 2 158 ? -34.825 -14.966 -25.107 1.00 15.74 146 PHE B N 1
ATOM 2832 C CA . PHE B 2 158 ? -34.575 -14.009 -24.039 1.00 15.04 146 PHE B CA 1
ATOM 2833 C C . PHE B 2 158 ? -35.668 -14.193 -23.001 1.00 15.84 146 PHE B C 1
ATOM 2834 O O . PHE B 2 158 ? -36.845 -14.313 -23.339 1.00 15.79 146 PHE B O 1
ATOM 2842 N N . PRO B 2 159 ? -35.299 -14.203 -21.715 1.00 15.77 147 PRO B N 1
ATOM 2843 C CA . PRO B 2 159 ? -33.937 -14.068 -21.194 1.00 16.08 147 PRO B CA 1
ATOM 2844 C C . PRO B 2 159 ? -33.344 -15.433 -20.882 1.00 16.08 147 PRO B C 1
ATOM 2845 O O . PRO B 2 159 ? -33.904 -16.461 -21.256 1.00 16.94 147 PRO B O 1
ATOM 2849 N N . GLU B 2 160 ? -32.201 -15.442 -20.208 1.00 17.64 148 GLU B N 1
ATOM 2850 C CA . GLU B 2 160 ? -31.583 -16.698 -19.807 1.00 18.05 148 GLU B CA 1
ATOM 2851 C C . GLU B 2 160 ? -32.518 -17.194 -18.706 1.00 18.10 148 GLU B C 1
ATOM 2852 O O . GLU B 2 160 ? -33.226 -16.401 -18.092 1.00 17.03 148 GLU B O 1
ATOM 2858 N N . PRO B 2 161 ? -32.538 -18.507 -18.438 1.00 16.75 149 PRO B N 1
ATOM 2859 C CA . PRO B 2 161 ? -31.770 -19.592 -19.061 1.00 16.71 149 PRO B CA 1
ATOM 2860 C C . PRO B 2 161 ? -32.636 -20.604 -19.840 1.00 17.08 149 PRO B C 1
ATOM 2861 O O . PRO B 2 161 ? -33.861 -20.482 -19.907 1.00 16.65 149 PRO B O 1
ATOM 2865 N N . VAL B 2 162 ? -31.969 -21.600 -20.422 1.00 17.45 150 VAL B N 1
ATOM 2866 C CA . VAL B 2 162 ? -32.623 -22.691 -21.149 1.00 17.78 150 VAL B CA 1
ATOM 2867 C C . VAL B 2 162 ? -31.962 -23.968 -20.664 1.00 18.27 150 VAL B C 1
ATOM 2868 O O . VAL B 2 162 ? -30.841 -23.940 -20.158 1.00 20.08 150 VAL B O 1
ATOM 2872 N N . THR B 2 163 ? -32.658 -25.085 -20.811 1.00 18.00 151 THR B N 1
ATOM 2873 C CA . THR B 2 163 ? -32.100 -26.367 -20.429 1.00 18.01 151 THR B CA 1
ATOM 2874 C C . THR B 2 163 ? -32.182 -27.224 -21.676 1.00 17.77 151 THR B C 1
ATOM 2875 O O . THR B 2 163 ? -33.089 -27.053 -22.493 1.00 16.86 151 THR B O 1
ATOM 2879 N N . VAL B 2 164 ? -31.220 -28.120 -21.840 1.00 16.70 152 VAL B N 1
ATOM 2880 C CA . VAL B 2 164 ? -31.211 -29.006 -22.989 1.00 16.44 152 VAL B CA 1
ATOM 2881 C C . VAL B 2 164 ? -30.815 -30.387 -22.534 1.00 17.04 152 VAL B C 1
ATOM 2882 O O . VAL B 2 164 ? -29.858 -30.559 -21.778 1.00 17.15 152 VAL B O 1
ATOM 2886 N N . SER B 2 165 ? -31.559 -31.375 -22.996 1.00 16.58 153 SER B N 1
ATOM 2887 C CA . SER B 2 165 ? -31.256 -32.751 -22.668 1.00 16.42 153 SER B CA 1
ATOM 2888 C C . SER B 2 165 ? -31.377 -33.484 -23.982 1.00 16.47 153 SER B C 1
ATOM 2889 O O . SER B 2 165 ? -31.954 -32.964 -24.937 1.00 17.05 153 SER B O 1
ATOM 2892 N N . TRP B 2 166 ? -30.816 -34.680 -24.040 1.00 15.48 154 TRP B N 1
ATOM 2893 C CA . TRP B 2 166 ? -30.865 -35.465 -25.258 1.00 16.24 154 TRP B CA 1
ATOM 2894 C C . TRP B 2 166 ? -31.583 -36.773 -25.015 1.00 16.33 154 TRP B C 1
ATOM 2895 O O . TRP B 2 166 ? -31.323 -37.458 -24.027 1.00 16.67 154 TRP B O 1
ATOM 2906 N N . ASN B 2 167 ? -32.499 -37.100 -25.922 1.00 16.07 155 ASN B N 1
ATOM 2907 C CA . ASN B 2 167 ? -33.291 -38.313 -25.816 1.00 17.85 155 ASN B CA 1
ATOM 2908 C C . ASN B 2 167 ? -33.844 -38.426 -24.405 1.00 19.33 155 ASN B C 1
ATOM 2909 O O . ASN B 2 167 ? -33.754 -39.468 -23.756 1.00 19.11 155 ASN B O 1
ATOM 2914 N N . SER B 2 168 ? -34.418 -37.317 -23.947 1.00 19.96 156 SER B N 1
ATOM 2915 C CA . SER B 2 168 ? -35.011 -37.211 -22.620 1.00 21.65 156 SER B CA 1
ATOM 2916 C C . SER B 2 168 ? -34.038 -37.596 -21.509 1.00 21.97 156 SER B C 1
ATOM 2917 O O . SER B 2 168 ? -34.449 -38.076 -20.454 1.00 23.84 156 SER B O 1
ATOM 2920 N N . GLY B 2 169 ? -32.749 -37.367 -21.751 1.00 22.82 157 GLY B N 1
ATOM 2921 C CA . GLY B 2 169 ? -31.736 -37.688 -20.760 1.00 21.90 157 GLY B CA 1
ATOM 2922 C C . GLY B 2 169 ? -31.039 -39.028 -20.925 1.00 22.83 157 GLY B C 1
ATOM 2923 O O . GLY B 2 169 ? -30.049 -39.293 -20.242 1.00 23.26 157 GLY B O 1
ATOM 2924 N N . ALA B 2 170 ? -31.544 -39.878 -21.817 1.00 23.06 158 ALA B N 1
ATOM 2925 C CA . ALA B 2 170 ? -30.934 -41.193 -22.046 1.00 22.75 158 ALA B CA 1
ATOM 2926 C C . ALA B 2 170 ? -29.510 -41.124 -22.591 1.00 23.33 158 ALA B C 1
ATOM 2927 O O . ALA B 2 170 ? -28.750 -42.064 -22.471 1.00 22.53 158 ALA B O 1
ATOM 2929 N N . LEU B 2 171 ? -29.156 -40.002 -23.196 1.00 23.15 159 LEU B N 1
ATOM 2930 C CA . LEU B 2 171 ? -27.815 -39.803 -23.755 1.00 23.43 159 LEU B CA 1
ATOM 2931 C C . LEU B 2 171 ? -26.848 -39.167 -22.759 1.00 23.54 159 LEU B C 1
ATOM 2932 O O . LEU B 2 171 ? -27.001 -37.989 -22.430 1.00 22.28 159 LEU B O 1
ATOM 2937 N N . SER B 2 173 ? -23.366 -39.226 -21.738 1.00 25.62 161 SER B N 1
ATOM 2938 C CA . SER B 2 173 ? -21.986 -38.904 -22.087 1.00 24.91 161 SER B CA 1
ATOM 2939 C C . SER B 2 173 ? -21.913 -38.276 -23.482 1.00 23.01 161 SER B C 1
ATOM 2940 O O . SER B 2 173 ? -22.815 -38.457 -24.305 1.00 23.55 161 SER B O 1
ATOM 2943 N N . GLY B 2 174 ? -20.835 -37.534 -23.730 1.00 23.15 162 GLY B N 1
ATOM 2944 C CA . GLY B 2 174 ? -20.623 -36.901 -25.022 1.00 21.81 162 GLY B CA 1
ATOM 2945 C C . GLY B 2 174 ? -21.378 -35.613 -25.287 1.00 20.32 162 GLY B C 1
ATOM 2946 O O . GLY B 2 174 ? -21.266 -35.062 -26.381 1.00 20.35 162 GLY B O 1
ATOM 2947 N N . VAL B 2 175 ? -22.142 -35.121 -24.316 1.00 19.84 163 VAL B N 1
ATOM 2948 C CA . VAL B 2 175 ? -22.877 -33.879 -24.525 1.00 17.52 163 VAL B CA 1
ATOM 2949 C C . VAL B 2 175 ? -22.061 -32.674 -24.087 1.00 17.76 163 VAL B C 1
ATOM 2950 O O . VAL B 2 175 ? -21.471 -32.659 -23.006 1.00 18.15 163 VAL B O 1
ATOM 2954 N N . HIS B 2 176 ? -22.023 -31.670 -24.950 1.00 18.32 164 HIS B N 1
ATOM 2955 C CA . HIS B 2 176 ? -21.311 -30.432 -24.683 1.00 17.08 164 HIS B CA 1
ATOM 2956 C C . HIS B 2 176 ? -22.321 -29.328 -24.931 1.00 16.78 164 HIS B C 1
ATOM 2957 O O . HIS B 2 176 ? -22.566 -28.963 -26.081 1.00 18.43 164 HIS B O 1
ATOM 2964 N N . THR B 2 177 ? -22.940 -28.819 -23.873 1.00 16.03 165 THR B N 1
ATOM 2965 C CA . THR B 2 177 ? -23.887 -27.728 -24.045 1.00 16.06 165 THR B CA 1
ATOM 2966 C C . THR B 2 177 ? -23.104 -26.473 -23.715 1.00 16.02 165 THR B C 1
ATOM 2967 O O . THR B 2 177 ? -22.700 -26.257 -22.572 1.00 14.78 165 THR B O 1
ATOM 2971 N N . PHE B 2 178 ? -22.880 -25.655 -24.734 1.00 14.77 166 PHE B N 1
ATOM 2972 C CA . PHE B 2 178 ? -22.102 -24.433 -24.593 1.00 14.12 166 PHE B CA 1
ATOM 2973 C C . PHE B 2 178 ? -22.767 -23.256 -23.905 1.00 14.44 166 PHE B C 1
ATOM 2974 O O . PHE B 2 178 ? -23.989 -23.107 -23.932 1.00 14.86 166 PHE B O 1
ATOM 2982 N N . PRO B 2 179 ? -21.950 -22.392 -23.283 1.00 15.64 167 PRO B N 1
ATOM 2983 C CA . PRO B 2 179 ? -22.469 -21.217 -22.592 1.00 14.74 167 PRO B CA 1
ATOM 2984 C C . PRO B 2 179 ? -23.223 -20.389 -23.603 1.00 14.55 167 PRO B C 1
ATOM 2985 O O . PRO B 2 179 ? -22.823 -20.289 -24.775 1.00 14.18 167 PRO B O 1
ATOM 2989 N N . ALA B 2 180 ? -24.329 -19.806 -23.165 1.00 15.01 168 ALA B N 1
ATOM 2990 C CA . ALA B 2 180 ? -25.115 -18.990 -24.074 1.00 15.74 168 ALA B CA 1
ATOM 2991 C C . ALA B 2 180 ? -24.262 -17.802 -24.458 1.00 17.70 168 ALA B C 1
ATOM 2992 O O . ALA B 2 180 ? -23.328 -17.438 -23.764 1.00 17.12 168 ALA B O 1
ATOM 2994 N N . VAL B 2 181 ? -24.634 -17.187 -25.559 1.00 17.97 169 VAL B N 1
ATOM 2995 C CA . VAL B 2 181 ? -23.919 -16.080 -26.114 1.00 19.14 169 VAL B CA 1
ATOM 2996 C C . VAL B 2 181 ? -24.945 -14.923 -26.314 1.00 18.94 169 VAL B C 1
ATOM 2997 O O . VAL B 2 181 ? -26.026 -15.114 -26.883 1.00 18.16 169 VAL B O 1
ATOM 3001 N N . LEU B 2 182 ? -24.604 -13.722 -25.850 1.00 18.47 170 LEU B N 1
ATOM 3002 C CA . LEU B 2 182 ? -25.481 -12.570 -26.026 1.00 18.97 170 LEU B CA 1
ATOM 3003 C C . LEU B 2 182 ? -25.185 -11.954 -27.402 1.00 19.19 170 LEU B C 1
ATOM 3004 O O . LEU B 2 182 ? -24.109 -11.393 -27.649 1.00 20.68 170 LEU B O 1
ATOM 3009 N N . GLN B 2 183 ? -26.173 -12.015 -28.285 1.00 18.19 171 GLN B N 1
ATOM 3010 C CA . GLN B 2 183 ? -26.003 -11.482 -29.630 1.00 18.51 171 GLN B CA 1
ATOM 3011 C C . GLN B 2 183 ? -26.228 -9.985 -29.725 1.00 18.90 171 GLN B C 1
ATOM 3012 O O . GLN B 2 183 ? -26.785 -9.375 -28.817 1.00 19.35 171 GLN B O 1
ATOM 3018 N N . SER B 2 184 ? -25.772 -9.403 -30.829 1.00 20.24 172 SER B N 1
ATOM 3019 C CA . SER B 2 184 ? -25.912 -7.970 -31.071 1.00 19.82 172 SER B CA 1
ATOM 3020 C C . SER B 2 184 ? -27.381 -7.549 -31.023 1.00 19.36 172 SER B C 1
ATOM 3021 O O . SER B 2 184 ? -27.702 -6.406 -30.695 1.00 19.45 172 SER B O 1
ATOM 3024 N N . SER B 2 185 ? -28.267 -8.487 -31.347 1.00 17.83 173 SER B N 1
ATOM 3025 C CA . SER B 2 185 ? -29.709 -8.246 -31.366 1.00 17.22 173 SER B CA 1
ATOM 3026 C C . SER B 2 185 ? -30.285 -8.103 -29.966 1.00 17.53 173 SER B C 1
ATOM 3027 O O . SER B 2 185 ? -31.396 -7.604 -29.781 1.00 19.68 173 SER B O 1
ATOM 3030 N N . GLY B 2 186 ? -29.522 -8.556 -28.979 1.00 16.93 174 GLY B N 1
ATOM 3031 C CA . GLY B 2 186 ? -29.975 -8.482 -27.602 1.00 15.83 174 GLY B CA 1
ATOM 3032 C C . GLY B 2 186 ? -30.582 -9.805 -27.196 1.00 15.32 174 GLY B C 1
ATOM 3033 O O . GLY B 2 186 ? -31.031 -9.983 -26.066 1.00 14.44 174 GLY B O 1
ATOM 3034 N N . LEU B 2 187 ? -30.590 -10.739 -28.138 1.00 14.90 175 LEU B N 1
ATOM 3035 C CA . LEU B 2 187 ? -31.131 -12.063 -27.889 1.00 14.00 175 LEU B CA 1
ATOM 3036 C C . LEU B 2 187 ? -29.988 -13.044 -27.672 1.00 13.30 175 LEU B C 1
ATOM 3037 O O . LEU B 2 187 ? -28.879 -12.834 -28.158 1.00 13.91 175 LEU B O 1
ATOM 3042 N N . TYR B 2 188 ? -30.263 -14.115 -26.938 1.00 12.85 176 TYR B N 1
ATOM 3043 C CA . TYR B 2 188 ? -29.259 -15.131 -26.658 1.00 13.18 176 TYR B CA 1
ATOM 3044 C C . TYR B 2 188 ? -29.337 -16.275 -27.654 1.00 12.97 176 TYR B C 1
ATOM 3045 O O . TYR B 2 188 ? -30.336 -16.448 -28.353 1.00 12.87 176 TYR B O 1
ATOM 3054 N N . SER B 2 189 ? -28.272 -17.063 -27.699 1.00 13.57 177 SER B N 1
ATOM 3055 C CA . SER B 2 189 ? -28.201 -18.213 -28.585 1.00 14.78 177 SER B CA 1
ATOM 3056 C C . SER B 2 189 ? -27.169 -19.170 -28.024 1.00 14.97 177 SER B C 1
ATOM 3057 O O . SER B 2 189 ? -26.104 -18.749 -27.570 1.00 16.45 177 SER B O 1
ATOM 3060 N N . LEU B 2 190 ? -27.491 -20.457 -28.030 1.00 14.07 178 LEU B N 1
ATOM 3061 C CA . LEU B 2 190 ? -26.542 -21.447 -27.550 1.00 16.02 178 LEU B CA 1
ATOM 3062 C C . LEU B 2 190 ? -26.651 -22.709 -28.370 1.00 16.52 178 LEU B C 1
ATOM 3063 O O . LEU B 2 190 ? -27.658 -22.958 -29.036 1.00 16.51 178 LEU B O 1
ATOM 3068 N N . SER B 2 191 ? -25.591 -23.497 -28.333 1.00 15.06 179 SER B N 1
ATOM 3069 C CA . SER B 2 191 ? -25.555 -24.734 -29.080 1.00 14.63 179 SER B CA 1
ATOM 3070 C C . SER B 2 191 ? -25.270 -25.855 -28.105 1.00 14.45 179 SER B C 1
ATOM 3071 O O . SER B 2 191 ? -24.558 -25.676 -27.118 1.00 14.10 179 SER B O 1
ATOM 3074 N N . SER B 2 192 ? -25.864 -27.003 -28.380 1.00 13.00 180 SER B N 1
ATOM 3075 C CA . SER B 2 192 ? -25.681 -28.188 -27.570 1.00 14.66 180 SER B CA 1
ATOM 3076 C C . SER B 2 192 ? -25.341 -29.226 -28.606 1.00 14.68 180 SER B C 1
ATOM 3077 O O . SER B 2 192 ? -26.122 -29.471 -29.526 1.00 15.30 180 SER B O 1
ATOM 3080 N N . VAL B 2 193 ? -24.159 -29.807 -28.474 1.00 14.80 181 VAL B N 1
ATOM 3081 C CA . VAL B 2 193 ? -23.718 -30.824 -29.405 1.00 14.76 181 VAL B CA 1
ATOM 3082 C C . VAL B 2 193 ? -23.446 -32.087 -28.618 1.00 14.57 181 VAL B C 1
ATOM 3083 O O . VAL B 2 193 ? -23.175 -32.040 -27.419 1.00 16.98 181 VAL B O 1
ATOM 3087 N N . VAL B 2 194 ? -23.536 -33.217 -29.300 1.00 15.09 182 VAL B N 1
ATOM 3088 C CA . VAL B 2 194 ? -23.304 -34.498 -28.667 1.00 15.04 182 VAL B CA 1
ATOM 3089 C C . VAL B 2 194 ? -22.652 -35.411 -29.681 1.00 15.51 182 VAL B C 1
ATOM 3090 O O . VAL B 2 194 ? -22.958 -35.347 -30.874 1.00 16.88 182 VAL B O 1
ATOM 3094 N N . THR B 2 195 ? -21.731 -36.243 -29.215 1.00 14.26 183 THR B N 1
ATOM 3095 C CA . THR B 2 195 ? -21.068 -37.172 -30.109 1.00 15.37 183 THR B CA 1
ATOM 3096 C C . THR B 2 195 ? -21.625 -38.566 -29.885 1.00 15.64 183 THR B C 1
ATOM 3097 O O . THR B 2 195 ? -21.849 -38.998 -28.752 1.00 15.93 183 THR B O 1
ATOM 3101 N N . VAL B 2 196 ? -21.866 -39.254 -30.992 1.00 15.62 184 VAL B N 1
ATOM 3102 C CA . VAL B 2 196 ? -22.427 -40.597 -30.963 1.00 15.81 184 VAL B CA 1
ATOM 3103 C C . VAL B 2 196 ? -21.692 -41.469 -31.972 1.00 16.01 184 VAL B C 1
ATOM 3104 O O . VAL B 2 196 ? -20.957 -40.961 -32.817 1.00 16.90 184 VAL B O 1
ATOM 3108 N N . PRO B 2 197 ? -21.868 -42.794 -31.889 1.00 17.58 185 PRO B N 1
ATOM 3109 C CA . PRO B 2 197 ? -21.198 -43.685 -32.840 1.00 17.68 185 PRO B CA 1
ATOM 3110 C C . PRO B 2 197 ? -21.831 -43.424 -34.205 1.00 17.58 185 PRO B C 1
ATOM 3111 O O . PRO B 2 197 ? -23.057 -43.421 -34.318 1.00 17.49 185 PRO B O 1
ATOM 3115 N N . SER B 2 198 ? -21.019 -43.180 -35.230 1.00 17.46 186 SER B N 1
ATOM 3116 C CA . SER B 2 198 ? -21.562 -42.924 -36.564 1.00 18.49 186 SER B CA 1
ATOM 3117 C C . SER B 2 198 ? -22.394 -44.103 -37.052 1.00 19.75 186 SER B C 1
ATOM 3118 O O . SER B 2 198 ? -23.295 -43.937 -37.870 1.00 19.48 186 SER B O 1
ATOM 31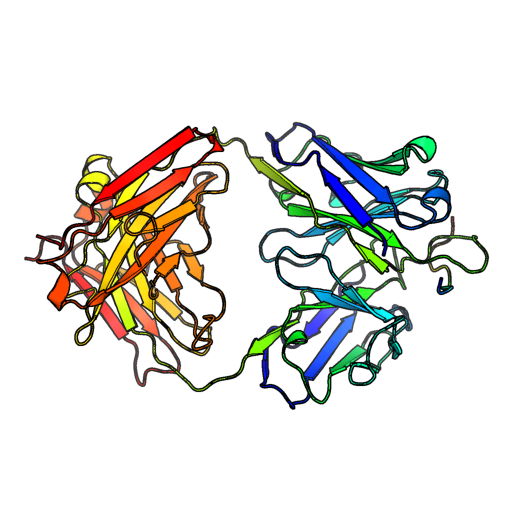21 N N . SER B 2 199 ? -22.092 -45.292 -36.539 1.00 20.03 187 SER B N 1
ATOM 3122 C CA . SER B 2 199 ? -22.809 -46.508 -36.919 1.00 21.80 187 SER B CA 1
ATOM 3123 C C . SER B 2 199 ? -24.254 -46.509 -36.438 1.00 22.02 187 SER B C 1
ATOM 3124 O O . SER B 2 199 ? -25.050 -47.352 -36.856 1.00 22.72 187 SER B O 1
ATOM 3127 N N . SER B 2 200 ? -24.588 -45.570 -35.558 1.00 22.23 188 SER B N 1
ATOM 3128 C CA . SER B 2 200 ? -25.940 -45.477 -34.999 1.00 21.57 188 SER B CA 1
ATOM 3129 C C . SER B 2 200 ? -26.870 -44.518 -35.733 1.00 22.72 188 SER B C 1
ATOM 3130 O O . SER B 2 200 ? -28.068 -44.498 -35.466 1.00 23.00 188 SER B O 1
ATOM 3133 N N . LEU B 2 201 ? -26.332 -43.725 -36.651 1.00 23.81 189 LEU B N 1
ATOM 3134 C CA . LEU B 2 201 ? -27.151 -42.759 -37.379 1.00 25.08 189 LEU B CA 1
ATOM 3135 C C . LEU B 2 201 ? -28.410 -43.312 -38.052 1.00 27.48 189 LEU B C 1
ATOM 3136 O O . LEU B 2 201 ? -29.362 -42.571 -38.293 1.00 28.44 189 LEU B O 1
ATOM 3141 N N . GLY B 2 202 ? -28.432 -44.606 -38.351 1.00 29.74 190 GLY B N 1
ATOM 3142 C CA . GLY B 2 202 ? -29.630 -45.179 -38.943 1.00 31.37 190 GLY B CA 1
ATOM 3143 C C . GLY B 2 202 ? -30.513 -45.641 -37.797 1.00 32.21 190 GLY B C 1
ATOM 3144 O O . GLY B 2 202 ? -31.597 -45.105 -37.562 1.00 34.43 190 GLY B O 1
ATOM 3145 N N . THR B 2 203 ? -29.993 -46.628 -37.070 1.00 32.28 191 THR B N 1
ATOM 3146 C CA . THR B 2 203 ? -30.625 -47.280 -35.916 1.00 31.96 191 THR B CA 1
ATOM 3147 C C . THR B 2 203 ? -31.235 -46.433 -34.822 1.00 30.54 191 THR B C 1
ATOM 3148 O O . THR B 2 203 ? -32.244 -46.812 -34.225 1.00 30.96 191 THR B O 1
ATOM 3152 N N . GLN B 2 204 ? -30.611 -45.301 -34.536 1.00 28.09 192 GLN B N 1
ATOM 3153 C CA . GLN B 2 204 ? -31.054 -44.466 -33.435 1.00 25.82 192 GLN B CA 1
ATOM 3154 C C . GLN B 2 204 ? -31.56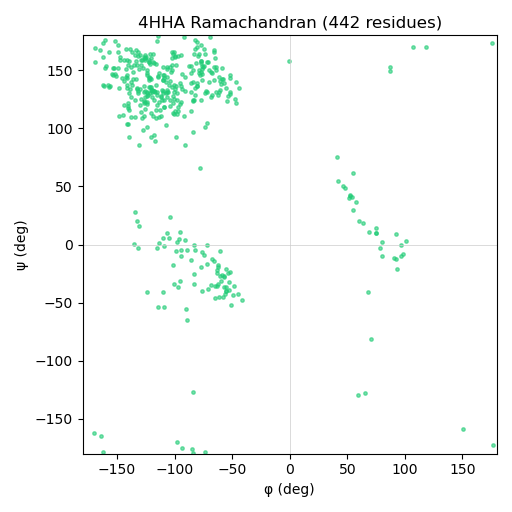1 -43.072 -33.800 1.00 24.57 192 GLN B C 1
ATOM 3155 O O . GLN B 2 204 ? -30.993 -42.387 -34.651 1.00 23.89 192 GLN B O 1
ATOM 3161 N N . THR B 2 205 ? -32.660 -42.674 -33.167 1.00 22.74 193 THR B N 1
ATOM 3162 C CA . THR B 2 205 ? -33.216 -41.351 -33.394 1.00 20.89 193 THR B CA 1
ATOM 3163 C C . THR B 2 205 ? -32.642 -40.493 -32.277 1.00 18.81 193 THR B C 1
ATOM 3164 O O . THR B 2 205 ? -32.527 -40.938 -31.133 1.00 19.14 193 THR B O 1
ATOM 3168 N N . TYR B 2 206 ? -32.249 -39.276 -32.623 1.00 16.82 194 TYR B N 1
ATOM 3169 C CA . TYR B 2 206 ? -31.683 -38.362 -31.651 1.00 16.01 194 TYR B CA 1
ATOM 3170 C C . TYR B 2 206 ? -32.554 -37.128 -31.592 1.00 15.01 194 TYR B C 1
ATOM 3171 O O . TYR B 2 206 ? -32.850 -36.508 -32.616 1.00 14.84 194 TYR B O 1
ATOM 3180 N N . ILE B 2 207 ? -32.975 -36.791 -30.380 1.00 14.08 195 ILE B N 1
ATOM 3181 C CA . ILE B 2 207 ? -33.845 -35.651 -30.155 1.00 15.25 195 ILE B CA 1
ATOM 3182 C C . ILE B 2 207 ? -33.341 -34.766 -29.028 1.00 15.15 195 ILE B C 1
ATOM 3183 O O . ILE B 2 207 ? -33.008 -35.251 -27.947 1.00 14.84 195 ILE B O 1
ATOM 3188 N N . CYS B 2 208 ? -33.268 -33.466 -29.278 1.00 14.78 196 CYS B N 1
ATOM 3189 C CA . CYS B 2 208 ? -32.837 -32.563 -28.222 1.00 14.28 196 CYS B CA 1
ATOM 3190 C C . CYS B 2 208 ? -34.096 -31.982 -27.604 1.00 14.45 196 CYS B C 1
ATOM 3191 O O . CYS B 2 208 ? -34.990 -31.521 -28.315 1.00 13.74 196 CYS B O 1
ATOM 3194 N N . ASN B 2 209 ? -34.169 -32.028 -26.279 1.00 13.84 197 ASN B N 1
ATOM 3195 C CA . ASN B 2 209 ? -35.321 -31.501 -25.561 1.00 14.36 197 ASN B CA 1
ATOM 3196 C C . ASN B 2 209 ? -34.918 -30.144 -25.007 1.00 13.82 197 ASN B C 1
ATOM 3197 O O . ASN B 2 209 ? -34.048 -30.048 -24.138 1.00 14.95 197 ASN B O 1
ATOM 3202 N N . VAL B 2 210 ? -35.546 -29.096 -25.528 1.00 14.24 198 VAL B N 1
ATOM 3203 C CA . VAL B 2 210 ? -35.242 -27.735 -25.112 1.00 14.27 198 VAL B CA 1
ATOM 3204 C C . VAL B 2 210 ? -36.381 -27.097 -24.332 1.00 14.32 198 VAL B C 1
ATOM 3205 O O . VAL B 2 210 ? -37.542 -27.162 -24.735 1.00 14.29 198 VAL B O 1
ATOM 3209 N N . ASN B 2 211 ? -36.041 -26.482 -23.206 1.00 14.69 199 ASN B N 1
ATOM 3210 C CA . ASN B 2 211 ? -37.034 -25.814 -22.384 1.00 16.10 199 ASN B CA 1
ATOM 3211 C C . ASN B 2 211 ? -36.550 -24.421 -22.012 1.00 16.21 199 ASN B C 1
ATOM 3212 O O . ASN B 2 211 ? -35.404 -24.231 -21.604 1.00 16.65 199 ASN B O 1
ATOM 3217 N N . HIS B 2 212 ? -37.435 -23.449 -22.186 1.00 15.93 200 HIS B N 1
ATOM 3218 C CA . HIS B 2 212 ? -37.154 -22.053 -21.874 1.00 15.57 200 HIS B CA 1
ATOM 3219 C C . HIS B 2 212 ? -38.340 -21.600 -21.041 1.00 16.36 200 HIS B C 1
ATOM 3220 O O . HIS B 2 212 ? -39.308 -21.057 -21.567 1.00 15.69 200 HIS B O 1
ATOM 3227 N N . LYS B 2 213 ? -38.258 -21.852 -19.739 1.00 16.65 201 LYS B N 1
ATOM 3228 C CA . LYS B 2 213 ? -39.321 -21.511 -18.804 1.00 17.54 201 LYS B CA 1
ATOM 3229 C C . LYS B 2 213 ? -39.878 -20.081 -18.890 1.00 17.79 201 LYS B C 1
ATOM 3230 O O . LYS B 2 213 ? -41.094 -19.888 -18.826 1.00 16.65 201 LYS B O 1
ATOM 3236 N N . PRO B 2 214 ? -39.010 -19.062 -19.033 1.00 17.12 202 PRO B N 1
ATOM 3237 C CA . PRO B 2 214 ? -39.509 -17.682 -19.112 1.00 17.14 202 PRO B CA 1
ATOM 3238 C C . PRO B 2 214 ? -40.602 -17.435 -20.164 1.00 18.08 202 PRO B C 1
ATOM 3239 O O . PRO B 2 214 ? -41.482 -16.591 -19.973 1.00 17.45 202 PRO B O 1
ATOM 3243 N N . SER B 2 215 ? -40.544 -18.172 -21.269 1.00 17.62 203 SER B N 1
ATOM 3244 C CA . SER B 2 215 ? -41.530 -18.023 -22.334 1.00 18.39 203 SER B CA 1
ATOM 3245 C C . SER B 2 215 ? -42.432 -19.251 -22.396 1.00 18.44 203 SER B C 1
ATOM 3246 O O . SER B 2 215 ? -43.284 -19.379 -23.279 1.00 18.05 203 SER B O 1
ATOM 3249 N N . ASN B 2 216 ? -42.244 -20.147 -21.434 1.00 18.73 204 ASN B N 1
ATOM 3250 C CA . ASN B 2 216 ? -43.023 -21.374 -21.352 1.00 18.93 204 ASN B CA 1
ATOM 3251 C C . ASN B 2 216 ? -42.861 -22.164 -22.638 1.00 18.53 204 ASN B C 1
ATOM 3252 O O . ASN B 2 216 ? -43.800 -22.806 -23.113 1.00 19.35 204 ASN B O 1
ATOM 3257 N N . THR B 2 217 ? -41.656 -22.120 -23.195 1.00 16.85 205 THR B N 1
ATOM 3258 C CA . THR B 2 217 ? -41.359 -22.829 -24.426 1.00 16.69 205 THR B CA 1
ATOM 3259 C C . THR B 2 217 ? -40.771 -24.204 -24.148 1.00 16.55 205 THR B C 1
ATOM 3260 O O . THR B 2 217 ? -39.877 -24.369 -23.314 1.00 16.53 205 THR B O 1
ATOM 3264 N N . LYS B 2 218 ? -41.297 -25.194 -24.855 1.00 16.68 206 LYS B N 1
ATOM 3265 C CA . LYS B 2 218 ? -40.841 -26.567 -24.723 1.00 17.52 206 LYS B CA 1
ATOM 3266 C C . LYS B 2 218 ? -40.828 -27.172 -26.121 1.00 18.03 206 LYS B C 1
ATOM 3267 O O . LYS B 2 218 ? -41.864 -27.274 -26.779 1.00 17.20 206 LYS B O 1
ATOM 3273 N N . VAL B 2 219 ? -39.639 -27.565 -26.563 1.00 17.22 207 VAL B N 1
ATOM 3274 C CA . VAL B 2 219 ? -39.453 -28.119 -27.894 1.00 17.48 207 VAL B CA 1
ATOM 3275 C C . VAL B 2 219 ? -38.620 -29.406 -27.952 1.00 17.25 207 VAL B C 1
ATOM 3276 O O . VAL B 2 219 ? -37.564 -29.510 -27.324 1.00 17.21 207 VAL B O 1
ATOM 3280 N N . ASP B 2 220 ? -39.115 -30.388 -28.701 1.00 17.23 208 ASP B N 1
ATOM 3281 C CA . ASP B 2 220 ? -38.408 -31.650 -28.894 1.00 19.38 208 ASP B CA 1
ATOM 3282 C C . ASP B 2 220 ? -38.104 -31.768 -30.383 1.00 19.94 208 ASP B C 1
ATOM 3283 O O . ASP B 2 220 ? -38.933 -32.240 -31.160 1.00 22.46 208 ASP B O 1
ATOM 3288 N N . LYS B 2 221 ? -36.915 -31.336 -30.781 1.00 18.03 209 LYS B N 1
ATOM 3289 C CA . LYS B 2 221 ? -36.532 -31.385 -32.185 1.00 17.94 209 LYS B CA 1
ATOM 3290 C C . LYS B 2 221 ? -35.673 -32.603 -32.524 1.00 18.01 209 LYS B C 1
ATOM 3291 O O . LYS B 2 221 ? -34.633 -32.841 -31.905 1.00 16.37 209 LYS B O 1
ATOM 3297 N N . LYS B 2 222 ? -36.127 -33.376 -33.505 1.00 18.47 210 LYS B N 1
ATOM 3298 C CA . LYS B 2 222 ? -35.394 -34.551 -33.954 1.00 17.85 210 LYS B CA 1
ATOM 3299 C C . LYS B 2 222 ? -34.302 -34.062 -34.887 1.00 17.86 210 LYS B C 1
ATOM 3300 O O . LYS B 2 222 ? -34.534 -33.196 -35.736 1.00 17.96 210 LYS B O 1
ATOM 3306 N N . VAL B 2 223 ? -33.113 -34.621 -34.722 1.00 15.49 211 VAL B N 1
ATOM 3307 C CA . VAL B 2 223 ? -31.979 -34.250 -35.547 1.00 17.20 211 VAL B CA 1
ATOM 3308 C C . VAL B 2 223 ? -31.619 -35.438 -36.429 1.00 17.92 211 VAL B C 1
ATOM 3309 O O . VAL B 2 223 ? -31.130 -36.461 -35.950 1.00 16.90 211 VAL B O 1
ATOM 3313 N N . GLU B 2 224 ? -31.877 -35.288 -37.723 1.00 19.47 212 GLU B N 1
ATOM 3314 C CA . GLU B 2 224 ? -31.622 -36.336 -38.697 1.00 22.49 212 GLU B CA 1
ATOM 3315 C C . GLU B 2 224 ? -30.363 -36.071 -39.516 1.00 23.32 212 GLU B C 1
ATOM 3316 O O . GLU B 2 224 ? -30.011 -34.919 -39.769 1.00 21.71 212 GLU B O 1
ATOM 3322 N N . PRO B 2 225 ? -29.667 -37.140 -39.941 1.00 24.39 213 PRO B N 1
ATOM 3323 C CA . PRO B 2 225 ? -28.438 -37.029 -40.737 1.00 26.22 213 PRO B CA 1
ATOM 3324 C C . PRO B 2 225 ? -28.699 -36.121 -41.942 1.00 28.42 213 PRO B C 1
ATOM 3325 O O . PRO B 2 225 ? -29.813 -36.113 -42.466 1.00 27.26 213 PRO B O 1
ATOM 3329 N N . LYS B 2 226 ? -27.696 -35.353 -42.372 1.00 30.40 214 LYS B N 1
ATOM 3330 C CA . LYS B 2 226 ? -27.851 -34.443 -43.514 1.00 33.14 214 LYS B CA 1
ATOM 3331 C C . LYS B 2 226 ? -28.246 -35.245 -44.764 1.00 34.93 214 LYS B C 1
ATOM 3332 O O . LYS B 2 226 ? -27.892 -36.413 -44.884 1.00 34.36 214 LYS B O 1
ATOM 3338 N N . SER B 2 227 ? -28.960 -34.623 -45.700 1.00 37.57 215 SER B N 1
ATOM 3339 C CA . SER B 2 227 ? -29.461 -35.339 -46.882 1.00 39.85 215 SER B CA 1
ATOM 3340 C C . SER B 2 227 ? -28.945 -34.969 -48.260 1.00 40.88 215 SER B C 1
ATOM 3341 O O . SER B 2 227 ? -29.175 -33.807 -48.643 1.00 41.98 215 SER B O 1
ATOM 3344 N N . GLU C 3 1 ? -15.130 -14.247 16.894 1.00 26.46 1 GLU P N 1
ATOM 3345 C CA . GLU C 3 1 ? -14.866 -13.381 15.707 1.00 25.66 1 GLU P CA 1
ATOM 3346 C C . GLU C 3 1 ? -13.466 -12.799 15.718 1.00 24.11 1 GLU P C 1
ATOM 3347 O O . GLU C 3 1 ? -12.902 -12.525 16.780 1.00 24.81 1 GLU P O 1
ATOM 3353 N N . THR C 3 2 ? -12.912 -12.593 14.529 1.00 22.52 2 THR P N 1
ATOM 3354 C CA . THR C 3 2 ? -11.588 -11.998 14.415 1.00 19.62 2 THR P CA 1
ATOM 3355 C C . THR C 3 2 ? -11.779 -10.484 14.431 1.00 18.98 2 THR P C 1
ATOM 3356 O O . THR C 3 2 ? -12.796 -9.971 13.958 1.00 18.34 2 THR P O 1
ATOM 3360 N N . ILE C 3 3 ? -10.805 -9.775 14.987 1.00 17.88 3 ILE P N 1
ATOM 3361 C CA . ILE C 3 3 ? -10.863 -8.319 15.062 1.00 18.65 3 ILE P CA 1
ATOM 3362 C C . ILE C 3 3 ? -9.882 -7.712 14.051 1.00 16.00 3 ILE P C 1
ATOM 3363 O O . ILE C 3 3 ? -8.730 -8.138 13.966 1.00 16.56 3 ILE P O 1
ATOM 3368 N N . TYR C 3 4 ? -10.342 -6.722 13.287 1.00 14.08 4 TYR P N 1
ATOM 3369 C CA . TYR C 3 4 ? -9.507 -6.070 12.271 1.00 12.83 4 TYR P CA 1
ATOM 3370 C C . TYR C 3 4 ? -9.361 -4.561 12.501 1.00 12.86 4 TYR P C 1
ATOM 3371 O O . TYR C 3 4 ? -10.128 -3.968 13.264 1.00 15.67 4 TYR P O 1
ATOM 3380 N N . ASN C 3 5 ? -8.379 -3.948 11.841 1.00 13.44 5 ASN P N 1
ATOM 3381 C CA . ASN C 3 5 ? -8.140 -2.506 11.954 1.00 13.67 5 ASN P CA 1
ATOM 3382 C C . ASN C 3 5 ? -9.172 -1.779 11.110 1.00 14.04 5 ASN P C 1
ATOM 3383 O O . ASN C 3 5 ? -9.608 -2.303 10.084 1.00 13.08 5 ASN P O 1
ATOM 3388 N N . THR C 3 6 ? -9.575 -0.581 11.519 1.00 15.03 6 THR P N 1
ATOM 3389 C CA . THR C 3 6 ? -10.516 0.139 10.674 1.00 16.48 6 THR P CA 1
ATOM 3390 C C . THR C 3 6 ? -9.629 0.869 9.666 1.00 15.06 6 THR P C 1
ATOM 3391 O O . THR C 3 6 ? -8.575 1.391 10.029 1.00 15.49 6 THR P O 1
ATOM 3395 N N . THR C 3 7 ? -10.054 0.882 8.406 1.00 14.49 7 THR P N 1
ATOM 3396 C CA . THR C 3 7 ? -9.299 1.497 7.315 1.00 12.84 7 THR P CA 1
ATOM 3397 C C . THR C 3 7 ? -10.008 2.697 6.678 1.00 13.52 7 THR P C 1
ATOM 3398 O O . THR C 3 7 ? -9.475 3.357 5.784 1.00 15.57 7 THR P O 1
ATOM 3402 N N . LEU C 3 8 ? -11.219 2.970 7.146 1.00 12.55 8 LEU P N 1
ATOM 3403 C CA . LEU C 3 8 ? -12.009 4.097 6.661 1.00 13.53 8 LEU P CA 1
ATOM 3404 C C . LEU C 3 8 ? -12.855 4.604 7.819 1.00 13.92 8 LEU P C 1
ATOM 3405 O O . LEU C 3 8 ? -13.778 3.928 8.276 1.00 14.87 8 LEU P O 1
ATOM 3410 N N . LYS C 3 9 ? -12.519 5.797 8.297 1.00 15.53 9 LYS P N 1
ATOM 3411 C CA . LYS C 3 9 ? -13.223 6.415 9.414 1.00 16.58 9 LYS P CA 1
ATOM 3412 C C . LYS C 3 9 ? -14.629 6.861 9.049 1.00 15.81 9 LYS P C 1
ATOM 3413 O O . LYS C 3 9 ? -14.908 7.209 7.899 1.00 16.05 9 LYS P O 1
ATOM 3419 N N . TYR C 3 10 ? -15.511 6.845 10.039 1.00 16.87 10 TYR P N 1
ATOM 3420 C CA . TYR C 3 10 ? -16.882 7.282 9.841 1.00 17.96 10 TYR P CA 1
ATOM 3421 C C . TYR C 3 10 ? -16.855 8.788 9.666 1.00 20.38 10 TYR P C 1
ATOM 3422 O O . TYR C 3 10 ? -17.587 9.296 8.792 1.00 21.68 10 TYR P O 1
#

Nearest PDB structures (foldseek):
  4hha-assembly1_B  TM=1.004E+00  e=2.154E-44  Homo sapiens
  2hrp-assembly1_H  TM=8.366E-01  e=2.584E-31  Mus musculus
  1opg-assembly1_H  TM=8.607E-01  e=7.128E-30  Homo sapiens
  6qig-assembly1_H  TM=7.297E-01  e=1.079E-29  Rattus norvegicus
  3ra7-assembly2_I  TM=7.567E-01  e=5.381E-29  Mus musculus

Secondary structure (DSSP, 8-state):
---EEEE-SEEEE-TT--EEEEEEESS--TT-EEEEEE-TTS--EEEEETTTEEPTT--TTEEEEEETTEEEEEE-S--GGG-SEEEEEE-SS-SSPEE---EEEEEP---BPPEEEEEPPPHHHHHTTEEEEEEEEEEEBSS--EEEEEETTEE--EEEEPPPPTTT--EEEEEEEEEEHHHHTT--EEEEEEE-TTSSS-EEEEEETT--/--EEEEE--EEE-TT--EEEEEEEESS-GGGS-EEEEEE-TTS-EEEEEEE-TTS--EEE-GGGTTTEEEEEEGGGTEEEEEE-S--GGG-EEEEEEEEPEESS-SEE---EEEE---EEEEE--PPPBPPEEEEE---GGGEETTEEEEEEEEEEEBSS--EEEEGGGT---EEEPPPEE-TTS-EEEEEEEEEEGGGTTT---EEEEEEGGGTEEEEEE-PPP-/--EE---EE-

Sequence (448 aa):
EVVLTQSPATLSLSPGERATISCRASQSVGGYLTWYQQKPGQAPRLLIYDASNRATGIPARFSGSGSGTDFTLTISGLEPEDFAIYYCQQRGNWPPITFGQGTRLEIKRTVAAPSVFIFPPSDEQLKSGTASVVCLLNNFYPREAKVQWKVDNALQSQESVTEQDSKDSTYSLSSTLTLSKADYEKHKVYACEVTHQGLSSPVTKSFNRGECQVQLVESGGGVVQPGRSLRLSCAASGFTFSNHGMHWVRQAPGKRLEWVAVISYDGRHEHYADLVKGRFTISRDNSKNTLYLQMNSLRAEDRALYFCAREGLSRDNSGFTGLIDYWGQGTMVTVSSASTKGPSVFPLAPSSKSTSGGTAALGCLVKDYFPEPVTVSWNSGALSGVHTFPAVLQSSGLYSLSSVVTVPSSSLGTQTYICNVNHKPSNTKVDKKVEPKSETIYNTTLKY

Foldseek 3Di:
DKAKAKPDQEAADAAQAKDKIKIFIPWFLFQQKWKWWDAPPDDIHTAAGSFAHGDPPHDPQWGKDDTTTIIMIMGGRHDPVRQTKMKMWGDRDDDVTDIYPIHGYAYHDDFDFWDKDKDWADPVVVVVFKTKIKIKTPFGPDPDKDKFKAFQNHTDFDKDKDAQDPPRGGIMMMTIDMDGSVVVVVTFKIWIWMDDPNDPDIDIDIDTPPDD/DKAWDKDFADEAEAQAKTKMKIAIDPDQQLQWKKFKWWAAVVGDIGTAKIAGSNRPDIDGDVVQPPAWDWGDDSVRNMIMIIGGRDDQVVWTWMKMFTADGDDPPPDHDPHGDDIHPTDTHGYHPDDAAFWDKAKFAWEPVQDDDQKTKIWIKGDFGDDDDKDKDKPNPPAPFKDKDDWDQDPVRGIITMIMGMDGNVCLVVDWMWMWMADVSVRDTDTDIHHHDD/DDDDDDDDDD